Protein AF-A0A0G4HD85-F1 (afdb_monomer_lite)

Organism: NCBI:txid1169474

Secondary structure (DSSP, 8-state):
---------------------PPPP-------PPPPP-------TT--B--TTEEEEE-SSSEEEEETTEEEEE------SSPPPPEEEEETT--------B--TTEEEEE-SSSEEEEETTEEEEE-----SS--S--EEEEETT--------PPP-------------------PPTT-EEE---GGG--SS-PPP-EEEPTTB--TTEEEEE-SS-EEEE-TTSBEEEE-----SS----EEEEEPP-------PPP--------PPPPP---GGG------SSPPTTEEEE--TT-SS-EEEE-TTT-----PPPPTTEEEE--TT-SS-EEEE--------------PPPPPPPPP----------------GGG---PPP-PSTTPPPB--TT-SS-BPPPPP------------------------------

Sequence (439 aa):
MYCLTQRAPPHCLRSTEIDVVVPPVSEEEPVTTPPPVAVEEPVPENNSSCPDGCTSFFDGCNTCMCSEGRIMGCTKKACRGEMEEPRCLAWEGEEEEEAAATCPDDCVTWFDGCNYCSCEEGKVSGCTKMLCHEQDGEPRCTRRRGEIGEETTPKPPTTQTPPLPAEGPEGCTPVVCPSGFAPFVSDPAACPGKNCCPDACLPEGKCSLNCEAWYDGCNSCGCTDEGQISVCTKRHCFRQGEAYCERVAPMGGAGPTLPPFSDPVPVIEEPPSSPDCAAVTCLSPTTCAAGERLETPEGECCPRCVQDCGLARCLMVECAEGELKETPKGECCPRCKMAIMAVVPSEPEISTMSVPAPAPSSVEMGGMVEEDVASVDCALVSCERPSCPQGVVAVVPEGQCCPVCPSEAPINRSGGTVEALGGSPSTQHLRSRASSAQH

Foldseek 3Di:
DDDDDDDDDDDDDDDDDDDDDDDDDDDDDDDDDDDPDPDPDPDDPDPQFADAQFQWKFPQDWIFGDDRRGTPDTDDDDDDDDGHDIDRPDGHPPPVVVVQQFDPQQAQWKDCQPWIFGDHRRGTPDTDDDDDPPRNGHIDRPDGHPVPPPPPPPDPDDDDDDDDDDDDDDAEDADDDDPQWAFAFPDPVVDPDDGTHRPDTDHHQFAYQQFQWKDSQFWIFGADNVRGTDDIDDDDDPGGGHIDRPDGHDPPPPDDDDDDDDDDDDDDDDPDPADPLPPDDDPEDPDDDPQWDWDADVNGSYTHTAGNLVPDPEDDDDEDVQWDFDAPVRHSYTDTDHPPPPPPPDDDDPDDDDDDDDDDDDDDDDDDDDDDPDQPPLVPDDEDADDEPPPFDFDADPSGNYTDGDDPDPPPPPDDDDDDDDDDDDDDDDDDDDDDDDD

Structure (mmCIF, N/CA/C/O backbone):
data_AF-A0A0G4HD85-F1
#
_entry.id   AF-A0A0G4HD85-F1
#
loop_
_atom_site.group_PDB
_atom_site.id
_atom_site.type_symbol
_atom_site.label_atom_id
_atom_site.label_alt_id
_atom_site.label_comp_id
_atom_site.label_asym_id
_atom_site.label_entity_id
_atom_site.label_seq_id
_atom_site.pdbx_PDB_ins_code
_atom_site.Cartn_x
_atom_site.Cartn_y
_atom_site.Cartn_z
_atom_site.occupancy
_atom_site.B_iso_or_equiv
_atom_site.auth_seq_id
_atom_site.auth_comp_id
_atom_site.auth_asym_id
_atom_site.auth_atom_id
_atom_site.pdbx_PDB_model_num
ATOM 1 N N . MET A 1 1 ? 18.503 -66.100 28.464 1.00 38.03 1 MET A N 1
ATOM 2 C CA . MET A 1 1 ? 19.269 -64.863 28.212 1.00 38.03 1 MET A CA 1
ATOM 3 C C . MET A 1 1 ? 19.753 -64.336 29.548 1.00 38.03 1 MET A C 1
ATOM 5 O O . MET A 1 1 ? 18.954 -64.239 30.469 1.00 38.03 1 MET A O 1
ATOM 9 N N . TYR A 1 2 ? 21.059 -64.115 29.660 1.00 36.53 2 TYR A N 1
ATOM 10 C CA . TYR A 1 2 ? 21.729 -63.494 30.804 1.00 36.53 2 TYR A CA 1
ATOM 11 C C . TYR A 1 2 ? 21.638 -61.964 30.710 1.00 36.53 2 TYR A C 1
ATOM 13 O O . TYR A 1 2 ? 21.689 -61.447 29.600 1.00 36.53 2 TYR A O 1
ATOM 21 N N . CYS A 1 3 ? 21.545 -61.298 31.868 1.00 35.62 3 CYS A N 1
ATOM 22 C CA . CYS A 1 3 ? 22.227 -60.056 32.299 1.00 35.62 3 CYS A CA 1
ATOM 23 C C . CYS A 1 3 ? 21.561 -59.638 33.634 1.00 35.62 3 CYS A C 1
ATOM 25 O O . CYS A 1 3 ? 20.370 -59.357 33.649 1.00 35.62 3 CYS A O 1
ATOM 27 N N . LEU A 1 4 ? 22.153 -59.868 34.819 1.00 44.00 4 LEU A N 1
ATOM 28 C CA . LEU A 1 4 ? 23.215 -59.080 35.492 1.00 44.00 4 LEU A CA 1
ATOM 29 C C . LEU A 1 4 ? 22.878 -57.571 35.533 1.00 44.00 4 LEU A C 1
ATOM 31 O O . LEU A 1 4 ? 22.579 -57.014 34.490 1.00 44.00 4 LEU A O 1
ATOM 35 N N . THR A 1 5 ? 22.941 -56.790 36.618 1.00 44.41 5 THR A N 1
ATOM 36 C CA . THR A 1 5 ? 23.271 -56.953 38.049 1.00 44.41 5 THR A CA 1
ATOM 37 C C . THR A 1 5 ? 22.967 -55.608 38.738 1.00 44.41 5 THR A C 1
ATOM 39 O O . THR A 1 5 ? 23.327 -54.568 38.206 1.00 44.41 5 THR A O 1
ATOM 42 N N . GLN A 1 6 ? 22.363 -55.667 39.929 1.00 49.44 6 GLN A N 1
ATOM 43 C CA . GLN A 1 6 ? 22.637 -54.898 41.163 1.00 49.44 6 GLN A CA 1
ATOM 44 C C . GLN A 1 6 ? 23.185 -53.448 41.107 1.00 49.44 6 GLN A C 1
ATOM 46 O O . GLN A 1 6 ? 24.328 -53.231 40.715 1.00 49.44 6 GLN A O 1
ATOM 51 N N . ARG A 1 7 ? 22.482 -52.516 41.780 1.00 45.75 7 ARG A N 1
ATOM 52 C CA . ARG A 1 7 ? 22.904 -51.867 43.053 1.00 45.75 7 ARG A CA 1
ATOM 53 C C . ARG A 1 7 ? 21.785 -50.968 43.620 1.00 45.75 7 ARG A C 1
ATOM 55 O O . ARG A 1 7 ? 21.099 -50.276 42.883 1.00 45.75 7 ARG A O 1
ATOM 62 N N . ALA A 1 8 ? 21.625 -51.019 44.939 1.00 48.03 8 ALA A N 1
ATOM 63 C CA . ALA A 1 8 ? 20.710 -50.252 45.802 1.00 48.03 8 ALA A CA 1
ATOM 64 C C . ALA A 1 8 ? 21.560 -49.323 46.728 1.00 48.03 8 ALA A C 1
ATOM 66 O O . ALA A 1 8 ? 22.786 -49.398 46.604 1.00 48.03 8 ALA A O 1
ATOM 67 N N . PRO A 1 9 ? 21.056 -48.669 47.807 1.00 58.94 9 PRO A N 1
ATOM 68 C CA . PRO A 1 9 ? 19.859 -47.829 48.066 1.00 58.94 9 PRO A CA 1
ATOM 69 C C . PRO A 1 9 ? 20.277 -46.501 48.816 1.00 58.94 9 PRO A C 1
ATOM 71 O O . PRO A 1 9 ? 21.319 -45.960 48.464 1.00 58.94 9 PRO A O 1
ATOM 74 N N . PRO A 1 10 ? 19.637 -46.019 49.916 1.00 59.47 10 PRO A N 1
ATOM 75 C CA . PRO A 1 10 ? 18.411 -45.201 50.047 1.00 59.47 10 PRO A CA 1
ATOM 76 C C . PRO A 1 10 ? 18.622 -43.861 50.808 1.00 59.47 10 PRO A C 1
ATOM 78 O O . PRO A 1 10 ? 19.548 -43.739 51.599 1.00 59.47 10 PRO A O 1
ATOM 81 N N . HIS A 1 11 ? 17.674 -42.918 50.728 1.00 40.19 11 HIS A N 1
ATOM 82 C CA . HIS A 1 11 ? 17.460 -41.934 51.803 1.00 40.19 11 HIS A CA 1
ATOM 83 C C . HIS A 1 11 ? 15.960 -41.676 52.029 1.00 40.19 11 HIS A C 1
ATOM 85 O O . HIS A 1 11 ? 15.303 -40.982 51.261 1.00 40.19 11 HIS A O 1
ATOM 91 N N . CYS A 1 12 ? 15.444 -42.270 53.108 1.00 42.06 12 CYS A N 1
ATOM 92 C CA . CYS A 1 12 ? 14.314 -41.765 53.891 1.00 42.06 12 CYS A CA 1
ATOM 93 C C . CYS A 1 12 ? 14.832 -40.758 54.937 1.00 42.06 12 CYS A C 1
ATOM 95 O O . CYS A 1 12 ? 16.029 -40.773 55.223 1.00 42.06 12 CYS A O 1
ATOM 97 N N . LEU A 1 13 ? 13.893 -40.009 55.544 1.00 38.47 13 LEU A N 1
ATOM 98 C CA . LEU A 1 13 ? 13.948 -39.027 56.657 1.00 38.47 13 LEU A CA 1
ATOM 99 C C . LEU A 1 13 ? 13.450 -37.661 56.132 1.00 38.47 13 LEU A C 1
ATOM 101 O O . LEU A 1 13 ? 13.921 -37.210 55.103 1.00 38.47 13 LEU A O 1
ATOM 105 N N . ARG A 1 14 ? 12.524 -36.922 56.749 1.00 41.12 14 ARG A N 1
ATOM 106 C CA . ARG A 1 14 ? 11.869 -37.004 58.060 1.00 41.12 14 ARG A CA 1
ATOM 107 C C . ARG A 1 14 ? 10.689 -36.016 58.012 1.00 41.12 14 ARG A C 1
ATOM 109 O O . ARG A 1 14 ? 10.868 -34.899 57.542 1.00 41.12 14 ARG A O 1
ATOM 116 N N . SER A 1 15 ? 9.522 -36.423 58.500 1.00 49.31 15 SER A N 1
ATOM 117 C CA . SER A 1 15 ? 8.399 -35.521 58.781 1.00 49.31 15 SER A CA 1
ATOM 118 C C . SER A 1 15 ? 8.783 -34.616 59.953 1.00 49.31 15 SER A C 1
ATOM 120 O O . SER A 1 15 ? 9.237 -35.131 60.977 1.00 49.31 15 SER A O 1
ATOM 122 N N . THR A 1 16 ? 8.610 -33.303 59.819 1.00 57.22 16 THR A N 1
ATOM 123 C CA . THR A 1 16 ? 8.622 -32.369 60.952 1.00 57.22 16 THR A CA 1
ATOM 124 C C . THR A 1 16 ? 7.285 -31.656 61.008 1.00 57.22 16 THR A C 1
ATOM 126 O O . THR A 1 16 ? 6.876 -30.995 60.056 1.00 57.22 16 THR A O 1
ATOM 129 N N . GLU A 1 17 ? 6.618 -31.881 62.131 1.00 54.50 17 GLU A N 1
ATOM 130 C CA . GLU A 1 17 ? 5.405 -31.235 62.605 1.00 54.50 17 GLU A CA 1
ATOM 131 C C . GLU A 1 17 ? 5.627 -29.717 62.681 1.00 54.50 17 GLU A C 1
ATOM 133 O O . GLU A 1 17 ? 6.661 -29.261 63.170 1.00 54.50 17 GLU A O 1
ATOM 138 N N . ILE A 1 18 ? 4.676 -28.941 62.161 1.00 52.03 18 ILE A N 1
ATOM 139 C CA . ILE A 1 18 ? 4.621 -27.492 62.359 1.00 52.03 18 ILE A CA 1
ATOM 140 C C . ILE A 1 18 ? 3.539 -27.246 63.402 1.00 52.03 18 ILE A C 1
ATOM 142 O O . ILE A 1 18 ? 2.355 -27.482 63.155 1.00 52.03 18 ILE A O 1
ATOM 146 N N . ASP A 1 19 ? 3.996 -26.819 64.575 1.00 51.03 19 ASP A N 1
ATOM 147 C CA . ASP A 1 19 ? 3.173 -26.424 65.704 1.00 51.03 19 ASP A CA 1
ATOM 148 C C . ASP A 1 19 ? 2.289 -25.222 65.366 1.00 51.03 19 ASP A C 1
ATOM 150 O O . ASP A 1 19 ? 2.716 -24.197 64.829 1.00 51.03 19 ASP A O 1
ATOM 154 N N . VAL A 1 20 ? 1.028 -25.388 65.741 1.00 51.09 20 VAL A N 1
ATOM 155 C CA . VAL A 1 20 ? -0.043 -24.405 65.716 1.00 51.09 20 VAL A CA 1
ATOM 156 C C . VAL A 1 20 ? 0.218 -23.368 66.810 1.00 51.09 20 VAL A C 1
ATOM 158 O O . VAL A 1 20 ? 0.155 -23.682 67.997 1.00 51.09 20 VAL A O 1
ATOM 161 N N . VAL A 1 21 ? 0.447 -22.113 66.419 1.00 58.31 21 VAL A N 1
ATOM 162 C CA . VAL A 1 21 ? 0.371 -20.961 67.327 1.00 58.31 21 VAL A CA 1
ATOM 163 C C . VAL A 1 21 ? -0.889 -20.171 66.989 1.00 58.31 21 VAL A C 1
ATOM 165 O O . VAL A 1 21 ? -0.962 -19.498 65.965 1.00 58.31 21 VAL A O 1
ATOM 168 N N . VAL A 1 22 ? -1.885 -20.276 67.868 1.00 62.44 22 VAL A N 1
ATOM 169 C CA . VAL A 1 22 ? -3.081 -19.423 67.904 1.00 62.44 22 VAL A CA 1
ATOM 170 C C . VAL A 1 22 ? -2.777 -18.197 68.770 1.00 62.44 22 VAL A C 1
ATOM 172 O O . VAL A 1 22 ? -2.456 -18.376 69.947 1.00 62.44 22 VAL A O 1
ATOM 175 N N . PRO A 1 23 ? -2.914 -16.962 68.260 1.00 61.88 23 PRO A N 1
ATOM 176 C CA . PRO A 1 23 ? -3.097 -15.784 69.099 1.00 61.88 23 PRO A CA 1
ATOM 177 C C . PRO A 1 23 ? -4.593 -15.465 69.327 1.00 61.88 23 PRO A C 1
ATOM 179 O O . PRO A 1 23 ? -5.444 -15.883 68.538 1.00 61.88 23 PRO A O 1
ATOM 182 N N . PRO A 1 24 ? -4.929 -14.764 70.428 1.00 60.69 24 PRO A N 1
ATOM 183 C CA . PRO A 1 24 ? -6.292 -14.645 70.928 1.00 60.69 24 PRO A CA 1
ATOM 184 C C . PRO A 1 24 ? -7.119 -13.521 70.288 1.00 60.69 24 PRO A C 1
ATOM 186 O O . PRO A 1 24 ? -6.614 -12.544 69.747 1.00 60.69 24 PRO A O 1
ATOM 189 N N . VAL A 1 25 ? -8.423 -13.732 70.445 1.00 57.66 25 VAL A N 1
ATOM 190 C CA . VAL A 1 25 ? -9.611 -12.976 70.041 1.00 57.66 25 VAL A CA 1
ATOM 191 C C . VAL A 1 25 ? -9.637 -11.534 70.558 1.00 57.66 25 VAL A C 1
ATOM 193 O O . VAL A 1 25 ? -9.500 -11.319 71.760 1.00 57.66 25 VAL A O 1
ATOM 196 N N . SER A 1 26 ? -9.983 -10.594 69.679 1.00 55.84 26 SER A N 1
ATOM 197 C CA . SER A 1 26 ? -10.797 -9.411 69.996 1.00 55.84 26 SER A CA 1
ATOM 198 C C . SER A 1 26 ? -11.130 -8.677 68.702 1.00 55.84 26 SER A C 1
ATOM 200 O O . SER A 1 26 ? -10.200 -8.187 68.076 1.00 55.84 26 SER A O 1
ATOM 202 N N . GLU A 1 27 ? -12.406 -8.592 68.323 1.00 50.22 27 GLU A N 1
ATOM 203 C CA . GLU A 1 27 ? -12.976 -7.381 67.716 1.00 50.22 27 GLU A CA 1
ATOM 204 C C . GLU A 1 27 ? -14.501 -7.473 67.595 1.00 50.22 27 GLU A C 1
ATOM 206 O O . GLU A 1 27 ? -15.086 -8.550 67.477 1.00 50.22 27 GLU A O 1
ATOM 211 N N . GLU A 1 28 ? -15.098 -6.302 67.775 1.00 59.94 28 GLU A N 1
ATOM 212 C CA . GLU A 1 28 ? -16.490 -6.009 68.087 1.00 59.94 28 GLU A CA 1
ATOM 213 C C . GLU A 1 28 ? -17.416 -6.016 66.850 1.00 59.94 28 GLU A C 1
ATOM 215 O O . GLU A 1 28 ? -17.007 -6.252 65.717 1.00 59.94 28 GLU A O 1
ATOM 220 N N . GLU A 1 29 ? -18.702 -5.808 67.120 1.00 64.25 29 GLU A N 1
ATOM 221 C CA . GLU A 1 29 ? -19.884 -6.055 66.288 1.00 64.25 29 GLU A CA 1
ATOM 222 C C . GLU A 1 29 ? -19.949 -5.355 64.907 1.00 64.25 29 GLU A C 1
ATOM 224 O O . GLU A 1 29 ? -19.419 -4.258 64.725 1.00 64.25 29 GLU A O 1
ATOM 229 N N . PRO A 1 30 ? -20.699 -5.922 63.934 1.00 55.22 30 PRO A N 1
ATOM 230 C CA . PRO A 1 30 ? -20.920 -5.302 62.632 1.00 55.22 30 PRO A CA 1
ATOM 231 C C . PRO A 1 30 ? -22.057 -4.267 62.675 1.00 55.22 30 PRO A C 1
ATOM 233 O O . PRO A 1 30 ? -23.238 -4.614 62.703 1.00 55.22 30 PRO A O 1
ATOM 236 N N . VAL A 1 31 ? -21.714 -2.980 62.582 1.00 54.88 31 VAL A N 1
ATOM 237 C CA . VAL A 1 31 ? -22.662 -1.940 62.151 1.00 54.88 31 VAL A CA 1
ATOM 238 C C . VAL A 1 31 ? -22.603 -1.855 60.629 1.00 54.88 31 VAL A C 1
ATOM 240 O O . VAL A 1 31 ? -21.683 -1.282 60.052 1.00 54.88 31 VAL A O 1
ATOM 243 N N . THR A 1 32 ? -23.593 -2.448 59.967 1.00 50.44 32 THR A N 1
ATOM 244 C CA . THR A 1 32 ? -23.820 -2.315 58.525 1.00 50.44 32 THR A CA 1
ATOM 245 C C . THR A 1 32 ? -24.283 -0.898 58.199 1.00 50.44 32 THR A C 1
ATOM 247 O O . THR A 1 32 ? -25.456 -0.558 58.367 1.00 50.44 32 THR A O 1
ATOM 250 N N . THR A 1 33 ? -23.362 -0.070 57.720 1.00 55.72 33 THR A N 1
ATOM 251 C CA . THR A 1 33 ? -23.672 1.137 56.953 1.00 55.72 33 THR A CA 1
ATOM 252 C C . THR A 1 33 ? -24.101 0.745 55.530 1.00 55.72 33 THR A C 1
ATOM 254 O O . THR A 1 33 ? -23.528 -0.182 54.952 1.00 55.72 33 THR A O 1
ATOM 257 N N . PRO A 1 34 ? -25.123 1.397 54.945 1.00 65.56 34 PRO A N 1
ATOM 258 C CA . PRO A 1 34 ? -25.492 1.165 53.552 1.00 65.56 34 PRO A CA 1
ATOM 259 C C . PRO A 1 34 ? -24.366 1.626 52.607 1.00 65.56 34 PRO A C 1
ATOM 261 O O . PRO A 1 34 ? -23.647 2.574 52.941 1.00 65.56 34 PRO A O 1
ATOM 264 N N . PRO A 1 35 ? -24.205 0.981 51.435 1.00 60.88 35 PRO A N 1
ATOM 265 C CA . PRO A 1 35 ? -23.173 1.343 50.472 1.00 60.88 35 PRO A CA 1
ATOM 266 C C . PRO A 1 35 ? -23.379 2.784 49.980 1.00 60.88 35 PRO A C 1
ATOM 268 O O . PRO A 1 35 ? -24.527 3.199 49.781 1.00 60.88 35 PRO A O 1
ATOM 271 N N . PRO A 1 36 ? -22.298 3.559 49.778 1.00 50.97 36 PRO A N 1
ATOM 272 C CA . PRO A 1 36 ? -22.408 4.861 49.149 1.00 50.97 36 PRO A CA 1
ATOM 273 C C . PRO A 1 36 ? -22.966 4.672 47.738 1.00 50.97 36 PRO A C 1
ATOM 275 O O . PRO A 1 36 ? -22.454 3.880 46.948 1.00 50.97 36 PRO A O 1
ATOM 278 N N . VAL A 1 37 ? -24.048 5.394 47.457 1.00 52.06 37 VAL A N 1
ATOM 279 C CA . VAL A 1 37 ? -24.568 5.601 46.108 1.00 52.06 37 VAL A CA 1
ATOM 280 C C . VAL A 1 37 ? -23.394 6.055 45.247 1.00 52.06 37 VAL A C 1
ATOM 282 O O . VAL A 1 37 ? -22.765 7.065 45.564 1.00 52.06 37 VAL A O 1
ATOM 285 N N . ALA A 1 38 ? -23.078 5.269 44.217 1.00 48.22 38 ALA A N 1
ATOM 286 C CA . ALA A 1 38 ? -22.108 5.631 43.200 1.00 48.22 38 ALA A CA 1
ATOM 287 C C . ALA A 1 38 ? -22.527 6.987 42.631 1.00 48.22 38 ALA A C 1
ATOM 289 O O . ALA A 1 38 ? -23.570 7.120 41.993 1.00 48.22 38 ALA A O 1
ATOM 290 N N . VAL A 1 39 ? -21.750 8.009 42.966 1.00 47.59 39 VAL A N 1
ATOM 291 C CA . VAL A 1 39 ? -21.832 9.307 42.318 1.00 47.59 39 VAL A CA 1
ATOM 292 C C . VAL A 1 39 ? -21.321 9.050 40.908 1.00 47.59 39 VAL A C 1
ATOM 294 O O . VAL A 1 39 ? -20.146 8.735 40.746 1.00 47.59 39 VAL A O 1
ATOM 297 N N . GLU A 1 40 ? -22.208 9.088 39.913 1.00 54.91 40 GLU A N 1
ATOM 298 C CA . GLU A 1 40 ? -21.795 9.189 38.514 1.00 54.91 40 GLU A CA 1
ATOM 299 C C . GLU A 1 40 ? -20.899 10.424 38.407 1.00 54.91 40 GLU A C 1
ATOM 301 O O . GLU A 1 40 ? -21.354 11.561 38.569 1.00 54.91 40 GLU A O 1
ATOM 306 N N . GLU A 1 41 ? -19.598 10.193 38.237 1.00 51.03 41 GLU A N 1
ATOM 307 C CA . GLU A 1 41 ? -18.663 11.268 37.962 1.00 51.03 41 GLU A CA 1
ATOM 308 C C . GLU A 1 41 ? -19.018 11.876 36.598 1.00 51.03 41 GLU A C 1
ATOM 310 O O . GLU A 1 41 ? -19.295 11.139 35.646 1.00 51.03 41 GLU A O 1
ATOM 315 N N . PRO A 1 42 ? -19.056 13.213 36.481 1.00 49.50 42 PRO A N 1
ATOM 316 C CA . PRO A 1 42 ? -19.347 13.866 35.216 1.00 49.50 42 PRO A CA 1
ATOM 317 C C . PRO A 1 42 ? -18.273 13.476 34.199 1.00 49.50 42 PRO A C 1
ATOM 319 O O . PRO A 1 42 ? -17.092 13.750 34.407 1.00 49.50 42 PRO A O 1
ATOM 322 N N . VAL A 1 43 ? -18.697 12.842 33.104 1.00 50.44 43 VAL A N 1
ATOM 323 C CA . VAL A 1 43 ? -17.841 12.495 31.964 1.00 50.44 43 VAL A CA 1
ATOM 324 C C . VAL A 1 43 ? -17.116 13.772 31.512 1.00 50.44 43 VAL A C 1
ATOM 326 O O . VAL A 1 43 ? -17.789 14.726 31.111 1.00 50.44 43 VAL A O 1
ATOM 329 N N . PRO A 1 44 ? -15.776 13.855 31.622 1.00 49.12 44 PRO A N 1
ATOM 330 C CA . PRO A 1 44 ? -15.054 15.077 31.304 1.00 49.12 44 PRO A CA 1
ATOM 331 C C . PRO A 1 44 ? -15.157 15.371 29.804 1.00 49.12 44 PRO A C 1
ATOM 333 O O . PRO A 1 44 ? -14.603 14.660 28.966 1.00 49.12 44 PRO A O 1
ATOM 336 N N . GLU A 1 45 ? -15.878 16.439 29.465 1.00 54.34 45 GLU A N 1
ATOM 337 C CA . GLU A 1 45 ? -15.932 16.991 28.114 1.00 54.34 45 GLU A CA 1
ATOM 338 C C . GLU A 1 45 ? -14.532 17.474 27.687 1.00 54.34 45 GLU A C 1
ATOM 340 O O . GLU A 1 45 ? -13.929 18.333 28.331 1.00 54.34 45 GLU A O 1
ATOM 345 N N . ASN A 1 46 ? -14.048 16.948 26.555 1.00 58.47 46 ASN A N 1
ATOM 346 C CA . ASN A 1 46 ? -12.826 17.339 25.834 1.00 58.47 46 ASN A CA 1
ATOM 347 C C . ASN A 1 46 ? -11.485 17.042 26.520 1.00 58.47 46 ASN A C 1
ATOM 349 O O . ASN A 1 46 ? -10.662 17.935 26.740 1.00 58.47 46 ASN A O 1
ATOM 353 N N . ASN A 1 47 ? -11.197 15.761 26.746 1.00 63.75 47 ASN A N 1
ATOM 354 C CA . ASN A 1 47 ? -9.852 15.331 27.115 1.00 63.75 47 ASN A CA 1
ATOM 355 C C . ASN A 1 47 ? -8.951 15.188 25.867 1.00 63.75 47 ASN A C 1
ATOM 357 O O . ASN A 1 47 ? -8.654 14.087 25.417 1.00 63.75 47 ASN A O 1
ATOM 361 N N . SER A 1 48 ? -8.504 16.317 25.301 1.00 78.81 48 SER A N 1
ATOM 362 C CA . SER A 1 48 ? -7.502 16.387 24.210 1.00 78.81 48 SER A CA 1
ATOM 363 C C . SER A 1 48 ? -6.076 16.012 24.658 1.00 78.81 48 SER A C 1
ATOM 365 O O . SER A 1 48 ? -5.086 16.440 24.054 1.00 78.81 48 SER A O 1
ATOM 367 N N . SER A 1 49 ? -5.955 15.272 25.753 1.00 90.94 49 SER A N 1
ATOM 368 C CA . SER A 1 49 ? -4.701 14.857 26.362 1.00 90.94 49 SER A CA 1
ATOM 369 C C . SER A 1 49 ? -4.627 13.340 26.395 1.00 90.94 49 SER A C 1
ATOM 371 O O . SER A 1 49 ? -5.633 12.636 26.486 1.00 90.94 49 SER A O 1
ATOM 373 N N . CYS A 1 50 ? -3.407 12.843 26.313 1.00 94.88 50 CYS A N 1
ATOM 374 C CA . CYS A 1 50 ? -3.088 11.440 26.502 1.00 94.88 50 CYS A CA 1
ATOM 375 C C . CYS A 1 50 ? -2.129 11.297 27.684 1.00 94.88 50 CYS A C 1
ATOM 377 O O . CYS A 1 50 ? -1.539 12.292 28.109 1.00 94.88 50 CYS A O 1
ATOM 379 N N . PRO A 1 51 ? -1.991 10.084 28.243 1.00 95.38 51 PRO A N 1
ATOM 380 C CA . PRO A 1 51 ? -1.076 9.848 29.352 1.00 95.38 51 PRO A CA 1
ATOM 381 C C . PRO A 1 51 ? 0.353 10.300 29.021 1.00 95.38 51 PRO A C 1
ATOM 383 O O . PRO A 1 51 ? 0.808 10.146 27.885 1.00 95.38 51 PRO A O 1
ATOM 386 N N . ASP A 1 52 ? 1.064 10.841 30.010 1.00 94.31 52 ASP A N 1
ATOM 387 C CA . ASP A 1 52 ? 2.462 11.248 29.846 1.00 94.31 52 ASP A CA 1
ATOM 388 C C . ASP A 1 52 ? 3.327 10.052 29.438 1.00 94.31 52 ASP A C 1
ATOM 390 O O . ASP A 1 52 ? 3.258 8.985 30.045 1.00 94.31 52 ASP A O 1
ATOM 394 N N . GLY A 1 53 ? 4.137 10.232 28.394 1.00 93.62 53 GLY A N 1
ATOM 395 C CA . GLY A 1 53 ? 4.929 9.158 27.799 1.00 93.62 53 GLY A CA 1
ATOM 396 C C . GLY A 1 53 ? 4.135 8.230 26.880 1.00 93.62 53 GLY A C 1
ATOM 397 O O . GLY A 1 53 ? 4.697 7.264 26.398 1.00 93.62 53 GLY A O 1
ATOM 398 N N . CYS A 1 54 ? 2.856 8.475 26.597 1.00 96.12 54 CYS A N 1
ATOM 399 C CA . CYS A 1 54 ? 2.140 7.731 25.562 1.00 96.12 54 CYS A CA 1
ATOM 400 C C . CYS A 1 54 ? 2.526 8.254 24.165 1.00 96.12 54 CYS A C 1
ATOM 402 O O . CYS A 1 54 ? 2.450 9.458 23.926 1.00 96.12 54 CYS A O 1
ATOM 404 N N . THR A 1 55 ? 2.898 7.377 23.227 1.00 96.19 55 THR A N 1
ATOM 405 C CA . THR A 1 55 ? 3.193 7.734 21.819 1.00 96.19 55 THR A CA 1
ATOM 406 C C . THR A 1 55 ? 2.026 7.437 20.880 1.00 96.19 55 THR A C 1
ATOM 408 O O . THR A 1 55 ? 1.844 8.115 19.865 1.00 96.19 55 THR A O 1
ATOM 411 N N . SER A 1 56 ? 1.197 6.455 21.233 1.00 95.50 56 SER A N 1
ATOM 412 C CA . SER A 1 56 ? -0.004 6.067 20.493 1.00 95.50 56 SER A CA 1
ATOM 413 C C . SER A 1 56 ? -1.142 5.819 21.472 1.00 95.50 56 SER A C 1
ATOM 415 O O . SER A 1 56 ? -1.016 4.995 22.371 1.00 95.50 56 SER A O 1
ATOM 417 N N . PHE A 1 57 ? -2.254 6.526 21.314 1.00 96.25 57 PHE A N 1
ATOM 418 C CA . PHE A 1 57 ? -3.384 6.525 22.238 1.00 96.25 57 PHE A CA 1
ATOM 419 C C . PHE A 1 57 ? -4.671 6.159 21.508 1.00 96.25 57 PHE A C 1
ATOM 421 O O . PHE A 1 57 ? -4.948 6.678 20.434 1.00 96.25 57 PHE A O 1
ATOM 428 N N . PHE A 1 58 ? -5.476 5.278 22.081 1.00 96.44 58 PHE A N 1
ATOM 429 C CA . PHE A 1 58 ? -6.811 4.974 21.593 1.00 96.44 58 PHE A CA 1
ATOM 430 C C . PHE A 1 58 ? -7.829 5.776 22.394 1.00 96.44 58 PHE A C 1
ATOM 432 O O . PHE A 1 58 ? -7.895 5.628 23.611 1.00 96.44 58 PHE A O 1
ATOM 439 N N . ASP A 1 59 ? -8.619 6.607 21.721 1.00 94.94 59 ASP A N 1
ATOM 440 C CA . ASP A 1 59 ? -9.603 7.493 22.361 1.00 94.94 59 ASP A CA 1
ATOM 441 C C . ASP A 1 59 ? -10.980 6.834 22.583 1.00 94.94 59 ASP A C 1
ATOM 443 O O . ASP A 1 59 ? -11.939 7.515 22.934 1.00 94.94 59 ASP A O 1
ATOM 447 N N . GLY A 1 60 ? -11.079 5.519 22.364 1.00 94.75 60 GLY A N 1
ATOM 448 C CA . GLY A 1 60 ? -12.330 4.756 22.402 1.00 94.75 60 GLY A CA 1
ATOM 449 C C . GLY A 1 60 ? -12.934 4.467 21.025 1.00 94.75 60 GLY A C 1
ATOM 450 O O . GLY A 1 60 ? -13.900 3.711 20.917 1.00 94.75 60 GLY A O 1
ATOM 451 N N . CYS A 1 61 ? -12.369 5.025 19.950 1.00 95.44 61 CYS A N 1
ATOM 452 C CA . CYS A 1 61 ? -12.740 4.672 18.576 1.00 95.44 61 CYS A CA 1
ATOM 453 C C . CYS A 1 61 ? -11.617 4.887 17.551 1.00 95.44 61 CYS A C 1
ATOM 455 O O . CYS A 1 61 ? -11.450 4.119 16.596 1.00 95.44 61 CYS A O 1
ATOM 457 N N . ASN A 1 62 ? -10.850 5.953 17.726 1.00 94.75 62 ASN A N 1
ATOM 458 C CA . ASN A 1 62 ? -9.761 6.363 16.867 1.00 94.75 62 ASN A CA 1
ATOM 459 C C . ASN A 1 62 ? -8.419 6.142 17.550 1.00 94.75 62 ASN A C 1
ATOM 461 O O . ASN A 1 62 ? -8.272 6.213 18.767 1.00 94.75 62 ASN A O 1
ATOM 465 N N . THR A 1 63 ? -7.413 5.891 16.722 1.00 96.12 63 THR A N 1
ATOM 466 C CA . THR A 1 63 ? -6.025 5.840 17.160 1.00 96.12 63 THR A CA 1
ATOM 467 C C . THR A 1 63 ? -5.390 7.196 16.904 1.00 96.12 63 THR A C 1
ATOM 469 O O . THR A 1 63 ? -5.410 7.706 15.781 1.00 96.12 63 THR A O 1
ATOM 472 N N . CYS A 1 64 ? -4.840 7.774 17.955 1.00 96.44 64 CYS A N 1
ATOM 473 C CA . CYS A 1 64 ? -4.228 9.082 18.022 1.00 96.44 64 CYS A CA 1
ATOM 474 C C . CYS A 1 64 ? -2.721 8.957 18.232 1.00 96.44 64 CYS A C 1
ATOM 476 O O . CYS A 1 64 ? -2.261 8.144 19.025 1.00 96.44 64 CYS A O 1
ATOM 478 N N . MET A 1 65 ? -1.944 9.787 17.548 1.00 96.50 65 MET A N 1
ATOM 479 C CA . MET A 1 65 ? -0.531 9.982 17.851 1.00 96.50 65 MET A CA 1
ATOM 480 C C . MET A 1 65 ? -0.391 10.964 19.005 1.00 96.50 65 MET A C 1
ATOM 482 O O . MET A 1 65 ? -1.056 12.005 19.011 1.00 96.50 65 MET A O 1
ATOM 486 N N . CYS A 1 66 ? 0.506 10.658 19.932 1.00 96.38 66 CYS A N 1
ATOM 487 C CA . CYS A 1 66 ? 0.750 11.450 21.124 1.00 96.38 66 CYS A CA 1
ATOM 488 C C . CYS A 1 66 ? 2.203 11.896 21.235 1.00 96.38 66 CYS A C 1
ATOM 490 O O . CYS A 1 66 ? 3.120 11.191 20.822 1.00 96.38 66 CYS A O 1
ATOM 492 N N . SER A 1 67 ? 2.397 13.104 21.757 1.00 94.75 67 SER A N 1
ATOM 493 C CA . SER A 1 67 ? 3.712 13.674 22.041 1.00 94.75 67 SER A CA 1
ATOM 494 C C . SER A 1 67 ? 3.589 14.619 23.231 1.00 94.75 67 SER A C 1
ATOM 496 O O . SER A 1 67 ? 2.710 15.482 23.240 1.00 94.75 67 SER A O 1
ATOM 498 N N . GLU A 1 68 ? 4.426 14.420 24.253 1.00 94.00 68 GLU A N 1
ATOM 499 C CA . GLU A 1 68 ? 4.434 15.237 25.480 1.00 94.00 68 GLU A CA 1
ATOM 500 C C . GLU A 1 68 ? 3.032 15.379 26.120 1.00 94.00 68 GLU A C 1
ATOM 502 O O . GLU A 1 68 ? 2.589 16.475 26.474 1.00 94.00 68 GLU A O 1
ATOM 507 N N . GLY A 1 69 ? 2.287 14.267 26.192 1.00 93.12 69 GLY A N 1
ATOM 508 C CA . GLY A 1 69 ? 0.939 14.214 26.778 1.00 93.12 69 GLY A CA 1
ATOM 509 C C . GLY A 1 69 ? -0.162 14.873 25.931 1.00 93.12 69 GLY A C 1
ATOM 510 O O . GLY A 1 69 ? -1.297 15.033 26.389 1.00 93.12 69 GLY A O 1
ATOM 511 N N . ARG A 1 70 ? 0.137 15.276 24.687 1.00 94.69 70 ARG A N 1
ATOM 512 C CA . ARG A 1 70 ? -0.821 15.926 23.778 1.00 94.69 70 ARG A CA 1
ATOM 513 C C . ARG A 1 70 ? -1.090 15.094 22.536 1.00 94.69 70 ARG A C 1
ATOM 515 O O . ARG A 1 70 ? -0.176 14.543 21.927 1.00 94.69 70 ARG A O 1
ATOM 522 N N . ILE A 1 71 ? -2.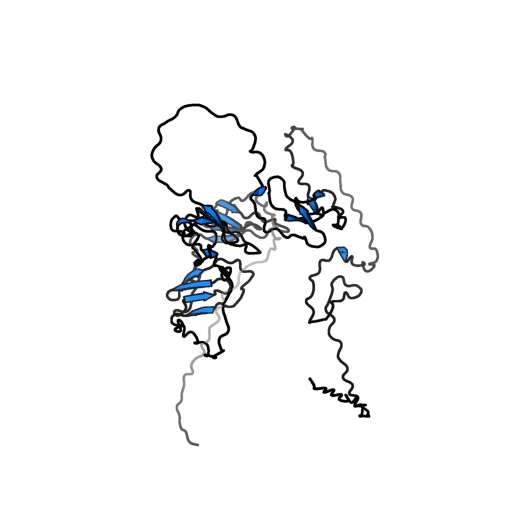355 15.084 22.122 1.00 95.31 71 ILE A N 1
ATOM 523 C CA . ILE A 1 71 ? -2.789 14.457 20.874 1.00 95.31 71 ILE A CA 1
ATOM 524 C C . ILE A 1 71 ? -2.334 15.319 19.689 1.00 95.31 71 ILE A C 1
ATOM 526 O O . ILE A 1 71 ? -2.770 16.458 19.522 1.00 95.31 71 ILE A O 1
ATOM 530 N N . MET A 1 72 ? -1.478 14.751 18.844 1.00 95.56 72 MET A N 1
ATOM 531 C CA . MET A 1 72 ? -0.947 15.389 17.634 1.00 95.56 72 MET A CA 1
ATOM 532 C C . MET A 1 72 ? -1.864 15.190 16.421 1.00 95.56 72 MET A C 1
ATOM 534 O O . MET A 1 72 ? -1.892 16.016 15.509 1.00 95.56 72 MET A O 1
ATOM 538 N N . GLY A 1 73 ? -2.637 14.106 16.407 1.00 93.50 73 GLY A N 1
ATOM 539 C CA . GLY A 1 73 ? -3.619 13.815 15.368 1.00 93.50 73 GLY A CA 1
ATOM 540 C C . GLY A 1 73 ? -4.183 12.409 15.509 1.00 93.50 73 GLY A C 1
ATOM 541 O O . GLY A 1 73 ? -3.507 11.534 16.037 1.00 93.50 73 GLY A O 1
ATOM 542 N N . CYS A 1 74 ? -5.405 12.191 15.024 1.00 96.12 74 CYS A N 1
ATOM 543 C CA . CYS A 1 74 ? -6.098 10.907 15.125 1.00 96.12 74 CYS A CA 1
ATOM 544 C C . CYS A 1 74 ? -6.579 10.405 13.767 1.00 96.12 74 CYS A C 1
ATOM 546 O O . CYS A 1 74 ? -6.840 11.188 12.845 1.00 96.12 74 CYS A O 1
ATOM 548 N N . THR A 1 75 ? -6.765 9.089 13.662 1.00 93.06 75 THR A N 1
ATOM 549 C CA . THR A 1 75 ? -7.592 8.511 12.601 1.00 93.06 75 THR A CA 1
ATOM 550 C C . THR A 1 75 ? -9.001 9.112 12.662 1.00 93.06 75 THR A C 1
ATOM 552 O O . THR A 1 75 ? -9.451 9.531 13.721 1.00 93.06 75 THR A O 1
ATOM 555 N N . LYS A 1 76 ? -9.705 9.184 11.528 1.00 92.12 76 LYS A N 1
ATOM 556 C CA . LYS A 1 76 ? -11.084 9.708 11.452 1.00 92.12 76 LYS A CA 1
ATOM 557 C C . LYS A 1 76 ? -12.057 8.607 11.043 1.00 92.12 76 LYS A C 1
ATOM 559 O O . LYS A 1 76 ? -12.691 8.684 9.991 1.00 92.12 76 LYS A O 1
ATOM 564 N N . LYS A 1 77 ? -12.107 7.535 11.830 1.00 89.88 77 LYS A N 1
ATOM 565 C CA . LYS A 1 77 ? -13.044 6.430 11.625 1.00 89.88 77 LYS A CA 1
ATOM 566 C C . LYS A 1 77 ? -14.424 6.849 12.127 1.00 89.88 77 LYS A C 1
ATOM 568 O O . LYS A 1 77 ? -14.552 7.502 13.159 1.00 89.88 77 LYS A O 1
ATOM 573 N N . ALA A 1 78 ? -15.459 6.491 11.370 1.00 91.44 78 ALA A N 1
ATOM 574 C CA . ALA A 1 78 ? -16.835 6.679 11.803 1.00 91.44 78 ALA A CA 1
ATOM 575 C C . ALA A 1 78 ? -17.158 5.632 12.876 1.00 91.44 78 ALA A C 1
ATOM 577 O O . ALA A 1 78 ? -17.319 4.451 12.571 1.00 91.44 78 ALA A O 1
ATOM 578 N N . CYS A 1 79 ? -17.230 6.078 14.123 1.00 90.50 79 CYS A N 1
ATOM 579 C CA . CYS A 1 79 ? -17.585 5.252 15.268 1.00 90.50 79 CYS A CA 1
ATOM 580 C C . CYS A 1 79 ? -19.088 4.970 15.221 1.00 90.50 79 CYS A C 1
ATOM 582 O O . CYS A 1 79 ? -19.889 5.905 15.173 1.00 90.50 79 CYS A O 1
ATOM 584 N N . ARG A 1 80 ? -19.485 3.697 15.211 1.00 88.56 80 ARG A N 1
ATOM 585 C CA . ARG A 1 80 ? -20.885 3.289 15.370 1.00 88.56 80 ARG A CA 1
ATOM 586 C C . ARG A 1 80 ? -20.994 2.460 16.642 1.00 88.56 80 ARG A C 1
ATOM 588 O O . ARG A 1 80 ? -20.282 1.471 16.759 1.00 88.56 80 ARG A O 1
ATOM 595 N N . GLY A 1 81 ? -21.905 2.839 17.533 1.00 90.19 81 GLY A N 1
ATOM 596 C CA . GLY A 1 81 ? -22.143 2.139 18.797 1.00 90.19 81 GLY A CA 1
ATOM 597 C C . GLY A 1 81 ? -21.543 2.850 20.009 1.00 90.19 81 GLY A C 1
ATOM 598 O O . GLY A 1 81 ? -21.249 4.045 19.955 1.00 90.19 81 GLY A O 1
ATOM 599 N N . GLU A 1 82 ? -21.423 2.102 21.104 1.00 90.62 82 GLU A N 1
ATOM 600 C CA . GLU A 1 82 ? -20.806 2.556 22.352 1.00 90.62 82 GLU A CA 1
ATOM 601 C C . GLU A 1 82 ? -19.287 2.677 22.164 1.00 90.62 82 GLU A C 1
ATOM 603 O O . GLU A 1 82 ? -18.666 1.816 21.540 1.00 90.62 82 GLU A O 1
ATOM 608 N N . MET A 1 83 ? -18.699 3.774 22.648 1.00 91.50 83 MET A N 1
ATOM 609 C CA . MET A 1 83 ? -17.248 3.964 22.611 1.00 91.50 83 MET A CA 1
ATOM 610 C C . MET A 1 83 ? -16.576 2.988 23.576 1.00 91.50 83 MET A C 1
ATOM 612 O O . MET A 1 83 ? -17.061 2.771 24.686 1.00 91.50 83 MET A O 1
ATOM 616 N N . GLU A 1 84 ? -15.452 2.420 23.156 1.00 93.31 84 GLU A N 1
ATOM 617 C CA . GLU A 1 84 ? -14.617 1.596 24.025 1.00 93.31 84 GLU A CA 1
ATOM 618 C C . GLU A 1 84 ? -13.863 2.464 25.048 1.00 93.31 84 GLU A C 1
ATOM 620 O O . GLU A 1 84 ? -13.738 3.680 24.890 1.00 93.31 84 GLU A O 1
ATOM 625 N N . GLU A 1 85 ? -13.325 1.843 26.100 1.00 93.56 85 GLU A N 1
ATOM 626 C CA . GLU A 1 85 ? -12.514 2.567 27.079 1.00 93.56 85 GLU A CA 1
ATOM 627 C C . GLU A 1 85 ? -11.202 3.071 26.446 1.00 93.56 85 GLU A C 1
ATOM 629 O O . GLU A 1 85 ? -10.468 2.294 25.816 1.00 93.56 85 GLU A O 1
ATOM 634 N N . PRO A 1 86 ? -10.870 4.366 26.610 1.00 94.62 86 PRO A N 1
ATOM 635 C CA . PRO A 1 86 ? -9.651 4.923 26.058 1.00 94.62 86 PRO A CA 1
ATOM 636 C C . PRO A 1 86 ? -8.419 4.365 26.779 1.00 94.62 86 PRO A C 1
ATOM 638 O O . PRO A 1 86 ? -8.400 4.211 28.001 1.00 94.62 86 PRO A O 1
ATOM 641 N N . ARG A 1 87 ? -7.356 4.080 26.026 1.00 95.50 87 ARG A N 1
ATOM 642 C CA . ARG A 1 87 ? -6.130 3.464 26.558 1.00 95.50 87 ARG A CA 1
ATOM 643 C C . ARG A 1 87 ? -4.905 3.818 25.731 1.00 95.50 87 ARG A C 1
ATOM 645 O O . ARG A 1 87 ? -4.994 4.016 24.523 1.00 95.50 87 ARG A O 1
ATOM 652 N N . CYS A 1 88 ? -3.741 3.854 26.372 1.00 96.19 88 CYS A N 1
ATOM 653 C CA . CYS A 1 88 ? -2.481 3.958 25.645 1.00 96.19 88 CYS A CA 1
ATOM 654 C C . CYS A 1 88 ? -2.165 2.626 24.943 1.00 96.19 88 CYS A C 1
ATOM 656 O O . CYS A 1 88 ? -2.313 1.561 25.541 1.00 96.19 88 CYS A O 1
ATOM 658 N N . LEU A 1 89 ? -1.771 2.696 23.673 1.00 94.50 89 LEU A N 1
ATOM 659 C CA . LEU A 1 89 ? -1.382 1.555 22.841 1.00 94.50 89 LEU A CA 1
ATOM 660 C C . LEU A 1 89 ? 0.138 1.363 22.786 1.00 94.50 89 LEU A C 1
ATOM 662 O O . LEU A 1 89 ? 0.578 0.245 22.557 1.00 94.50 89 LEU A O 1
ATOM 666 N N . ALA A 1 90 ? 0.917 2.436 22.958 1.00 92.31 90 ALA A N 1
ATOM 667 C CA . ALA A 1 90 ? 2.378 2.391 22.955 1.00 92.31 90 ALA A CA 1
ATOM 668 C C . ALA A 1 90 ? 2.967 3.517 23.813 1.00 92.31 90 ALA A C 1
ATOM 670 O O . ALA A 1 90 ? 2.472 4.649 23.763 1.00 92.31 90 ALA A O 1
ATOM 671 N N . TRP A 1 91 ? 4.038 3.222 24.552 1.00 94.38 91 TRP A N 1
ATOM 672 C CA . TRP A 1 91 ? 4.727 4.167 25.435 1.00 94.38 91 TRP A CA 1
ATOM 673 C C . TRP A 1 91 ? 6.110 4.569 24.891 1.00 94.38 91 TRP A C 1
ATOM 675 O O . TRP A 1 91 ? 6.747 3.840 24.138 1.00 94.38 91 TRP A O 1
ATOM 685 N N . GLU A 1 92 ? 6.597 5.751 25.261 1.00 91.06 92 GLU A N 1
ATOM 686 C CA . GLU A 1 92 ? 7.956 6.213 24.994 1.00 91.06 92 GLU A CA 1
ATOM 687 C C . GLU A 1 92 ? 8.939 5.350 25.787 1.00 91.06 92 GLU A C 1
ATOM 689 O O . GLU A 1 92 ? 8.829 5.214 27.004 1.00 91.06 92 GLU A O 1
ATOM 694 N N . GLY A 1 93 ? 9.920 4.769 25.099 1.00 84.38 93 GLY A N 1
ATOM 695 C CA . GLY A 1 93 ? 10.935 3.926 25.735 1.00 84.38 93 GLY A CA 1
ATOM 696 C C . GLY A 1 93 ? 10.498 2.482 25.975 1.00 84.38 93 GLY A C 1
ATOM 697 O O . GLY A 1 93 ? 11.352 1.651 26.276 1.00 84.38 93 GLY A O 1
ATOM 698 N N . GLU A 1 94 ? 9.229 2.149 25.730 1.00 74.56 94 GLU A N 1
ATOM 699 C CA . GLU A 1 94 ? 8.907 0.830 25.196 1.00 74.56 94 GLU A CA 1
ATOM 700 C C . GLU A 1 94 ? 9.357 0.850 23.733 1.00 74.56 94 GLU A C 1
ATOM 702 O O . GLU A 1 94 ? 8.571 1.011 22.801 1.00 74.56 94 GLU A O 1
ATOM 707 N N . GLU A 1 95 ? 10.673 0.730 23.524 1.00 59.62 95 GLU A N 1
ATOM 708 C CA . GLU A 1 95 ? 11.113 -0.032 22.367 1.00 59.62 95 GLU A CA 1
ATOM 709 C C . GLU A 1 95 ? 10.420 -1.370 22.570 1.00 59.62 95 GLU A C 1
ATOM 711 O O . GLU A 1 95 ? 10.813 -2.150 23.440 1.00 59.62 95 GLU A O 1
ATOM 716 N N . GLU A 1 96 ? 9.302 -1.569 21.862 1.00 56.81 96 GLU A N 1
ATOM 717 C CA . GLU A 1 96 ? 8.827 -2.903 21.572 1.00 56.81 96 GLU A CA 1
ATOM 718 C C . GLU A 1 96 ? 10.115 -3.606 21.177 1.00 56.81 96 GLU A C 1
ATOM 720 O O . GLU A 1 96 ? 10.782 -3.205 20.214 1.00 56.81 96 GLU A O 1
ATOM 725 N N . GLU A 1 97 ? 10.566 -4.535 22.020 1.00 55.91 97 GLU A N 1
ATOM 726 C CA . GLU A 1 97 ? 11.561 -5.506 21.630 1.00 55.91 97 GLU A CA 1
ATOM 727 C C . GLU A 1 97 ? 10.808 -6.292 20.558 1.00 55.91 97 GLU A C 1
ATOM 729 O O . GLU A 1 97 ? 10.282 -7.370 20.826 1.00 55.91 97 GLU A O 1
ATOM 734 N N . GLU A 1 98 ? 10.620 -5.667 19.379 1.00 56.28 98 GLU A N 1
ATOM 735 C CA . GLU A 1 98 ? 10.226 -6.277 18.134 1.00 56.28 98 GLU A CA 1
ATOM 736 C C . GLU A 1 98 ? 11.191 -7.419 18.120 1.00 56.28 98 GLU A C 1
ATOM 738 O O . GLU A 1 98 ? 12.395 -7.175 18.012 1.00 56.28 98 GLU A O 1
ATOM 743 N N . ALA A 1 99 ? 10.688 -8.605 18.453 1.00 56.91 99 ALA A N 1
ATOM 744 C CA . ALA A 1 99 ? 11.514 -9.752 18.732 1.00 56.91 99 ALA A CA 1
ATOM 745 C C . ALA A 1 99 ? 12.285 -9.966 17.444 1.00 56.91 99 ALA A C 1
ATOM 747 O O . ALA A 1 99 ? 11.695 -10.483 16.497 1.00 56.91 99 ALA A O 1
ATOM 748 N N . ALA A 1 100 ? 13.508 -9.416 17.385 1.00 62.50 100 ALA A N 1
ATOM 749 C CA . ALA A 1 100 ? 14.015 -8.812 16.154 1.00 62.50 100 ALA A CA 1
ATOM 750 C C . ALA A 1 100 ? 13.904 -9.861 15.082 1.00 62.50 100 ALA A C 1
ATOM 752 O O . ALA A 1 100 ? 14.587 -10.872 15.230 1.00 62.50 100 ALA A O 1
ATOM 753 N N . ALA A 1 101 ? 12.958 -9.681 14.146 1.00 79.88 101 ALA A N 1
ATOM 754 C CA . ALA A 1 101 ? 12.367 -10.804 13.429 1.00 79.88 101 ALA A CA 1
ATOM 755 C C . ALA A 1 101 ? 13.491 -11.728 12.959 1.00 79.88 101 ALA A C 1
ATOM 757 O O . ALA A 1 101 ? 14.337 -11.344 12.145 1.00 79.88 101 ALA A O 1
ATOM 758 N N . THR A 1 102 ? 13.591 -12.890 13.607 1.00 92.81 102 THR A N 1
ATOM 759 C CA . THR A 1 102 ? 14.726 -13.780 13.390 1.00 92.81 102 THR A CA 1
ATOM 760 C C . THR A 1 102 ? 14.404 -14.657 12.203 1.00 92.81 102 THR A C 1
ATOM 762 O O . THR A 1 102 ? 13.275 -15.108 12.005 1.00 92.81 102 THR A O 1
ATOM 765 N N . CYS A 1 103 ? 15.414 -14.889 11.388 1.00 95.06 103 CYS A N 1
ATOM 766 C CA . CYS A 1 103 ? 15.359 -15.814 10.276 1.00 95.06 103 CYS A CA 1
ATOM 767 C C . CYS A 1 103 ? 16.489 -16.838 10.449 1.00 95.06 103 CYS A C 1
ATOM 769 O O . CYS A 1 103 ? 17.438 -16.591 11.191 1.00 95.06 103 CYS A O 1
ATOM 771 N N . PRO A 1 104 ? 16.413 -18.017 9.814 1.00 96.06 104 PRO A N 1
ATOM 772 C CA . PRO A 1 104 ? 17.527 -18.960 9.825 1.00 96.06 104 PRO A CA 1
ATOM 773 C C . PRO A 1 104 ? 18.808 -18.321 9.262 1.00 96.06 104 PRO A C 1
ATOM 775 O O . PRO A 1 104 ? 18.737 -17.587 8.278 1.00 96.06 104 PRO A O 1
ATOM 778 N N . ASP A 1 105 ? 19.977 -18.629 9.836 1.00 96.06 105 ASP A N 1
ATOM 779 C CA . ASP A 1 105 ? 21.274 -18.048 9.427 1.00 96.06 105 ASP A CA 1
ATOM 780 C C . ASP A 1 105 ? 21.640 -18.329 7.958 1.00 96.06 105 ASP A C 1
ATOM 782 O O . ASP A 1 105 ? 22.376 -17.568 7.322 1.00 96.06 105 ASP A O 1
ATOM 786 N N . ASP A 1 106 ? 21.138 -19.439 7.411 1.00 95.44 106 ASP A N 1
ATOM 787 C CA . ASP A 1 106 ? 21.303 -19.825 6.013 1.00 95.44 106 ASP A CA 1
ATOM 788 C C . ASP A 1 106 ? 20.232 -19.217 5.103 1.00 95.44 106 ASP A C 1
ATOM 790 O O . ASP A 1 106 ? 20.262 -19.461 3.902 1.00 95.44 106 ASP A O 1
ATOM 794 N N . CYS A 1 107 ? 19.301 -18.416 5.617 1.00 96.94 107 CYS A N 1
ATOM 795 C CA . CYS A 1 107 ? 18.261 -17.801 4.814 1.00 96.94 107 CYS A CA 1
ATOM 796 C C . CYS A 1 107 ? 18.734 -16.490 4.176 1.00 96.94 107 CYS A C 1
ATOM 798 O O . CYS A 1 107 ? 19.417 -15.683 4.794 1.00 96.94 107 CYS A O 1
ATOM 800 N N . VAL A 1 108 ? 18.362 -16.272 2.917 1.00 96.81 108 VAL A N 1
ATOM 801 C CA . VAL A 1 108 ? 18.591 -15.013 2.188 1.00 96.81 108 VAL A CA 1
ATOM 802 C C . VAL A 1 108 ? 17.280 -14.256 2.015 1.00 96.81 108 VAL A C 1
ATOM 804 O O . VAL A 1 108 ? 17.252 -13.032 2.103 1.00 96.81 108 VAL A O 1
ATOM 807 N N . THR A 1 109 ? 16.191 -14.987 1.776 1.00 96.44 109 THR A N 1
ATOM 808 C CA . THR A 1 109 ? 14.852 -14.415 1.627 1.00 96.44 109 THR A CA 1
ATOM 809 C C . THR A 1 109 ? 13.885 -15.164 2.531 1.00 96.44 109 THR A C 1
ATOM 811 O O . THR A 1 109 ? 13.624 -16.354 2.338 1.00 96.44 109 THR A O 1
ATOM 814 N N . TRP A 1 110 ? 13.362 -14.467 3.527 1.00 96.94 110 TRP A N 1
ATOM 815 C CA . TRP A 1 110 ? 12.457 -14.976 4.547 1.00 96.94 110 TRP A CA 1
ATOM 816 C C . TRP A 1 110 ? 11.032 -14.522 4.251 1.00 96.94 110 TRP A C 1
ATOM 818 O O . TRP A 1 110 ? 10.818 -13.372 3.909 1.00 96.94 110 TRP A O 1
ATOM 828 N N . PHE A 1 111 ? 10.058 -15.411 4.356 1.00 96.00 111 PHE A N 1
ATOM 829 C CA . PHE A 1 111 ? 8.648 -15.052 4.350 1.00 96.00 111 PHE A CA 1
ATOM 830 C C . PHE A 1 111 ? 8.183 -15.035 5.801 1.00 96.00 111 PHE A C 1
ATOM 832 O O . PHE A 1 111 ? 8.304 -16.060 6.465 1.00 96.00 111 PHE A O 1
ATOM 839 N N . ASP A 1 112 ? 7.687 -13.905 6.299 1.00 93.25 112 ASP A N 1
ATOM 840 C CA . ASP A 1 112 ? 7.267 -13.751 7.705 1.00 93.25 112 ASP A CA 1
ATOM 841 C C . ASP A 1 112 ? 5.822 -14.216 7.973 1.00 93.25 112 ASP A C 1
ATOM 843 O O . ASP A 1 112 ? 5.325 -14.103 9.089 1.00 93.25 112 ASP A O 1
ATOM 847 N N . GLY A 1 113 ? 5.163 -14.761 6.949 1.00 92.44 113 GLY A N 1
ATOM 848 C CA . GLY A 1 113 ? 3.746 -15.119 6.965 1.00 92.44 113 GLY A CA 1
ATOM 849 C C . GLY A 1 113 ? 2.878 -14.204 6.103 1.00 92.44 113 GLY A C 1
ATOM 850 O O . GLY A 1 113 ? 1.739 -14.548 5.808 1.00 92.44 113 GLY A O 1
ATOM 851 N N . CYS A 1 114 ? 3.417 -13.081 5.629 1.00 94.62 114 CYS A N 1
ATOM 852 C CA . CYS A 1 114 ? 2.749 -12.214 4.660 1.00 94.62 114 CYS A CA 1
ATOM 853 C C . CYS A 1 114 ? 3.728 -11.472 3.743 1.00 94.62 114 CYS A C 1
ATOM 855 O O . CYS A 1 114 ? 3.505 -11.351 2.540 1.00 94.62 114 CYS A O 1
ATOM 857 N N . ASN A 1 115 ? 4.834 -10.989 4.295 1.00 93.31 115 ASN A N 1
ATOM 858 C CA . ASN A 1 115 ? 5.838 -10.204 3.609 1.00 93.31 115 ASN A CA 1
ATOM 859 C C . ASN A 1 115 ? 7.086 -11.024 3.297 1.00 93.31 115 ASN A C 1
ATOM 861 O O . ASN A 1 115 ? 7.455 -11.958 4.009 1.00 93.31 115 ASN A O 1
ATOM 865 N N . TYR A 1 116 ? 7.761 -10.633 2.218 1.00 94.94 116 TYR A N 1
ATOM 866 C CA . TYR A 1 116 ? 9.076 -11.142 1.868 1.00 94.94 116 TYR A CA 1
ATOM 867 C C . TYR A 1 116 ? 10.134 -10.197 2.418 1.00 94.94 116 TYR A C 1
ATOM 869 O O . TYR A 1 116 ? 10.150 -9.003 2.124 1.00 94.94 116 TYR A O 1
ATOM 877 N N . CYS A 1 117 ? 11.023 -10.763 3.211 1.00 96.44 117 CYS A N 1
ATOM 878 C CA . CYS A 1 117 ? 12.053 -10.092 3.964 1.00 96.44 117 CYS A CA 1
ATOM 879 C C . CYS A 1 117 ? 13.439 -10.525 3.492 1.00 96.44 117 CYS A C 1
ATOM 881 O O . CYS A 1 117 ? 13.685 -11.703 3.221 1.00 96.44 117 CYS A O 1
ATOM 883 N N . SER A 1 118 ? 14.370 -9.583 3.431 1.00 96.25 118 SER A N 1
ATOM 884 C CA . SER A 1 118 ? 15.795 -9.870 3.294 1.00 96.25 118 SER A CA 1
ATOM 885 C C . SER A 1 118 ? 16.345 -10.336 4.637 1.00 96.25 118 SER A C 1
ATOM 887 O O . SER A 1 118 ? 16.066 -9.722 5.666 1.00 96.25 118 SER A O 1
ATOM 889 N N . CYS A 1 119 ? 17.107 -11.428 4.623 1.00 96.69 119 CYS A N 1
ATOM 890 C CA . CYS A 1 119 ? 17.722 -12.011 5.811 1.00 96.69 119 CYS A CA 1
ATOM 891 C C . CYS A 1 119 ? 19.251 -11.939 5.712 1.00 96.69 119 CYS A C 1
ATOM 893 O O . CYS A 1 119 ? 19.849 -12.419 4.743 1.00 96.69 119 CYS A O 1
ATOM 895 N N . GLU A 1 120 ? 19.883 -11.352 6.725 1.00 95.25 120 GLU A N 1
ATOM 896 C CA . GLU A 1 120 ? 21.331 -11.209 6.846 1.00 95.25 120 GLU A CA 1
ATOM 897 C C . GLU A 1 120 ? 21.774 -11.660 8.240 1.00 95.25 120 GLU A C 1
ATOM 899 O O . GLU A 1 120 ? 21.398 -11.066 9.244 1.00 95.25 120 GLU A O 1
ATOM 904 N N . GLU A 1 121 ? 22.568 -12.736 8.301 1.00 94.06 121 GLU A N 1
ATOM 905 C CA . GLU A 1 121 ? 23.140 -13.259 9.558 1.00 94.06 121 GLU A CA 1
ATOM 906 C C . GLU A 1 121 ? 22.070 -13.550 10.626 1.00 94.06 121 GLU A C 1
ATOM 908 O O . GLU A 1 121 ? 22.198 -13.177 11.791 1.00 94.06 121 GLU A O 1
ATOM 913 N N . GLY A 1 122 ? 20.975 -14.174 10.185 1.00 93.56 122 GLY A N 1
ATOM 914 C CA . GLY A 1 122 ? 19.857 -14.556 11.044 1.00 93.56 122 GLY A CA 1
ATOM 915 C C . GLY A 1 122 ? 18.938 -13.400 11.449 1.00 93.56 122 GLY A C 1
ATOM 916 O O . GLY A 1 122 ? 17.998 -13.599 12.222 1.00 93.56 122 GLY A O 1
ATOM 917 N N . LYS A 1 123 ? 19.173 -12.192 10.919 1.00 95.12 123 LYS A N 1
ATOM 918 C CA . LYS A 1 123 ? 18.362 -11.001 11.184 1.00 95.12 123 LYS A CA 1
ATOM 919 C C . LYS A 1 123 ? 17.660 -10.515 9.927 1.00 95.12 123 LYS A C 1
ATOM 921 O O . LYS A 1 123 ? 18.262 -10.407 8.859 1.00 95.12 123 LYS A O 1
ATOM 926 N N . VAL A 1 124 ? 16.384 -10.179 10.063 1.00 94.38 124 VAL A N 1
ATOM 927 C CA . VAL A 1 124 ? 15.631 -9.513 9.002 1.00 94.38 124 VAL A CA 1
ATOM 928 C C . VAL A 1 124 ? 16.128 -8.071 8.843 1.00 94.38 124 VAL A C 1
ATOM 930 O O . VAL A 1 124 ? 16.069 -7.284 9.784 1.00 94.38 124 VAL A O 1
ATOM 933 N N . SER A 1 125 ? 16.628 -7.720 7.654 1.00 91.69 125 SER A N 1
ATOM 934 C CA . SER A 1 125 ? 17.146 -6.376 7.342 1.00 91.69 125 SER A CA 1
ATOM 935 C C . SER A 1 125 ? 16.096 -5.452 6.711 1.00 91.69 125 SER A C 1
ATOM 937 O O . SER A 1 125 ? 16.212 -4.229 6.789 1.00 91.69 125 SER A O 1
ATOM 939 N N . GLY A 1 126 ? 15.040 -6.013 6.119 1.00 90.69 126 GLY A N 1
ATOM 940 C CA . GLY A 1 126 ? 13.899 -5.258 5.604 1.00 90.69 126 GLY A CA 1
ATOM 941 C C . GLY A 1 126 ? 12.883 -6.149 4.899 1.00 90.69 126 GLY A C 1
ATOM 942 O O . GLY A 1 126 ? 13.261 -7.157 4.309 1.00 90.69 126 GLY A O 1
ATOM 943 N N . CYS A 1 127 ? 11.607 -5.767 4.941 1.00 94.81 127 CYS A N 1
ATOM 944 C CA . CYS A 1 127 ? 10.499 -6.526 4.362 1.00 94.81 127 CYS A CA 1
ATOM 945 C C . CYS A 1 127 ? 9.691 -5.700 3.364 1.00 94.81 127 CYS A C 1
ATOM 947 O O . CYS A 1 127 ? 9.604 -4.470 3.468 1.00 94.81 127 CYS A O 1
ATOM 949 N N . THR A 1 128 ? 9.028 -6.383 2.429 1.00 91.50 128 THR A N 1
ATOM 950 C CA . THR A 1 128 ? 7.881 -5.806 1.722 1.00 91.50 128 THR A CA 1
ATOM 951 C C . THR A 1 128 ? 6.836 -5.347 2.746 1.00 91.50 128 THR A C 1
ATOM 953 O O . THR A 1 128 ? 6.763 -5.890 3.840 1.00 91.50 128 THR A O 1
ATOM 956 N N . LYS A 1 129 ? 6.045 -4.320 2.425 1.00 87.50 129 LYS A N 1
ATOM 957 C CA . LYS A 1 129 ? 4.974 -3.812 3.305 1.00 87.50 129 LYS A CA 1
ATOM 958 C C . LYS A 1 129 ? 3.617 -4.010 2.641 1.00 87.50 129 LYS A C 1
ATOM 960 O O . LYS A 1 129 ? 2.970 -3.042 2.242 1.00 87.50 129 LYS A O 1
ATOM 965 N N . MET A 1 130 ? 3.248 -5.267 2.430 1.00 82.31 130 MET A N 1
ATOM 966 C CA . MET A 1 130 ? 1.945 -5.641 1.892 1.00 82.31 130 MET A CA 1
ATOM 967 C C . MET A 1 130 ? 0.911 -5.623 3.021 1.00 82.31 130 MET A C 1
ATOM 969 O O . MET A 1 130 ? 1.228 -5.914 4.173 1.00 82.31 130 MET A O 1
ATOM 973 N N . LEU A 1 131 ? -0.318 -5.211 2.703 1.00 83.62 131 LEU A N 1
ATOM 974 C CA . LEU A 1 131 ? -1.423 -5.249 3.655 1.00 83.62 131 LEU A CA 1
ATOM 975 C C . LEU A 1 131 ? -1.889 -6.702 3.787 1.00 83.62 131 LEU A C 1
ATOM 977 O O . LEU A 1 131 ? -2.486 -7.235 2.856 1.00 83.62 131 LEU A O 1
ATOM 981 N N . CYS A 1 132 ? -1.599 -7.314 4.928 1.00 85.31 132 CYS A N 1
ATOM 982 C CA . CYS A 1 132 ? -1.944 -8.698 5.241 1.00 85.31 132 CYS A CA 1
ATOM 983 C C . CYS A 1 132 ? -3.340 -8.743 5.857 1.00 85.31 132 CYS A C 1
ATOM 985 O O . CYS A 1 132 ? -3.583 -8.068 6.863 1.00 85.31 132 CYS A O 1
ATOM 987 N N . HIS A 1 133 ? -4.253 -9.521 5.283 1.00 71.12 133 HIS A N 1
ATOM 988 C CA . HIS A 1 133 ? -5.546 -9.782 5.908 1.00 71.12 133 HIS A CA 1
ATOM 989 C C . HIS A 1 133 ? -5.434 -11.101 6.671 1.00 71.12 133 HIS A C 1
ATOM 991 O O . HIS A 1 133 ? -5.638 -12.161 6.100 1.00 71.12 133 HIS A O 1
ATOM 997 N N . GLU A 1 134 ? -5.065 -11.012 7.953 1.00 73.88 134 GLU A N 1
ATOM 998 C CA . GLU A 1 134 ? -4.655 -12.176 8.757 1.00 73.88 134 GLU A CA 1
ATOM 999 C C . GLU A 1 134 ? -3.379 -12.837 8.168 1.00 73.88 134 GLU A C 1
ATOM 1001 O O . GLU A 1 134 ? -2.888 -12.435 7.116 1.00 73.88 134 GLU A O 1
ATOM 1006 N N . GLN A 1 135 ? -2.703 -13.730 8.898 1.00 71.31 135 GLN A N 1
ATOM 1007 C CA . GLN A 1 135 ? -1.437 -14.308 8.413 1.00 71.31 135 GLN A CA 1
ATOM 1008 C C . GLN A 1 135 ? -1.709 -15.198 7.186 1.00 71.31 135 GLN A C 1
ATOM 1010 O O . GLN A 1 135 ? -2.271 -16.282 7.324 1.00 71.31 135 GLN A O 1
ATOM 1015 N N . ASP A 1 136 ? -1.283 -14.757 5.996 1.00 79.81 136 ASP A N 1
ATOM 1016 C CA . ASP A 1 136 ? -1.454 -15.453 4.706 1.00 79.81 136 ASP A CA 1
ATOM 1017 C C . ASP A 1 136 ? -0.619 -16.753 4.587 1.00 79.81 136 ASP A C 1
ATOM 1019 O O . ASP A 1 136 ? -0.649 -17.458 3.571 1.00 79.81 136 ASP A O 1
ATOM 1023 N N . GLY A 1 137 ? 0.138 -17.110 5.626 1.00 85.50 137 GLY A N 1
ATOM 1024 C CA . GLY A 1 137 ? 0.787 -18.405 5.763 1.00 85.50 137 GLY A CA 1
ATOM 1025 C C . GLY A 1 137 ? 1.760 -18.480 6.935 1.00 85.50 137 GLY A C 1
ATOM 1026 O O . GLY A 1 137 ? 1.996 -17.510 7.645 1.00 85.50 137 GLY A O 1
ATOM 1027 N N . GLU A 1 138 ? 2.360 -19.656 7.117 1.00 92.81 138 GLU A N 1
ATOM 1028 C CA . GLU A 1 138 ? 3.416 -19.848 8.114 1.00 92.81 138 GLU A CA 1
ATOM 1029 C C . GLU A 1 138 ? 4.753 -19.259 7.632 1.00 92.81 138 GLU A C 1
ATOM 1031 O O . GLU A 1 138 ? 5.086 -19.372 6.436 1.00 92.81 138 GLU A O 1
ATOM 1036 N N . PRO A 1 139 ? 5.544 -18.673 8.549 1.00 94.38 139 PRO A N 1
ATOM 1037 C CA . PRO A 1 139 ? 6.820 -18.074 8.212 1.00 94.38 139 PRO A CA 1
ATOM 1038 C C . PRO A 1 139 ? 7.831 -19.139 7.764 1.00 94.38 139 PRO A C 1
ATOM 1040 O O . PRO A 1 139 ? 7.952 -20.209 8.366 1.00 94.38 139 PRO A O 1
ATOM 1043 N N . ARG A 1 140 ? 8.553 -18.878 6.670 1.00 96.31 140 ARG A N 1
ATOM 1044 C CA . ARG A 1 140 ? 9.459 -19.855 6.045 1.00 96.31 140 ARG A CA 1
ATOM 1045 C C . ARG A 1 140 ? 10.581 -19.206 5.254 1.00 96.31 140 ARG A C 1
ATOM 1047 O O . ARG A 1 140 ? 10.418 -18.150 4.652 1.00 96.31 140 ARG A O 1
ATOM 1054 N N . CYS A 1 141 ? 11.711 -19.900 5.155 1.00 97.19 141 CYS A N 1
ATOM 1055 C CA . CYS A 1 141 ? 12.773 -19.480 4.255 1.00 97.19 141 CYS A CA 1
ATOM 1056 C C . CYS A 1 141 ? 12.418 -19.847 2.811 1.00 97.19 141 CYS A C 1
ATOM 1058 O O . CYS A 1 141 ? 12.175 -21.015 2.51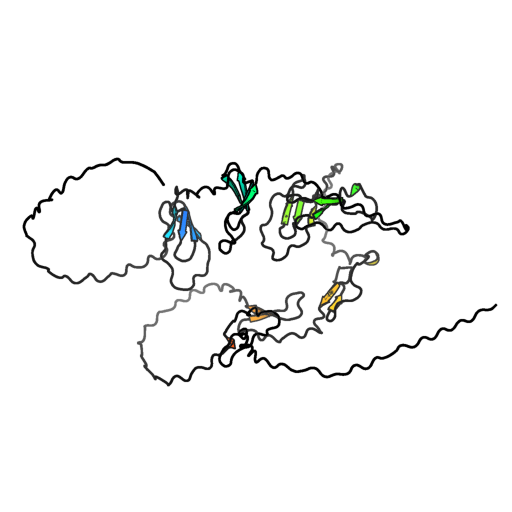1 1.00 97.19 141 CYS A O 1
ATOM 1060 N N . THR A 1 142 ? 12.396 -18.854 1.926 1.00 96.31 142 THR A N 1
ATOM 1061 C CA . THR A 1 142 ? 12.055 -19.023 0.503 1.00 96.31 142 THR A CA 1
ATOM 1062 C C . THR A 1 142 ? 13.286 -19.145 -0.387 1.00 96.31 142 THR A C 1
ATOM 1064 O O . THR A 1 142 ? 13.194 -19.704 -1.475 1.00 96.31 142 THR A O 1
ATOM 1067 N N . ARG A 1 143 ? 14.445 -18.670 0.088 1.00 96.06 143 ARG A N 1
ATOM 1068 C CA . ARG A 1 143 ? 15.739 -18.841 -0.581 1.00 96.06 143 ARG A CA 1
ATOM 1069 C C . ARG A 1 143 ? 16.860 -18.967 0.437 1.00 96.06 143 ARG A C 1
ATOM 1071 O O . ARG A 1 143 ? 17.025 -18.051 1.247 1.00 96.06 143 ARG A O 1
ATOM 1078 N N . ARG A 1 144 ? 17.666 -20.030 0.357 1.00 96.38 144 ARG A N 1
ATOM 1079 C CA . ARG A 1 144 ? 18.837 -20.220 1.228 1.00 96.38 144 ARG A CA 1
ATOM 1080 C C . ARG A 1 144 ? 20.161 -19.878 0.544 1.00 96.38 144 ARG A C 1
ATOM 1082 O O . ARG A 1 144 ? 20.314 -19.921 -0.677 1.00 96.38 144 ARG A O 1
ATOM 1089 N N . ARG A 1 145 ? 21.155 -19.531 1.354 1.00 93.75 145 ARG A N 1
ATOM 1090 C CA . ARG A 1 145 ? 22.525 -19.218 0.961 1.00 93.75 145 ARG A CA 1
ATOM 1091 C C . ARG A 1 145 ? 23.196 -20.512 0.508 1.00 93.75 145 ARG A C 1
ATOM 1093 O O . ARG A 1 145 ? 23.354 -21.440 1.289 1.00 93.75 145 ARG A O 1
ATOM 1100 N N . GLY A 1 146 ? 23.591 -20.564 -0.761 1.00 87.50 146 GLY A N 1
ATOM 1101 C CA . GLY A 1 146 ? 24.190 -21.758 -1.367 1.00 87.50 146 GLY A CA 1
ATOM 1102 C C . GLY A 1 146 ? 23.234 -22.581 -2.232 1.00 87.50 146 GLY A C 1
ATOM 1103 O O . GLY A 1 146 ? 23.701 -23.455 -2.951 1.00 87.50 146 GLY A O 1
ATOM 1104 N N . GLU A 1 147 ? 21.940 -22.243 -2.278 1.00 80.69 147 GLU A N 1
ATOM 1105 C CA . GLU A 1 147 ? 20.999 -22.783 -3.279 1.00 80.69 147 GLU A CA 1
ATOM 1106 C C . GLU A 1 147 ? 21.153 -22.124 -4.658 1.00 80.69 147 GLU A C 1
ATOM 1108 O O . GLU A 1 147 ? 20.305 -22.290 -5.533 1.00 80.69 147 GLU A O 1
ATOM 1113 N N . ILE A 1 148 ? 22.273 -21.432 -4.900 1.00 58.28 148 ILE A N 1
ATOM 1114 C CA . ILE A 1 148 ? 22.736 -21.158 -6.260 1.00 58.28 148 ILE A CA 1
ATOM 1115 C C . ILE A 1 148 ? 23.250 -22.488 -6.818 1.00 58.28 148 ILE A C 1
ATOM 1117 O O . ILE A 1 148 ? 24.451 -22.719 -6.955 1.00 58.28 148 ILE A O 1
ATOM 1121 N N . GLY A 1 149 ? 22.318 -23.403 -7.089 1.00 54.34 149 GLY A N 1
ATOM 1122 C CA . GLY A 1 149 ? 22.545 -24.417 -8.090 1.00 54.34 149 GLY A CA 1
ATOM 1123 C C . GLY A 1 149 ? 22.974 -23.665 -9.335 1.00 54.34 149 GLY A C 1
ATOM 1124 O O . GLY A 1 149 ? 22.236 -22.824 -9.844 1.00 54.34 149 GLY A O 1
ATOM 1125 N N . GLU A 1 150 ? 24.208 -23.918 -9.752 1.00 49.97 150 GLU A N 1
ATOM 1126 C CA . GLU A 1 150 ? 24.652 -23.744 -11.119 1.00 49.97 150 GLU A CA 1
ATOM 1127 C C . GLU A 1 150 ? 23.463 -24.058 -12.028 1.00 49.97 150 GLU A C 1
ATOM 1129 O O . GLU A 1 150 ? 22.961 -25.187 -12.042 1.00 49.97 150 GLU A O 1
ATOM 1134 N N . GLU A 1 151 ? 22.948 -23.030 -12.699 1.00 42.56 151 GLU A N 1
ATOM 1135 C CA . GLU A 1 151 ? 21.916 -23.166 -13.710 1.00 42.56 151 GLU A CA 1
ATOM 1136 C C . GLU A 1 151 ? 22.533 -23.968 -14.860 1.00 42.56 151 GLU A C 1
ATOM 1138 O O . GLU A 1 151 ? 23.009 -23.443 -15.866 1.00 42.56 151 GLU A O 1
ATOM 1143 N N . THR A 1 152 ? 22.583 -25.287 -14.681 1.00 42.62 152 THR A N 1
ATOM 1144 C CA . THR A 1 152 ? 22.749 -26.238 -15.764 1.00 42.62 152 THR A CA 1
ATOM 1145 C C . THR A 1 152 ? 21.465 -26.154 -16.562 1.00 42.62 152 THR A C 1
ATOM 1147 O O . THR A 1 152 ? 20.500 -26.880 -16.345 1.00 42.62 152 THR A O 1
ATOM 1150 N N . THR A 1 153 ? 21.447 -25.192 -17.477 1.00 37.47 153 THR A N 1
ATOM 1151 C CA . THR A 1 153 ? 20.513 -25.163 -18.592 1.00 37.47 153 THR A CA 1
ATOM 1152 C C . THR A 1 153 ? 20.389 -26.590 -19.146 1.00 37.47 153 THR A C 1
ATOM 1154 O O . THR A 1 153 ? 21.385 -27.166 -19.602 1.00 37.47 153 THR A O 1
ATOM 1157 N N . PRO A 1 154 ? 19.206 -27.231 -19.094 1.00 35.06 154 PRO A N 1
ATOM 1158 C CA . PRO A 1 154 ? 19.015 -28.477 -19.805 1.00 35.06 154 PRO A CA 1
ATOM 1159 C C . PRO A 1 154 ? 19.129 -28.156 -21.293 1.00 35.06 154 PRO A C 1
ATOM 1161 O O . PRO A 1 154 ? 18.252 -27.536 -21.894 1.00 35.06 154 PRO A O 1
ATOM 1164 N N . LYS A 1 155 ? 20.253 -28.561 -21.888 1.00 32.25 155 LYS A N 1
ATOM 1165 C CA . LYS A 1 155 ? 20.453 -28.551 -23.334 1.00 32.25 155 LYS A CA 1
ATOM 1166 C C . LYS A 1 155 ? 19.262 -29.275 -23.983 1.00 32.25 155 LYS A C 1
ATOM 1168 O O . LYS A 1 155 ? 19.054 -30.453 -23.679 1.00 32.25 155 LYS A O 1
ATOM 1173 N N . PRO A 1 156 ? 18.483 -28.622 -24.862 1.00 33.06 156 PRO A N 1
ATOM 1174 C CA . PRO A 1 156 ? 17.353 -29.275 -25.502 1.00 33.06 156 PRO A CA 1
ATOM 1175 C C . PRO A 1 156 ? 17.853 -30.432 -26.387 1.00 33.06 156 PRO A C 1
ATOM 1177 O O . PRO A 1 156 ? 18.922 -30.322 -27.002 1.00 33.06 156 PRO A O 1
ATOM 1180 N N . PRO A 1 157 ? 17.117 -31.557 -26.455 1.00 33.06 157 PRO A N 1
ATOM 1181 C CA . PRO A 1 157 ? 17.516 -32.706 -27.251 1.00 33.06 157 PRO A CA 1
ATOM 1182 C C . PRO A 1 157 ? 17.524 -32.341 -28.738 1.00 33.06 157 PRO A C 1
ATOM 1184 O O . PRO A 1 157 ? 16.505 -31.966 -29.318 1.00 33.06 157 PRO A O 1
ATOM 1187 N N . THR A 1 158 ? 18.697 -32.473 -29.357 1.00 37.94 158 THR A N 1
ATOM 1188 C CA . THR A 1 158 ? 18.929 -32.244 -30.782 1.00 37.94 158 THR A CA 1
ATOM 1189 C C . THR A 1 158 ? 18.107 -33.228 -31.618 1.00 37.94 158 THR A C 1
ATOM 1191 O O . THR A 1 158 ? 18.553 -34.337 -31.907 1.00 37.94 158 THR A O 1
ATOM 1194 N N . THR A 1 159 ? 16.907 -32.822 -32.028 1.00 32.50 159 THR A N 1
ATOM 1195 C CA . THR A 1 159 ? 16.110 -33.540 -33.029 1.00 32.50 159 THR A CA 1
ATOM 1196 C C . THR A 1 159 ? 16.310 -32.855 -34.374 1.00 32.50 159 THR A C 1
ATOM 1198 O O . THR A 1 159 ? 15.879 -31.725 -34.584 1.00 32.50 159 THR A O 1
ATOM 1201 N N . GLN A 1 160 ? 17.019 -33.531 -35.277 1.00 41.66 160 GLN A N 1
ATOM 1202 C CA . GLN A 1 160 ? 17.234 -33.079 -36.650 1.00 41.66 160 GLN A CA 1
ATOM 1203 C C . GLN A 1 160 ? 15.901 -33.104 -37.410 1.00 41.66 160 GLN A C 1
ATOM 1205 O O . GLN A 1 160 ? 15.275 -34.156 -37.516 1.00 41.66 160 GLN A O 1
ATOM 1210 N N . THR A 1 161 ? 15.487 -31.959 -37.954 1.00 31.42 161 THR A N 1
ATOM 1211 C CA . THR A 1 161 ? 14.375 -31.834 -38.912 1.00 31.42 161 THR A CA 1
ATOM 1212 C C . THR A 1 161 ? 14.897 -31.081 -40.148 1.00 31.42 161 THR A C 1
ATOM 1214 O O . THR A 1 161 ? 15.706 -30.165 -39.979 1.00 31.42 161 THR A O 1
ATOM 1217 N N . PRO A 1 162 ? 14.546 -31.510 -41.379 1.00 38.81 162 PRO A N 1
ATOM 1218 C CA . PRO A 1 162 ? 15.256 -31.145 -42.609 1.00 38.81 162 PRO A CA 1
ATOM 1219 C C . PRO A 1 162 ? 14.862 -29.755 -43.148 1.00 38.81 162 PRO A C 1
ATOM 1221 O O . PRO A 1 162 ? 13.824 -29.223 -42.755 1.00 38.81 162 PRO A O 1
ATOM 1224 N N . PRO A 1 163 ? 15.661 -29.164 -44.061 1.00 49.12 163 PRO A N 1
ATOM 1225 C CA . PRO A 1 163 ? 15.495 -27.777 -44.482 1.00 49.12 163 PRO A CA 1
ATOM 1226 C C . PRO A 1 163 ? 14.516 -27.654 -45.653 1.00 49.12 163 PRO A C 1
ATOM 1228 O O . PRO A 1 163 ? 14.593 -28.441 -46.592 1.00 49.12 163 PRO A O 1
ATOM 1231 N N . LEU A 1 164 ? 13.659 -26.631 -45.628 1.00 32.69 164 LEU A N 1
ATOM 1232 C CA . LEU A 1 164 ? 12.902 -26.084 -46.767 1.00 32.69 164 LEU A CA 1
ATOM 1233 C C . LEU A 1 164 ? 12.518 -24.615 -46.439 1.00 32.69 164 LEU A C 1
ATOM 1235 O O . LEU A 1 164 ? 12.584 -24.233 -45.272 1.00 32.69 164 LEU A O 1
ATOM 1239 N N . PRO A 1 165 ? 12.252 -23.754 -47.439 1.00 45.94 165 PRO A N 1
ATOM 1240 C CA . PRO A 1 165 ? 13.163 -22.677 -47.814 1.00 45.94 165 PRO A CA 1
ATOM 1241 C C . PRO A 1 165 ? 12.641 -21.271 -47.479 1.00 45.94 165 PRO A C 1
ATOM 1243 O O . PRO A 1 165 ? 11.466 -21.066 -47.190 1.00 45.94 165 PRO A O 1
ATOM 1246 N N . ALA A 1 166 ? 13.562 -20.310 -47.564 1.00 49.44 166 ALA A N 1
ATOM 1247 C CA . ALA A 1 166 ? 13.320 -18.876 -47.486 1.00 49.44 166 ALA A CA 1
ATOM 1248 C C . ALA A 1 166 ? 12.357 -18.380 -48.585 1.00 49.44 166 ALA A C 1
ATOM 1250 O O . ALA A 1 166 ? 12.408 -18.879 -49.708 1.00 49.44 166 ALA A O 1
ATOM 1251 N N . GLU A 1 167 ? 11.517 -17.389 -48.267 1.00 48.19 167 GLU A N 1
ATOM 1252 C CA . GLU A 1 167 ? 11.660 -15.988 -48.721 1.00 48.19 167 GLU A CA 1
ATOM 1253 C C . GLU A 1 167 ? 10.400 -15.148 -48.391 1.00 48.19 167 GLU A C 1
ATOM 1255 O O . GLU A 1 167 ? 9.288 -15.482 -48.794 1.00 48.19 167 GLU A O 1
ATOM 1260 N N . GLY A 1 168 ? 10.600 -14.028 -47.680 1.00 33.19 168 GLY A N 1
ATOM 1261 C CA . GLY A 1 168 ? 9.627 -12.954 -47.408 1.00 33.19 168 GLY A CA 1
ATOM 1262 C C . GLY A 1 168 ? 10.188 -11.940 -46.383 1.00 33.19 168 GLY A C 1
ATOM 1263 O O . GLY A 1 168 ? 10.911 -12.368 -45.486 1.00 33.19 168 GLY A O 1
ATOM 1264 N N . PRO A 1 169 ? 9.949 -10.611 -46.498 1.00 49.31 169 PRO A N 1
ATOM 1265 C CA . PRO A 1 169 ? 10.618 -9.609 -45.662 1.00 49.31 169 PRO A CA 1
ATOM 1266 C C . PRO A 1 169 ? 9.906 -9.450 -44.307 1.00 49.31 169 PRO A C 1
ATOM 1268 O O . PRO A 1 169 ? 8.977 -8.658 -44.162 1.00 49.31 169 PRO A O 1
ATOM 1271 N N . GLU A 1 170 ? 10.349 -10.230 -43.323 1.00 44.53 170 GLU A N 1
ATOM 1272 C CA . GLU A 1 170 ? 9.890 -10.236 -41.929 1.00 44.53 170 GLU A CA 1
ATOM 1273 C C . GLU A 1 170 ? 10.851 -9.423 -41.043 1.00 44.53 170 GLU A C 1
ATOM 1275 O O . GLU A 1 170 ? 12.068 -9.564 -41.159 1.00 44.53 170 GLU A O 1
ATOM 1280 N N . GLY A 1 171 ? 10.340 -8.573 -40.145 1.00 51.81 171 GLY A N 1
ATOM 1281 C CA . GLY A 1 171 ? 11.222 -7.755 -39.304 1.00 51.81 171 GLY A CA 1
ATOM 1282 C C . GLY A 1 171 ? 10.530 -6.883 -38.260 1.00 51.81 171 GLY A C 1
ATOM 1283 O O . GLY A 1 171 ? 10.536 -5.668 -38.396 1.00 51.81 171 GLY A O 1
ATOM 1284 N N . CYS A 1 172 ? 9.904 -7.517 -37.266 1.00 47.81 172 CYS A N 1
ATOM 1285 C CA . CYS A 1 172 ? 9.941 -7.202 -35.825 1.00 47.81 172 CYS A CA 1
ATOM 1286 C C . CYS A 1 172 ? 8.817 -8.022 -35.171 1.00 47.81 172 CYS A C 1
ATOM 1288 O O . CYS A 1 172 ? 7.637 -7.718 -35.336 1.00 47.81 172 CYS A O 1
ATOM 1290 N N . THR A 1 173 ? 9.159 -9.069 -34.425 1.00 52.19 173 THR A N 1
ATOM 1291 C CA . THR A 1 173 ? 8.209 -9.661 -33.475 1.00 52.19 173 THR A CA 1
ATOM 1292 C C . THR A 1 173 ? 8.184 -8.780 -32.223 1.00 52.19 173 THR A C 1
ATOM 1294 O O . THR A 1 173 ? 9.265 -8.457 -31.727 1.00 52.19 173 THR A O 1
ATOM 1297 N N . PRO A 1 174 ? 7.015 -8.372 -31.696 1.00 53.59 174 PRO A N 1
ATOM 1298 C CA . PRO A 1 174 ? 6.953 -7.614 -30.449 1.00 53.59 174 PRO A CA 1
ATOM 1299 C C . PRO A 1 174 ? 7.615 -8.415 -29.320 1.00 53.59 174 PRO A C 1
ATOM 1301 O O . PRO A 1 174 ? 7.310 -9.594 -29.127 1.00 53.59 174 PRO A O 1
ATOM 1304 N N . VAL A 1 175 ? 8.544 -7.786 -28.596 1.00 57.03 175 VAL A N 1
ATOM 1305 C CA . VAL A 1 175 ? 9.163 -8.390 -27.412 1.00 57.03 175 VAL A CA 1
ATOM 1306 C C . VAL A 1 175 ? 8.109 -8.437 -26.314 1.00 57.03 175 VAL A C 1
ATOM 1308 O O . VAL A 1 175 ? 7.710 -7.405 -25.782 1.00 57.03 175 VAL A O 1
ATOM 1311 N N . VAL A 1 176 ? 7.635 -9.639 -25.993 1.00 59.34 176 VAL A N 1
ATOM 1312 C CA . VAL A 1 176 ? 6.756 -9.865 -24.844 1.00 59.34 176 VAL A CA 1
ATOM 1313 C C . VAL A 1 176 ? 7.641 -9.964 -23.608 1.00 59.34 176 VAL A C 1
ATOM 1315 O O . VAL A 1 176 ? 8.324 -10.970 -23.412 1.00 59.34 176 VAL A O 1
ATOM 1318 N N . CYS A 1 177 ? 7.661 -8.910 -22.795 1.00 52.78 177 CYS A N 1
ATOM 1319 C CA . CYS A 1 177 ? 8.386 -8.925 -21.532 1.00 52.78 177 CYS A CA 1
ATOM 1320 C C . CYS A 1 177 ? 7.570 -9.650 -20.441 1.00 52.78 177 CYS A C 1
ATOM 1322 O O . CYS A 1 177 ? 6.345 -9.509 -20.393 1.00 52.78 177 CYS A O 1
ATOM 1324 N N . PRO A 1 178 ? 8.220 -10.444 -19.570 1.00 51.22 178 PRO A N 1
ATOM 1325 C CA . PRO A 1 178 ? 7.571 -11.019 -18.396 1.00 51.22 178 PRO A CA 1
ATOM 1326 C C . PRO A 1 178 ? 7.114 -9.914 -17.429 1.00 51.22 178 PRO A C 1
ATOM 1328 O O . PRO A 1 178 ? 7.620 -8.792 -17.466 1.00 51.22 178 PRO A O 1
ATOM 1331 N N . SER A 1 179 ? 6.154 -10.230 -16.557 1.00 51.66 179 SER A N 1
ATOM 1332 C CA . SER A 1 179 ? 5.641 -9.297 -15.545 1.00 51.66 179 SER A CA 1
ATOM 1333 C C . SER A 1 179 ? 6.783 -8.651 -14.748 1.00 51.66 179 SER A C 1
ATOM 1335 O O . SER A 1 179 ? 7.667 -9.359 -14.272 1.00 51.66 179 SER A O 1
ATOM 1337 N N . GLY A 1 180 ? 6.764 -7.319 -14.625 1.00 53.47 180 GLY A N 1
ATOM 1338 C CA . GLY A 1 180 ? 7.812 -6.534 -13.952 1.00 53.47 180 GLY A CA 1
ATOM 1339 C C . GLY A 1 180 ? 8.886 -5.942 -14.875 1.00 53.47 180 GLY A C 1
ATOM 1340 O O . GLY A 1 180 ? 9.774 -5.241 -14.400 1.00 53.47 180 GLY A O 1
ATOM 1341 N N . PHE A 1 181 ? 8.806 -6.177 -16.188 1.00 54.66 181 PHE A N 1
ATOM 1342 C CA . PHE A 1 181 ? 9.785 -5.679 -17.153 1.00 54.66 181 PHE A CA 1
ATOM 1343 C C . PHE A 1 181 ? 9.127 -4.859 -18.269 1.00 54.66 181 PHE A C 1
ATOM 1345 O O . PHE A 1 181 ? 8.069 -5.224 -18.778 1.00 54.66 181 PHE A O 1
ATOM 1352 N N . ALA A 1 182 ? 9.792 -3.783 -18.697 1.00 57.28 182 ALA A N 1
ATOM 1353 C CA . ALA A 1 182 ? 9.343 -2.944 -19.808 1.00 57.28 182 ALA A CA 1
ATOM 1354 C C . ALA A 1 182 ? 10.261 -3.094 -21.037 1.00 57.28 182 ALA A C 1
ATOM 1356 O O . ALA A 1 182 ? 11.483 -3.200 -20.868 1.00 57.28 182 ALA A O 1
ATOM 1357 N N . PRO A 1 183 ? 9.710 -3.089 -22.265 1.00 56.16 183 PRO A N 1
ATOM 1358 C CA . PRO A 1 183 ? 10.506 -3.101 -23.488 1.00 56.16 183 PRO A CA 1
ATOM 1359 C C . PRO A 1 183 ? 11.338 -1.816 -23.609 1.00 56.16 183 PRO A C 1
ATOM 1361 O O . PRO A 1 183 ? 10.833 -0.707 -23.441 1.00 56.16 183 PRO A O 1
ATOM 1364 N N . PHE A 1 184 ? 12.625 -1.968 -23.909 1.00 57.91 184 PHE A N 1
ATOM 1365 C CA . PHE A 1 184 ? 13.598 -0.884 -24.031 1.00 57.91 184 PHE A CA 1
ATOM 1366 C C . PHE A 1 184 ? 14.005 -0.654 -25.483 1.00 57.91 184 PHE A C 1
ATOM 1368 O O . PHE A 1 184 ? 14.302 -1.606 -26.204 1.00 57.91 184 PHE A O 1
ATOM 1375 N N . VAL A 1 185 ? 14.085 0.616 -25.888 1.00 57.38 185 VAL A N 1
ATOM 1376 C CA . VAL A 1 185 ? 14.676 1.024 -27.168 1.00 57.38 185 VAL A CA 1
ATOM 1377 C C . VAL A 1 185 ? 15.998 1.727 -26.883 1.00 57.38 185 VAL A C 1
ATOM 1379 O O . VAL A 1 185 ? 16.024 2.812 -26.299 1.00 57.38 185 VAL A O 1
ATOM 1382 N N . SER A 1 186 ? 17.098 1.100 -27.294 1.00 49.75 186 SER A N 1
ATOM 1383 C CA . SER A 1 186 ? 18.435 1.683 -27.240 1.00 49.75 186 SER A CA 1
ATOM 1384 C C . SER A 1 186 ? 18.519 2.830 -28.247 1.00 49.75 186 SER A C 1
ATOM 1386 O O . SER A 1 186 ? 18.497 2.586 -29.444 1.00 49.75 186 SER A O 1
ATOM 1388 N N . ASP A 1 187 ? 18.640 4.064 -27.764 1.00 55.34 187 ASP A N 1
ATOM 1389 C CA . ASP A 1 187 ? 19.077 5.237 -28.536 1.00 55.34 187 ASP A CA 1
ATOM 1390 C C . ASP A 1 187 ? 18.258 5.587 -29.813 1.00 55.34 187 ASP A C 1
ATOM 1392 O O . ASP A 1 187 ? 18.488 5.048 -30.899 1.00 55.34 187 ASP A O 1
ATOM 1396 N N . PRO A 1 188 ? 17.359 6.588 -29.747 1.00 49.62 188 PRO A N 1
ATOM 1397 C CA . PRO A 1 188 ? 16.620 7.076 -30.914 1.00 49.62 188 PRO A CA 1
ATOM 1398 C C . PRO A 1 188 ? 17.513 7.587 -32.062 1.00 49.62 188 PRO A C 1
ATOM 1400 O O . PRO A 1 188 ? 17.075 7.596 -33.213 1.00 49.62 188 PRO A O 1
ATOM 1403 N N . ALA A 1 189 ? 18.753 8.015 -31.782 1.00 49.59 189 ALA A N 1
ATOM 1404 C CA . ALA A 1 189 ? 19.684 8.516 -32.796 1.00 49.59 189 ALA A CA 1
ATOM 1405 C C . ALA A 1 189 ? 20.405 7.391 -33.562 1.00 49.59 189 ALA A C 1
ATOM 1407 O O . ALA A 1 189 ? 20.923 7.629 -34.656 1.00 49.59 189 ALA A O 1
ATOM 1408 N N . ALA A 1 190 ? 20.400 6.162 -33.037 1.00 50.28 190 ALA A N 1
ATOM 1409 C CA . ALA A 1 190 ? 21.007 5.000 -33.680 1.00 50.28 190 ALA A CA 1
ATOM 1410 C C . ALA A 1 190 ? 20.134 4.387 -34.797 1.00 50.28 190 ALA A C 1
ATOM 1412 O O . ALA A 1 190 ? 20.610 3.515 -35.524 1.00 50.28 190 ALA A O 1
ATOM 1413 N N . CYS A 1 191 ? 18.885 4.844 -34.979 1.00 44.75 191 CYS A N 1
ATOM 1414 C CA . CYS A 1 191 ? 17.939 4.270 -35.947 1.00 44.75 191 CYS A CA 1
ATOM 1415 C C . CYS A 1 191 ? 17.181 5.318 -36.792 1.00 44.75 191 CYS A C 1
ATOM 1417 O O . CYS A 1 191 ? 16.013 5.618 -36.536 1.00 44.75 191 CYS A O 1
ATOM 1419 N N . PRO A 1 192 ? 17.780 5.842 -37.877 1.00 42.22 192 PRO A N 1
ATOM 1420 C CA . PRO A 1 192 ? 17.067 6.654 -38.859 1.00 42.22 192 PRO A CA 1
ATOM 1421 C C . PRO A 1 192 ? 16.299 5.758 -39.853 1.00 42.22 192 PRO A C 1
ATOM 1423 O O . PRO A 1 192 ? 16.731 5.543 -40.984 1.00 42.22 192 PRO A O 1
ATOM 1426 N N . GLY A 1 193 ? 15.155 5.202 -39.442 1.00 45.62 193 GLY A N 1
ATOM 1427 C CA . GLY A 1 193 ? 14.294 4.389 -40.315 1.00 45.62 193 GLY A CA 1
ATOM 1428 C C . GLY A 1 193 ? 13.237 3.597 -39.543 1.00 45.62 193 GLY A C 1
ATOM 1429 O O . GLY A 1 193 ? 13.475 3.193 -38.417 1.00 45.62 193 GLY A O 1
ATOM 1430 N N . LYS A 1 194 ? 12.059 3.383 -40.144 1.00 42.91 194 LYS A N 1
ATOM 1431 C CA . LYS A 1 194 ? 10.792 2.942 -39.514 1.00 42.91 194 LYS A CA 1
ATOM 1432 C C . LYS A 1 194 ? 10.758 1.543 -38.844 1.00 42.91 194 LYS A C 1
ATOM 1434 O O . LYS A 1 194 ? 9.665 1.051 -38.590 1.00 42.91 194 LYS A O 1
ATOM 1439 N N . ASN A 1 195 ? 11.891 0.915 -38.525 1.00 43.97 195 ASN A N 1
ATOM 1440 C CA . ASN A 1 195 ? 11.949 -0.462 -38.017 1.00 43.97 195 ASN A CA 1
ATOM 1441 C C . ASN A 1 195 ? 12.789 -0.575 -36.728 1.00 43.97 195 ASN A C 1
ATOM 1443 O O . ASN A 1 195 ? 13.827 -1.235 -36.723 1.00 43.97 195 ASN A O 1
ATOM 1447 N N . CYS A 1 196 ? 12.349 0.058 -35.638 1.00 50.19 196 CYS A N 1
ATOM 1448 C CA . CYS A 1 196 ? 12.949 -0.152 -34.317 1.00 50.19 196 CYS A CA 1
ATOM 1449 C C . CYS A 1 196 ? 12.238 -1.316 -33.615 1.00 50.19 196 CYS A C 1
ATOM 1451 O O . CYS A 1 196 ? 11.044 -1.211 -33.327 1.00 50.19 196 CYS A O 1
ATOM 1453 N N . CYS A 1 197 ? 12.950 -2.405 -33.318 1.00 47.22 197 CYS A N 1
ATOM 1454 C CA . CYS A 1 197 ? 12.467 -3.403 -32.361 1.00 47.22 197 CYS A CA 1
ATOM 1455 C C . CYS A 1 197 ? 13.011 -3.045 -30.956 1.00 47.22 197 CYS A C 1
ATOM 1457 O O . CYS A 1 197 ? 14.107 -2.490 -30.870 1.00 47.22 197 CYS A O 1
ATOM 1459 N N . PRO A 1 198 ? 12.298 -3.337 -29.851 1.00 56.56 198 PRO A N 1
ATOM 1460 C CA . PRO A 1 198 ? 12.895 -3.267 -28.519 1.00 56.56 198 PRO A CA 1
ATOM 1461 C C . PRO A 1 198 ? 14.026 -4.299 -28.406 1.00 56.56 198 PRO A C 1
ATOM 1463 O O . PRO A 1 198 ? 13.813 -5.463 -28.741 1.00 56.56 198 PRO A O 1
ATOM 1466 N N . ASP A 1 199 ? 15.207 -3.898 -27.936 1.00 49.16 199 ASP A N 1
ATOM 1467 C CA . ASP A 1 199 ? 16.385 -4.781 -27.873 1.00 49.16 199 ASP A CA 1
ATOM 1468 C C . ASP A 1 199 ? 16.454 -5.593 -26.566 1.00 49.16 199 ASP A C 1
ATOM 1470 O O . ASP A 1 199 ? 17.128 -6.623 -26.508 1.00 49.16 199 ASP A O 1
ATOM 1474 N N . ALA A 1 200 ? 15.778 -5.148 -25.497 1.00 57.22 200 ALA A N 1
ATOM 1475 C CA . ALA A 1 200 ? 15.835 -5.797 -24.185 1.00 57.22 200 ALA A CA 1
ATOM 1476 C C . ALA A 1 200 ? 14.641 -5.449 -23.279 1.00 57.22 200 ALA A C 1
ATOM 1478 O O . ALA A 1 200 ? 13.955 -4.449 -23.474 1.00 57.22 200 ALA A O 1
ATOM 1479 N N . CYS A 1 201 ? 14.432 -6.270 -22.250 1.00 58.56 201 CYS A N 1
ATOM 1480 C CA . CYS A 1 201 ? 13.521 -6.007 -21.139 1.00 58.56 201 CYS A CA 1
ATOM 1481 C C . CYS A 1 201 ? 14.314 -5.350 -19.987 1.00 58.56 201 CYS A C 1
ATOM 1483 O O . CYS A 1 201 ? 15.321 -5.909 -19.546 1.00 58.56 201 CYS A O 1
ATOM 1485 N N . LEU A 1 202 ? 13.905 -4.166 -19.511 1.00 65.38 202 LEU A N 1
ATOM 1486 C CA . LEU A 1 202 ? 14.570 -3.481 -18.389 1.00 65.38 202 LEU A CA 1
ATOM 1487 C C . LEU A 1 202 ? 14.213 -4.136 -17.042 1.00 65.38 202 LEU A C 1
ATOM 1489 O O . LEU A 1 202 ? 13.034 -4.410 -16.822 1.00 65.38 202 LEU A O 1
ATOM 1493 N N . PRO A 1 203 ? 15.192 -4.366 -16.144 1.00 61.81 203 PRO A N 1
ATOM 1494 C CA . PRO A 1 203 ? 14.947 -4.932 -14.819 1.00 61.81 203 PRO A CA 1
ATOM 1495 C C . PRO A 1 203 ? 14.203 -3.956 -13.896 1.00 61.81 203 PRO A C 1
ATOM 1497 O O . PRO A 1 203 ? 14.290 -2.738 -14.074 1.00 61.81 203 PRO A O 1
ATOM 1500 N N . GLU A 1 204 ? 13.534 -4.505 -12.877 1.00 68.50 204 GLU A N 1
ATOM 1501 C CA . GLU A 1 204 ? 12.850 -3.741 -11.827 1.00 68.50 204 GLU A CA 1
ATOM 1502 C C . GLU A 1 204 ? 13.755 -2.645 -11.231 1.00 68.50 204 GLU A C 1
ATOM 1504 O O . GLU A 1 204 ? 14.951 -2.846 -11.000 1.00 68.50 204 GLU A O 1
ATOM 1509 N N . GLY A 1 205 ? 13.184 -1.460 -10.991 1.00 79.69 205 GLY A N 1
ATOM 1510 C CA . GLY A 1 205 ? 13.906 -0.313 -10.423 1.00 79.69 205 GLY A CA 1
ATOM 1511 C C . GLY A 1 205 ? 14.607 0.591 -11.443 1.00 79.69 205 GLY A C 1
ATOM 1512 O O . GLY A 1 205 ? 15.220 1.588 -11.051 1.00 79.69 205 GLY A O 1
ATOM 1513 N N . LYS A 1 206 ? 14.509 0.291 -12.742 1.00 88.94 206 LYS A N 1
ATOM 1514 C CA . LYS A 1 206 ? 15.013 1.158 -13.814 1.00 88.94 206 LYS A CA 1
ATOM 1515 C C . LYS A 1 206 ? 13.882 1.719 -14.660 1.00 88.94 206 LYS A C 1
ATOM 1517 O O . LYS A 1 206 ? 12.861 1.072 -14.869 1.00 88.94 206 LYS A O 1
ATOM 1522 N N . CYS A 1 207 ? 14.101 2.912 -15.182 1.00 90.94 207 CYS A N 1
ATOM 1523 C CA . CYS A 1 207 ? 13.231 3.549 -16.156 1.00 90.94 207 CYS A CA 1
ATOM 1524 C C . CYS A 1 207 ? 13.989 3.861 -17.442 1.00 90.94 207 CYS A C 1
ATOM 1526 O O . CYS A 1 207 ? 15.212 3.722 -17.522 1.00 90.94 207 CYS A O 1
ATOM 1528 N N . SER A 1 208 ? 13.246 4.251 -18.478 1.00 87.69 208 SER A N 1
ATOM 1529 C CA . SER A 1 208 ? 13.845 4.618 -19.759 1.00 87.69 208 SER A CA 1
ATOM 1530 C C . SER A 1 208 ? 14.831 5.782 -19.592 1.00 87.69 208 SER A C 1
ATOM 1532 O O . SER A 1 208 ? 14.545 6.751 -18.889 1.00 87.69 208 SER A O 1
ATOM 1534 N N . LEU A 1 209 ? 15.981 5.708 -20.271 1.00 82.25 209 LEU A N 1
ATOM 1535 C CA . LEU A 1 209 ? 16.949 6.809 -20.339 1.00 82.25 209 LEU A CA 1
ATOM 1536 C C . LEU A 1 209 ? 16.260 8.080 -20.857 1.00 82.25 209 LEU A C 1
ATOM 1538 O O . LEU A 1 209 ? 15.484 8.021 -21.814 1.00 82.25 209 LEU A O 1
ATOM 1542 N N . ASN A 1 210 ? 16.558 9.221 -20.228 1.00 85.75 210 ASN A N 1
ATOM 1543 C CA . ASN A 1 210 ? 15.912 10.522 -20.456 1.00 85.75 210 ASN A CA 1
ATOM 1544 C C . ASN A 1 210 ? 14.430 10.591 -20.060 1.00 85.75 210 ASN A C 1
ATOM 1546 O O . ASN A 1 210 ? 13.723 11.490 -20.511 1.00 85.75 210 ASN A O 1
ATOM 1550 N N . CYS A 1 211 ? 13.936 9.668 -19.240 1.00 92.44 211 CYS A N 1
ATOM 1551 C CA . CYS A 1 211 ? 12.626 9.809 -18.630 1.00 92.44 211 CYS A CA 1
ATOM 1552 C C . CYS A 1 211 ? 12.751 10.598 -17.324 1.00 92.44 211 CYS A C 1
ATOM 1554 O O . CYS A 1 211 ? 13.558 10.244 -16.478 1.00 92.44 211 CYS A O 1
ATOM 1556 N N . GLU A 1 212 ? 11.968 11.660 -17.160 1.00 95.31 212 GLU A N 1
ATOM 1557 C CA . GLU A 1 212 ? 11.870 12.426 -15.910 1.00 95.31 212 GLU A CA 1
ATOM 1558 C C . GLU A 1 212 ? 10.763 11.850 -15.013 1.00 95.31 212 GLU A C 1
ATOM 1560 O O . GLU A 1 212 ? 10.908 11.772 -13.793 1.00 95.31 212 GLU A O 1
ATOM 1565 N N . ALA A 1 213 ? 9.660 11.409 -15.629 1.00 95.38 213 ALA A N 1
ATOM 1566 C CA . ALA A 1 213 ? 8.529 10.787 -14.950 1.00 95.38 213 ALA A CA 1
ATOM 1567 C C . ALA A 1 213 ? 8.132 9.487 -15.653 1.00 95.38 213 ALA A C 1
ATOM 1569 O O . ALA A 1 213 ? 7.758 9.500 -16.824 1.00 95.38 213 ALA A O 1
ATOM 1570 N N . TRP A 1 214 ? 8.214 8.374 -14.935 1.00 95.69 214 TRP A N 1
ATOM 1571 C CA . TRP A 1 214 ? 7.962 7.019 -15.408 1.00 95.69 214 TRP A CA 1
ATOM 1572 C C . TRP A 1 214 ? 6.702 6.447 -14.769 1.00 95.69 214 TRP A C 1
ATOM 1574 O O . TRP A 1 214 ? 6.574 6.451 -13.549 1.00 95.69 214 TRP A O 1
ATOM 1584 N N . TYR A 1 215 ? 5.795 5.917 -15.578 1.00 95.06 215 TYR A N 1
ATOM 1585 C CA . TYR A 1 215 ? 4.674 5.119 -15.110 1.00 95.06 215 TYR A CA 1
ATOM 1586 C C . TYR A 1 215 ? 5.067 3.646 -15.143 1.00 95.06 215 TYR A C 1
ATOM 1588 O O . TYR A 1 215 ? 5.370 3.113 -16.208 1.00 95.06 215 TYR A O 1
ATOM 1596 N N . ASP A 1 216 ? 5.056 2.976 -13.993 1.00 93.25 216 ASP A N 1
ATOM 1597 C CA . ASP A 1 216 ? 5.452 1.564 -13.873 1.00 93.25 216 ASP A CA 1
ATOM 1598 C C . ASP A 1 216 ? 4.320 0.567 -14.192 1.00 93.25 216 ASP A C 1
ATOM 1600 O O . ASP A 1 216 ? 4.480 -0.637 -14.004 1.00 93.25 216 ASP A O 1
ATOM 160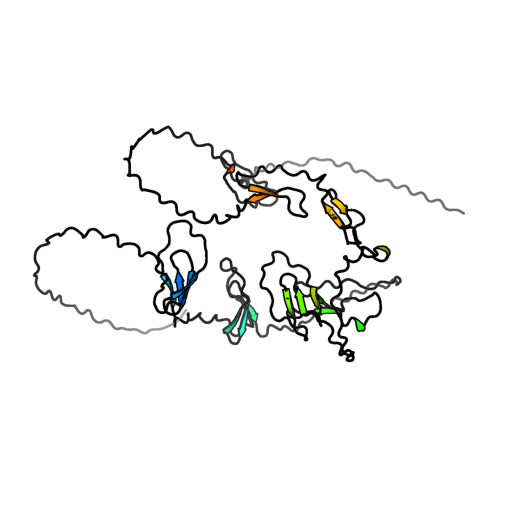4 N N . GLY A 1 217 ? 3.170 1.059 -14.660 1.00 92.88 217 GLY A N 1
ATOM 1605 C CA . GLY A 1 217 ? 1.946 0.272 -14.817 1.00 92.88 217 GLY A CA 1
ATOM 1606 C C . GLY A 1 217 ? 0.935 0.470 -13.682 1.00 92.88 217 GLY A C 1
ATOM 1607 O O . GLY A 1 217 ? -0.197 0.001 -13.775 1.00 92.88 217 GLY A O 1
ATOM 1608 N N . CYS A 1 218 ? 1.289 1.173 -12.609 1.00 95.19 218 CYS A N 1
ATOM 1609 C CA . CYS A 1 218 ? 0.365 1.503 -11.522 1.00 95.19 218 CYS A CA 1
ATOM 1610 C C . CYS A 1 218 ? 0.653 2.871 -10.892 1.00 95.19 218 CYS A C 1
ATOM 1612 O O . CYS A 1 218 ? -0.260 3.660 -10.620 1.00 95.19 218 CYS A O 1
ATOM 1614 N N . ASN A 1 219 ? 1.931 3.157 -10.690 1.00 92.50 219 ASN A N 1
ATOM 1615 C CA . ASN A 1 219 ? 2.460 4.308 -9.998 1.00 92.50 219 ASN A CA 1
ATOM 1616 C C . ASN A 1 219 ? 3.242 5.191 -10.962 1.00 92.50 219 ASN A C 1
ATOM 1618 O O . ASN A 1 219 ? 4.030 4.720 -11.778 1.00 92.50 219 ASN A O 1
ATOM 1622 N N . SER A 1 220 ? 3.065 6.498 -10.803 1.00 95.19 220 SER A N 1
ATOM 1623 C CA . SER A 1 220 ? 3.966 7.488 -11.383 1.00 95.19 220 SER A CA 1
ATOM 1624 C C . SER A 1 220 ? 5.177 7.644 -10.465 1.00 95.19 220 SER A C 1
ATOM 1626 O O . SER A 1 220 ? 5.027 7.860 -9.254 1.00 95.19 220 SER A O 1
ATOM 1628 N N . CYS A 1 221 ? 6.361 7.528 -11.047 1.00 96.31 221 CYS A N 1
ATOM 1629 C CA . CYS A 1 221 ? 7.665 7.557 -10.412 1.00 96.31 221 CYS A CA 1
ATOM 1630 C C . CYS A 1 221 ? 8.524 8.665 -11.016 1.00 96.31 221 CYS A C 1
ATOM 1632 O O . CYS A 1 221 ? 8.533 8.855 -12.226 1.00 96.31 221 CYS A O 1
ATOM 1634 N N . GLY A 1 222 ? 9.285 9.382 -10.194 1.00 95.81 222 GLY A N 1
ATOM 1635 C CA . GLY A 1 222 ? 10.358 10.240 -10.690 1.00 95.81 222 GLY A CA 1
ATOM 1636 C C . GLY A 1 222 ? 11.563 9.402 -11.110 1.00 95.81 222 GLY A C 1
ATOM 1637 O O . GLY A 1 222 ? 11.874 8.401 -10.460 1.00 95.81 222 GLY A O 1
ATOM 1638 N N . CYS A 1 223 ? 12.283 9.841 -12.131 1.00 95.81 223 CYS A N 1
ATOM 1639 C CA . CYS A 1 223 ? 13.474 9.173 -12.637 1.00 95.81 223 CYS A CA 1
ATOM 1640 C C . CYS A 1 223 ? 14.697 10.078 -12.589 1.00 95.81 223 CYS A C 1
ATOM 1642 O O . CYS A 1 223 ? 14.607 11.278 -12.835 1.00 95.81 223 CYS A O 1
ATOM 1644 N N . THR A 1 224 ? 15.838 9.495 -12.232 1.00 91.75 224 THR A N 1
ATOM 1645 C CA . THR A 1 224 ? 17.125 10.188 -12.268 1.00 91.75 224 THR A CA 1
ATOM 1646 C C . THR A 1 224 ? 17.682 10.209 -13.689 1.00 91.75 224 THR A C 1
ATOM 1648 O O . THR A 1 224 ? 17.315 9.383 -14.527 1.00 91.75 224 THR A O 1
ATOM 1651 N N . ASP A 1 225 ? 18.640 11.099 -13.942 1.00 88.25 225 ASP A N 1
ATOM 1652 C CA . ASP A 1 225 ? 19.333 11.200 -15.236 1.00 88.25 225 ASP A CA 1
ATOM 1653 C C . ASP A 1 225 ? 20.081 9.903 -15.620 1.00 88.25 225 ASP A C 1
ATOM 1655 O O . ASP A 1 225 ? 20.357 9.654 -16.792 1.00 88.25 225 ASP A O 1
ATOM 1659 N N . GLU A 1 226 ? 20.368 9.038 -14.641 1.00 87.81 226 GLU A N 1
ATOM 1660 C CA . GLU A 1 226 ? 20.972 7.711 -14.832 1.00 87.81 226 GLU A CA 1
ATOM 1661 C C . GLU A 1 226 ? 19.942 6.612 -15.169 1.00 87.81 226 GLU A C 1
ATOM 1663 O O . GLU A 1 226 ? 20.304 5.442 -15.317 1.00 87.81 226 GLU A O 1
ATOM 1668 N N . GLY A 1 227 ? 18.654 6.959 -15.269 1.00 87.81 227 GLY A N 1
ATOM 1669 C CA . GLY A 1 227 ? 17.564 6.012 -15.517 1.00 87.81 227 GLY A CA 1
ATOM 1670 C C . GLY A 1 227 ? 17.210 5.151 -14.301 1.00 87.81 227 GLY A C 1
ATOM 1671 O O . GLY A 1 227 ? 16.682 4.049 -14.465 1.00 87.81 227 GLY A O 1
ATOM 1672 N N . GLN A 1 228 ? 17.512 5.612 -13.082 1.00 92.38 228 GLN A N 1
ATOM 1673 C CA . GLN A 1 228 ? 17.082 4.940 -11.853 1.00 92.38 228 GLN A CA 1
ATOM 1674 C C . GLN A 1 228 ? 15.775 5.541 -11.341 1.00 92.38 228 GLN A C 1
ATOM 1676 O O . GLN A 1 228 ? 15.585 6.759 -11.349 1.00 92.38 228 GLN A O 1
ATOM 1681 N N . ILE A 1 229 ? 14.881 4.677 -10.865 1.00 92.38 229 ILE A N 1
ATOM 1682 C CA . ILE A 1 229 ? 13.647 5.110 -10.212 1.00 92.38 229 ILE A CA 1
ATOM 1683 C C . ILE A 1 229 ? 13.997 5.766 -8.870 1.00 92.38 229 ILE A C 1
ATOM 1685 O O . ILE A 1 229 ? 14.726 5.201 -8.059 1.00 92.38 229 ILE A O 1
ATOM 1689 N N . SER A 1 230 ? 13.466 6.964 -8.641 1.00 93.38 230 SER A N 1
ATOM 1690 C CA . SER A 1 230 ? 13.634 7.720 -7.399 1.00 93.38 230 SER A CA 1
ATOM 1691 C C . SER A 1 230 ? 12.431 7.514 -6.468 1.00 93.38 230 SER A C 1
ATOM 1693 O O . SER A 1 230 ? 12.333 6.503 -5.778 1.00 93.38 230 SER A O 1
ATOM 1695 N N . VAL A 1 231 ? 11.488 8.455 -6.447 1.00 92.62 231 VAL A N 1
ATOM 1696 C CA . VAL A 1 231 ? 10.280 8.417 -5.619 1.00 92.62 231 VAL A CA 1
ATOM 1697 C C . VAL A 1 231 ? 9.084 8.036 -6.479 1.00 92.62 231 VAL A C 1
ATOM 1699 O O . VAL A 1 231 ? 8.824 8.676 -7.494 1.00 92.62 231 VAL A O 1
ATOM 1702 N N . CYS A 1 232 ? 8.322 7.041 -6.032 1.00 95.50 232 CYS A N 1
ATOM 1703 C CA . CYS A 1 232 ? 7.061 6.638 -6.643 1.00 95.50 232 CYS A CA 1
ATOM 1704 C C . CYS A 1 232 ? 5.868 7.025 -5.777 1.00 95.50 232 CYS A C 1
ATOM 1706 O O . CYS A 1 232 ? 5.918 6.980 -4.543 1.00 95.50 232 CYS A O 1
ATOM 1708 N N . THR A 1 233 ? 4.755 7.331 -6.436 1.00 92.12 233 THR A N 1
ATOM 1709 C CA . THR A 1 233 ? 3.440 7.242 -5.796 1.00 92.12 233 THR A CA 1
ATOM 1710 C C . THR A 1 233 ? 3.207 5.798 -5.321 1.00 92.12 233 THR A C 1
ATOM 1712 O O . THR A 1 233 ? 3.745 4.862 -5.897 1.00 92.12 233 THR A O 1
ATOM 1715 N N . LYS A 1 234 ? 2.485 5.598 -4.212 1.00 91.69 234 LYS A N 1
ATOM 1716 C CA . LYS A 1 234 ? 2.188 4.260 -3.656 1.00 91.69 234 LYS A CA 1
ATOM 1717 C C . LYS A 1 234 ? 0.696 3.975 -3.752 1.00 91.69 234 LYS A C 1
ATOM 1719 O O . LYS A 1 234 ? -0.008 3.916 -2.746 1.00 91.69 234 LYS A O 1
ATOM 1724 N N . ARG A 1 235 ? 0.193 3.907 -4.978 1.00 85.69 235 ARG A N 1
ATOM 1725 C CA . ARG A 1 235 ? -1.208 3.619 -5.275 1.00 85.69 235 ARG A CA 1
ATOM 1726 C C . ARG A 1 235 ? -1.391 2.108 -5.370 1.00 85.69 235 ARG A C 1
ATOM 1728 O O . ARG A 1 235 ? -0.545 1.393 -5.891 1.00 85.69 235 ARG A O 1
ATOM 1735 N N . HIS A 1 236 ? -2.510 1.623 -4.847 1.00 86.94 236 HIS A N 1
ATOM 1736 C CA . HIS A 1 236 ? -2.938 0.251 -5.080 1.00 86.94 236 HIS A CA 1
ATOM 1737 C C . HIS A 1 236 ? -3.700 0.194 -6.407 1.00 86.94 236 HIS A C 1
ATOM 1739 O O . HIS A 1 236 ? -4.648 0.962 -6.597 1.00 86.94 236 HIS A O 1
ATOM 1745 N N . CYS A 1 237 ? -3.304 -0.702 -7.312 1.00 87.06 237 CYS A N 1
ATOM 1746 C CA . CYS A 1 237 ? -3.983 -0.899 -8.590 1.00 87.06 237 CYS A CA 1
ATOM 1747 C C . CYS A 1 237 ? -4.514 -2.324 -8.697 1.00 87.06 237 CYS A C 1
ATOM 1749 O O . CYS A 1 237 ? -3.760 -3.285 -8.597 1.00 87.06 237 CYS A O 1
ATOM 1751 N N . PHE A 1 238 ? -5.814 -2.453 -8.970 1.00 84.19 238 PHE A N 1
ATOM 1752 C CA . PHE A 1 238 ? -6.466 -3.749 -9.197 1.00 84.19 238 PHE A CA 1
ATOM 1753 C C . PHE A 1 238 ? -6.041 -4.415 -10.514 1.00 84.19 238 PHE A C 1
ATOM 1755 O O . PHE A 1 238 ? -6.232 -5.615 -10.697 1.00 84.19 238 PHE A O 1
ATOM 1762 N N . ARG A 1 239 ? -5.496 -3.635 -11.454 1.00 84.12 239 ARG A N 1
ATOM 1763 C CA . ARG A 1 239 ? -4.905 -4.103 -12.711 1.00 84.12 239 ARG A CA 1
ATOM 1764 C C . ARG A 1 239 ? -3.637 -3.300 -12.974 1.00 84.12 239 ARG A C 1
ATOM 1766 O O . ARG A 1 239 ? -3.670 -2.081 -12.830 1.00 84.12 239 ARG A O 1
ATOM 1773 N N . GL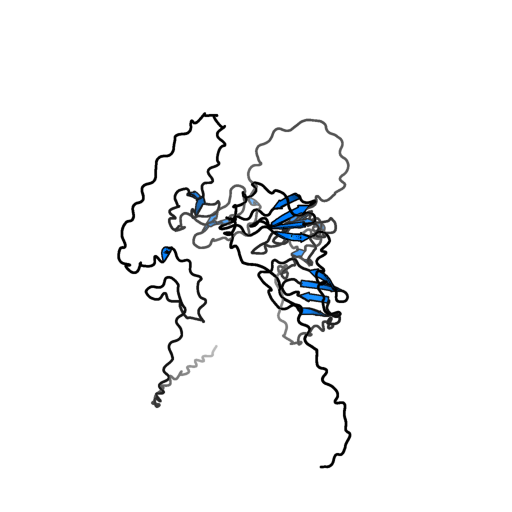N A 1 240 ? -2.559 -3.979 -13.353 1.00 86.88 240 GLN A N 1
ATOM 1774 C CA . GLN A 1 240 ? -1.350 -3.325 -13.852 1.00 86.88 240 GLN A CA 1
ATOM 1775 C C . GLN A 1 240 ? -1.574 -2.933 -15.317 1.00 86.88 240 GLN A C 1
ATOM 1777 O O . GLN A 1 240 ? -1.974 -3.767 -16.131 1.00 86.88 240 GLN A O 1
ATOM 1782 N N . GLY A 1 241 ? -1.383 -1.654 -15.627 1.00 85.94 241 GLY A N 1
ATOM 1783 C CA . GLY A 1 241 ? -1.254 -1.147 -16.987 1.00 85.94 241 GLY A CA 1
ATOM 1784 C C . GLY A 1 241 ? 0.142 -1.404 -17.555 1.00 85.94 241 GLY A C 1
ATOM 1785 O O . GLY A 1 241 ? 1.024 -1.919 -16.871 1.00 85.94 241 GLY A O 1
ATOM 1786 N N . GLU A 1 242 ? 0.347 -1.032 -18.815 1.00 86.44 242 GLU A N 1
ATOM 1787 C CA . GLU A 1 242 ? 1.676 -1.066 -19.428 1.00 86.44 242 GLU A CA 1
ATOM 1788 C C . GLU A 1 242 ? 2.534 0.086 -18.899 1.00 86.44 242 GLU A C 1
ATOM 1790 O O . GLU A 1 242 ? 2.039 1.195 -18.691 1.00 86.44 242 GLU A O 1
ATOM 1795 N N . ALA A 1 243 ? 3.819 -0.178 -18.674 1.00 89.06 243 ALA A N 1
ATOM 1796 C CA . ALA A 1 243 ? 4.755 0.836 -18.219 1.00 89.06 243 ALA A CA 1
ATOM 1797 C C . ALA A 1 243 ? 5.172 1.759 -19.378 1.00 89.06 243 ALA A C 1
ATOM 1799 O O . ALA A 1 243 ? 5.442 1.289 -20.485 1.00 89.06 243 ALA A O 1
ATOM 1800 N N . TYR A 1 244 ? 5.242 3.067 -19.132 1.00 92.50 244 TYR A N 1
ATOM 1801 C CA . TYR A 1 244 ? 5.622 4.059 -20.141 1.00 92.50 244 TYR A CA 1
ATOM 1802 C C . TYR A 1 244 ? 6.241 5.312 -19.515 1.00 92.50 244 TYR A C 1
ATOM 1804 O O . TYR A 1 244 ? 6.063 5.605 -18.336 1.00 92.50 244 TYR A O 1
ATOM 1812 N N . CYS A 1 245 ? 6.965 6.092 -20.320 1.00 95.06 245 CYS A N 1
ATOM 1813 C CA . CYS A 1 245 ? 7.487 7.382 -19.882 1.00 95.06 245 CYS A CA 1
ATOM 1814 C C . CYS A 1 245 ? 6.409 8.470 -20.004 1.00 95.06 245 CYS A C 1
ATOM 1816 O O . CYS A 1 245 ? 5.979 8.788 -21.111 1.00 95.06 245 CYS A O 1
ATOM 1818 N N . GLU A 1 246 ? 5.974 9.044 -18.881 1.00 94.19 246 GLU A N 1
ATOM 1819 C CA . GLU A 1 246 ? 4.984 10.129 -18.838 1.00 94.19 246 GLU A CA 1
ATOM 1820 C C . GLU A 1 246 ? 5.586 11.466 -19.278 1.00 94.19 246 GLU A C 1
ATOM 1822 O O . GLU A 1 246 ? 4.928 12.250 -19.963 1.00 94.19 246 GLU A O 1
ATOM 1827 N N . ARG A 1 247 ? 6.837 11.740 -18.878 1.00 93.69 247 ARG A N 1
ATOM 1828 C CA . ARG A 1 247 ? 7.574 12.951 -19.266 1.00 93.69 247 ARG A CA 1
ATOM 1829 C C . ARG A 1 247 ? 9.021 12.628 -19.584 1.00 93.69 247 ARG A C 1
ATOM 1831 O O . ARG A 1 247 ? 9.722 12.057 -18.753 1.00 93.69 247 ARG A O 1
ATOM 1838 N N . VAL A 1 248 ? 9.471 13.055 -20.758 1.00 92.31 248 VAL A N 1
ATOM 1839 C CA . VAL A 1 248 ? 10.879 13.007 -21.160 1.00 92.31 248 VAL A CA 1
ATOM 1840 C C . VAL A 1 248 ? 11.607 14.262 -20.690 1.00 92.31 248 VAL A C 1
ATOM 1842 O O . VAL A 1 248 ? 11.083 15.370 -20.818 1.00 92.31 248 VAL A O 1
ATOM 1845 N N . ALA A 1 249 ? 12.817 14.090 -20.166 1.00 84.19 249 ALA A N 1
ATOM 1846 C CA . ALA A 1 249 ? 13.697 15.195 -19.832 1.00 84.19 249 ALA A CA 1
ATOM 1847 C C . ALA A 1 249 ? 13.997 15.995 -21.114 1.00 84.19 249 ALA A C 1
ATOM 1849 O O . ALA A 1 249 ? 14.307 15.393 -22.153 1.00 84.19 249 ALA A O 1
ATOM 1850 N N . PRO A 1 250 ? 13.908 17.338 -21.086 1.00 81.75 250 PRO A N 1
ATOM 1851 C CA . PRO A 1 250 ? 14.320 18.147 -22.220 1.00 81.75 250 PRO A CA 1
ATOM 1852 C C . PRO A 1 250 ? 15.792 17.847 -22.475 1.00 81.75 250 PRO A C 1
ATOM 1854 O O . PRO A 1 250 ? 16.627 18.062 -21.598 1.00 81.75 250 PRO A O 1
ATOM 1857 N N . MET A 1 251 ? 16.106 17.307 -23.656 1.00 65.00 251 MET A N 1
ATOM 1858 C CA . MET A 1 251 ? 17.488 17.017 -24.017 1.00 65.00 251 MET A CA 1
ATOM 1859 C C . MET A 1 251 ? 18.285 18.302 -23.852 1.00 65.00 251 MET A C 1
ATOM 1861 O O . MET A 1 251 ? 18.052 19.275 -24.571 1.00 65.00 251 MET A O 1
ATOM 1865 N N . GLY A 1 252 ? 19.174 18.310 -22.858 1.00 60.31 252 GLY A N 1
ATOM 1866 C CA . GLY A 1 252 ? 20.056 19.418 -22.532 1.00 60.31 252 GLY A CA 1
ATOM 1867 C C . GLY A 1 252 ? 21.064 19.632 -23.652 1.00 60.31 252 GLY A C 1
ATOM 1868 O O . GLY A 1 252 ? 22.248 19.352 -23.506 1.00 60.31 252 GLY A O 1
ATOM 1869 N N . GLY A 1 253 ? 20.591 20.117 -24.795 1.00 48.22 253 GLY A N 1
ATOM 1870 C CA . GLY A 1 253 ? 21.423 20.707 -25.814 1.00 48.22 253 GLY A CA 1
ATOM 1871 C C . GLY A 1 253 ? 21.924 22.032 -25.271 1.00 48.22 253 GLY A C 1
ATOM 1872 O O . GLY A 1 253 ? 21.154 22.979 -25.114 1.00 48.22 253 GLY A O 1
ATOM 1873 N N . ALA A 1 254 ? 23.226 22.113 -25.015 1.00 48.88 254 ALA A N 1
ATOM 1874 C CA . ALA A 1 254 ? 23.938 23.379 -25.024 1.00 48.88 254 ALA A CA 1
ATOM 1875 C C . ALA A 1 254 ? 23.786 24.008 -26.426 1.00 48.88 254 ALA A C 1
ATOM 1877 O O . ALA A 1 254 ? 24.622 23.819 -27.307 1.00 48.88 254 ALA A O 1
ATOM 1878 N N . GLY A 1 255 ? 22.669 24.696 -26.663 1.00 40.66 255 GLY A N 1
ATOM 1879 C CA . GLY A 1 255 ? 22.456 25.532 -27.837 1.00 40.66 255 GLY A CA 1
ATOM 1880 C C . GLY A 1 255 ? 23.233 26.846 -27.690 1.00 40.66 255 GLY A C 1
ATOM 1881 O O . GLY A 1 255 ? 23.334 27.366 -26.577 1.00 40.66 255 GLY A O 1
ATOM 1882 N N . PRO A 1 256 ? 23.807 27.393 -28.777 1.00 44.56 256 PRO A N 1
ATOM 1883 C CA . PRO A 1 256 ? 24.583 28.624 -28.721 1.00 44.56 256 PRO A CA 1
ATOM 1884 C C . PRO A 1 256 ? 23.707 29.791 -28.254 1.00 44.56 256 PRO A C 1
ATOM 1886 O O . PRO A 1 256 ? 22.578 29.968 -28.708 1.00 44.56 256 PRO A O 1
ATOM 1889 N N . THR A 1 257 ? 24.263 30.595 -27.353 1.00 41.31 257 THR A N 1
ATOM 1890 C CA . THR A 1 257 ? 23.685 31.823 -26.811 1.00 41.31 257 THR A CA 1
ATOM 1891 C C . THR A 1 257 ? 23.193 32.736 -27.941 1.00 41.31 257 THR A C 1
ATOM 1893 O O . THR A 1 257 ? 24.002 33.273 -28.698 1.00 41.31 257 THR A O 1
ATOM 1896 N N . LEU A 1 258 ? 21.877 32.932 -28.059 1.00 37.03 258 LEU A N 1
ATOM 1897 C CA . LEU A 1 258 ? 21.292 33.988 -28.891 1.00 37.03 258 LEU A CA 1
ATOM 1898 C C . LEU A 1 258 ? 21.083 35.267 -28.055 1.00 37.03 258 LEU A C 1
ATOM 1900 O O . LEU A 1 258 ? 20.843 35.175 -26.849 1.00 37.03 258 LEU A O 1
ATOM 1904 N N . PRO A 1 259 ? 21.234 36.461 -28.663 1.00 45.34 259 PRO A N 1
ATOM 1905 C CA . PRO A 1 259 ? 21.277 37.737 -27.951 1.00 45.34 259 PRO A CA 1
ATOM 1906 C C . PRO A 1 259 ? 19.889 38.179 -27.451 1.00 45.34 259 PRO A C 1
ATOM 1908 O O . PRO A 1 259 ? 18.870 37.683 -27.934 1.00 45.34 259 PRO A O 1
ATOM 1911 N N . PRO A 1 260 ? 19.836 39.130 -26.497 1.00 47.44 260 PRO A N 1
ATOM 1912 C CA . PRO A 1 260 ? 18.595 39.531 -25.854 1.00 47.44 260 PRO A CA 1
ATOM 1913 C C . PRO A 1 260 ? 17.741 40.369 -26.809 1.00 47.44 260 PRO A C 1
ATOM 1915 O O . PRO A 1 260 ? 18.188 41.406 -27.298 1.00 47.44 260 PRO A O 1
ATOM 1918 N N . PHE A 1 261 ? 16.498 39.945 -27.027 1.00 40.28 261 PHE A N 1
ATOM 1919 C CA . PHE A 1 261 ? 15.458 40.796 -27.593 1.00 40.28 261 PHE A CA 1
ATOM 1920 C C . PHE A 1 261 ? 14.447 41.142 -26.503 1.00 40.28 261 PHE A C 1
ATOM 1922 O O . PHE A 1 261 ? 13.726 40.289 -25.992 1.00 40.28 261 PHE A O 1
ATOM 1929 N N . SER A 1 262 ? 14.445 42.420 -26.147 1.00 58.12 262 SER A N 1
ATOM 1930 C CA . SER A 1 262 ? 13.303 43.125 -25.579 1.00 58.12 262 SER A CA 1
ATOM 1931 C C . SER A 1 262 ? 12.260 43.311 -26.683 1.00 58.12 262 SER A C 1
ATOM 1933 O O . SER A 1 262 ? 12.672 43.704 -27.771 1.00 58.12 262 SER A O 1
ATOM 1935 N N . ASP A 1 263 ? 10.980 43.016 -26.402 1.00 39.97 263 ASP A N 1
ATOM 1936 C CA . ASP A 1 263 ? 9.724 43.561 -26.990 1.00 39.97 263 ASP A CA 1
ATOM 1937 C C . ASP A 1 263 ? 8.578 42.502 -26.943 1.00 39.97 263 ASP A C 1
ATOM 1939 O O . ASP A 1 263 ? 8.841 41.356 -26.575 1.00 39.97 263 ASP A O 1
ATOM 1943 N N . PRO A 1 264 ? 7.280 42.865 -27.082 1.00 53.44 264 PRO A N 1
ATOM 1944 C CA . PRO A 1 264 ? 6.294 42.760 -26.009 1.00 53.44 264 PRO A CA 1
ATOM 1945 C C . PRO A 1 264 ? 5.322 41.579 -26.190 1.00 53.44 264 PRO A C 1
ATOM 1947 O O . PRO A 1 264 ? 5.245 40.951 -27.241 1.00 53.44 264 PRO A O 1
ATOM 1950 N N . VAL A 1 265 ? 4.552 41.321 -25.130 1.00 47.66 265 VAL A N 1
ATOM 1951 C CA . VAL A 1 265 ? 3.520 40.275 -24.987 1.00 47.66 265 VAL A CA 1
ATOM 1952 C C . VAL A 1 265 ? 2.671 40.094 -26.261 1.00 47.66 265 VAL A C 1
ATOM 1954 O O . VAL A 1 265 ? 1.980 41.042 -26.650 1.00 47.66 265 VAL A O 1
ATOM 1957 N N . PRO A 1 266 ? 2.661 38.899 -26.888 1.00 45.81 266 PRO A N 1
ATOM 1958 C CA . PRO A 1 266 ? 1.790 38.633 -28.017 1.00 45.81 266 PRO A CA 1
ATOM 1959 C C . PRO A 1 266 ? 0.368 38.328 -27.540 1.00 45.81 266 PRO A C 1
ATOM 1961 O O . PRO A 1 266 ? 0.130 37.684 -26.517 1.00 45.81 266 PRO A O 1
ATOM 1964 N N . VAL A 1 267 ? -0.572 38.840 -28.324 1.00 55.47 267 VAL A N 1
ATOM 1965 C CA . VAL A 1 267 ? -2.007 38.575 -28.267 1.00 55.47 267 VAL A CA 1
ATOM 1966 C C . VAL A 1 267 ? -2.246 37.069 -28.414 1.00 55.47 267 VAL A C 1
ATOM 1968 O O . VAL A 1 267 ? -1.618 36.425 -29.247 1.00 55.47 267 VAL A O 1
ATOM 1971 N N . ILE A 1 268 ? -3.141 36.522 -27.589 1.00 50.03 268 ILE A N 1
ATOM 1972 C CA . ILE A 1 268 ? -3.585 35.124 -27.633 1.00 50.03 268 ILE A CA 1
ATOM 1973 C C . ILE A 1 268 ? -4.244 34.886 -28.999 1.00 50.03 268 ILE A C 1
ATOM 1975 O O . ILE A 1 268 ? -5.363 35.345 -29.227 1.00 50.03 268 ILE A O 1
ATOM 1979 N N . GLU A 1 269 ? -3.534 34.226 -29.914 1.00 52.00 269 GLU A N 1
ATOM 1980 C CA . GLU A 1 269 ? -4.119 33.701 -31.147 1.00 52.00 269 GLU A CA 1
ATOM 1981 C C . GLU A 1 269 ? -5.022 32.506 -30.819 1.00 52.00 269 GLU A C 1
ATOM 1983 O O . GLU A 1 269 ? -4.742 31.715 -29.913 1.00 52.00 269 GLU A O 1
ATOM 1988 N N . GLU A 1 270 ? -6.139 32.416 -31.542 1.00 59.19 270 GLU A N 1
ATOM 1989 C CA . GLU A 1 270 ? -7.089 31.308 -31.467 1.00 59.19 270 GLU A CA 1
ATOM 1990 C C . GLU A 1 270 ? -6.375 29.956 -31.676 1.00 59.19 270 GLU A C 1
ATOM 1992 O O . GLU A 1 270 ? -5.393 29.888 -32.422 1.00 59.19 270 GLU A O 1
ATOM 1997 N N . PRO A 1 271 ? -6.830 28.875 -31.010 1.00 59.72 271 PRO A N 1
ATOM 1998 C CA . PRO A 1 271 ? -6.165 27.578 -31.067 1.00 59.72 271 PRO A CA 1
ATOM 1999 C C . PRO A 1 271 ? -6.000 27.105 -32.520 1.00 59.72 271 PRO A C 1
ATOM 2001 O O . PRO A 1 271 ? -6.906 27.309 -33.333 1.00 59.72 271 PRO A O 1
ATOM 2004 N N . PRO A 1 272 ? -4.862 26.466 -32.859 1.00 61.03 272 PRO A N 1
ATOM 2005 C CA . PRO A 1 272 ? -4.573 26.060 -34.225 1.00 61.03 272 PRO A CA 1
ATOM 2006 C C . PRO A 1 272 ? -5.696 25.173 -34.760 1.00 61.03 272 PRO A C 1
ATOM 2008 O O . PRO A 1 272 ? -6.088 24.183 -34.139 1.00 61.03 272 PRO A O 1
ATOM 2011 N N . SER A 1 273 ? -6.210 25.560 -35.927 1.00 63.31 273 SER A N 1
ATOM 2012 C CA . SER A 1 273 ? -7.173 24.788 -36.701 1.00 63.31 273 SER A CA 1
ATOM 2013 C C . SER A 1 273 ? -6.692 23.342 -36.830 1.00 63.31 273 SER A C 1
ATOM 2015 O O . SER A 1 273 ? -5.554 23.132 -37.240 1.00 63.31 273 SER A O 1
ATOM 2017 N N . SER A 1 274 ? -7.568 22.406 -36.448 1.00 68.62 274 SER A N 1
ATOM 2018 C CA . SER A 1 274 ? -7.554 20.947 -36.656 1.00 68.62 274 SER A CA 1
ATOM 2019 C C . SER A 1 274 ? -6.320 20.354 -37.378 1.00 68.62 274 SER A C 1
ATOM 2021 O O . SER A 1 274 ? -6.015 20.773 -38.496 1.00 68.62 274 SER A O 1
ATOM 2023 N N . PRO A 1 275 ? -5.633 19.346 -36.794 1.00 73.75 275 PRO A N 1
ATOM 2024 C CA . PRO A 1 275 ? -4.476 18.714 -37.427 1.00 73.75 275 PRO A CA 1
ATOM 2025 C C . PRO A 1 275 ? -4.831 18.141 -38.807 1.00 73.75 275 PRO A C 1
ATOM 2027 O O . PRO A 1 275 ? -5.900 17.566 -38.997 1.00 73.75 275 PRO A O 1
ATOM 2030 N N . ASP A 1 276 ? -3.920 18.284 -39.775 1.00 87.06 276 ASP A N 1
ATOM 2031 C CA . ASP A 1 276 ? -4.103 17.759 -41.131 1.00 87.06 276 ASP A CA 1
ATOM 2032 C C . ASP A 1 276 ? -4.072 16.219 -41.111 1.00 87.06 276 ASP A C 1
ATOM 2034 O O . ASP A 1 276 ? -3.018 15.575 -41.136 1.00 87.06 276 ASP A O 1
ATOM 2038 N N . CYS A 1 277 ? -5.255 15.613 -41.007 1.00 90.50 277 CYS A N 1
ATOM 2039 C CA . CYS A 1 277 ? -5.415 14.173 -40.821 1.00 90.50 277 CYS A CA 1
ATOM 2040 C C . CYS A 1 277 ? -5.048 13.332 -42.053 1.00 90.50 277 CYS A C 1
ATOM 2042 O O . CYS A 1 277 ? -5.027 12.105 -41.964 1.00 90.50 277 CYS A O 1
ATOM 2044 N N . ALA A 1 278 ? -4.710 13.955 -43.188 1.00 87.88 278 ALA A N 1
ATOM 2045 C CA . ALA A 1 278 ? -4.355 13.254 -44.421 1.00 87.88 278 ALA A CA 1
ATOM 2046 C C . ALA A 1 278 ? -3.079 12.395 -44.306 1.00 87.88 278 ALA A C 1
ATOM 2048 O O . ALA A 1 278 ? -2.915 11.437 -45.062 1.00 87.88 278 ALA A O 1
ATOM 2049 N N . ALA A 1 279 ? -2.177 12.713 -43.371 1.00 88.44 279 ALA A N 1
ATOM 2050 C CA . ALA A 1 279 ? -0.913 11.993 -43.184 1.00 88.44 279 ALA A CA 1
ATOM 2051 C C . ALA A 1 279 ? -0.962 10.903 -42.092 1.00 88.44 279 ALA A C 1
ATOM 2053 O O . ALA A 1 279 ? 0.011 10.164 -41.919 1.00 88.44 279 ALA A O 1
ATOM 2054 N N . VAL A 1 280 ? -2.065 10.790 -41.346 1.00 90.94 280 VAL A N 1
ATOM 2055 C CA . VAL A 1 280 ? -2.166 9.884 -40.195 1.00 90.94 280 VAL A CA 1
ATOM 2056 C C . VAL A 1 280 ? -2.672 8.514 -40.648 1.00 90.94 280 VAL A C 1
ATOM 2058 O O . VAL A 1 280 ? -3.786 8.375 -41.142 1.00 90.94 280 VAL A O 1
ATOM 2061 N N . THR A 1 281 ? -1.851 7.475 -40.469 1.00 92.69 281 THR A N 1
ATOM 2062 C CA . THR A 1 281 ? -2.275 6.081 -40.681 1.00 92.69 281 THR A CA 1
ATOM 2063 C C . THR A 1 281 ? -2.836 5.527 -39.378 1.00 92.69 281 THR A C 1
ATOM 2065 O O . THR A 1 281 ? -2.093 5.306 -38.425 1.00 92.69 281 THR A O 1
ATOM 2068 N N . CYS A 1 282 ? -4.146 5.310 -39.328 1.00 92.56 282 CYS A N 1
ATOM 2069 C CA . CYS A 1 282 ? -4.821 4.809 -38.136 1.00 92.56 282 CYS A CA 1
ATOM 2070 C C . CYS A 1 282 ? -4.766 3.281 -38.060 1.00 92.56 282 CYS A C 1
ATOM 2072 O O . CYS A 1 282 ? -5.115 2.601 -39.022 1.00 92.56 282 CYS A O 1
ATOM 2074 N N . LEU A 1 283 ? -4.389 2.744 -36.894 1.00 90.31 283 LEU A N 1
ATOM 2075 C CA . LEU A 1 283 ? -4.518 1.314 -36.566 1.00 90.31 283 LEU A CA 1
ATOM 2076 C C . LEU A 1 283 ? -5.924 0.937 -36.068 1.00 90.31 283 LEU A C 1
ATOM 2078 O O . LEU A 1 283 ? -6.149 -0.180 -35.606 1.00 90.31 283 LEU A O 1
ATOM 2082 N N . SER A 1 284 ? -6.869 1.872 -36.130 1.00 81.12 284 SER A N 1
ATOM 2083 C CA . SER A 1 284 ? -8.218 1.686 -35.618 1.00 81.12 284 SER A CA 1
ATOM 2084 C C . SER A 1 284 ? -8.950 0.532 -36.309 1.00 81.12 284 SER A C 1
ATOM 2086 O O . SER A 1 284 ? -8.790 0.330 -37.517 1.00 81.12 284 SER A O 1
ATOM 2088 N N . PRO A 1 285 ? -9.793 -0.210 -35.572 1.00 81.94 285 PRO A N 1
ATOM 2089 C CA . PRO A 1 285 ? -10.577 -1.292 -36.149 1.00 81.94 285 PRO A CA 1
ATOM 2090 C C . PRO A 1 285 ? -11.517 -0.748 -37.232 1.00 81.94 285 PRO A C 1
ATOM 2092 O O . PRO A 1 285 ? -12.165 0.275 -37.043 1.00 81.94 285 PRO A O 1
ATOM 2095 N N . THR A 1 286 ? -11.624 -1.443 -38.367 1.00 86.88 286 THR A N 1
ATOM 2096 C CA . THR A 1 286 ? -12.552 -1.080 -39.457 1.00 86.88 286 THR A CA 1
ATOM 2097 C C . THR A 1 286 ? -14.015 -1.372 -39.116 1.00 86.88 286 THR A C 1
ATOM 2099 O O . THR A 1 286 ? -14.919 -0.892 -39.799 1.00 86.88 286 THR A O 1
ATOM 2102 N N . THR A 1 287 ? -14.258 -2.146 -38.057 1.00 91.00 287 THR A N 1
ATOM 2103 C CA . THR A 1 287 ? -15.582 -2.529 -37.560 1.00 91.00 287 THR A CA 1
ATOM 2104 C C . THR A 1 287 ? -15.571 -2.593 -36.038 1.00 91.00 287 THR A C 1
ATOM 2106 O O . THR A 1 287 ? -14.652 -3.176 -35.465 1.00 91.00 287 THR A O 1
ATOM 2109 N N . CYS A 1 288 ? -16.607 -2.059 -35.396 1.00 91.00 288 CYS A N 1
ATOM 2110 C CA . CYS A 1 288 ? -16.795 -2.177 -33.951 1.00 91.00 288 CYS A CA 1
ATOM 2111 C C . CYS A 1 288 ? -17.593 -3.425 -33.570 1.00 91.00 288 CYS A C 1
ATOM 2113 O O . CYS A 1 288 ? -18.216 -4.063 -34.426 1.00 91.00 288 CYS A O 1
ATOM 2115 N N . ALA A 1 289 ? -17.574 -3.777 -32.284 1.00 87.44 289 ALA A N 1
ATOM 2116 C CA . ALA A 1 289 ? -18.401 -4.860 -31.772 1.00 87.44 289 ALA A CA 1
ATOM 2117 C C . ALA A 1 289 ? -19.900 -4.509 -31.876 1.00 87.44 289 ALA A C 1
ATOM 2119 O O . ALA A 1 289 ? -20.290 -3.352 -32.044 1.00 87.44 289 ALA A O 1
ATOM 2120 N N . ALA A 1 290 ? -20.769 -5.518 -31.785 1.00 82.88 290 ALA A N 1
ATOM 2121 C CA . ALA A 1 290 ? -22.212 -5.291 -31.793 1.00 82.88 290 ALA A CA 1
ATOM 2122 C C . ALA A 1 290 ? -22.621 -4.373 -30.623 1.00 82.88 290 ALA A C 1
ATOM 2124 O O . ALA A 1 290 ? -22.367 -4.701 -29.466 1.00 82.88 290 ALA A O 1
ATOM 2125 N N . GLY A 1 291 ? -23.277 -3.248 -30.930 1.00 82.00 291 GLY A N 1
ATOM 2126 C CA . GLY A 1 291 ? -23.660 -2.228 -29.941 1.00 82.00 291 GLY A CA 1
ATOM 2127 C C . GLY A 1 291 ? -22.690 -1.046 -29.826 1.00 82.00 291 GLY A C 1
ATOM 2128 O O . GLY A 1 291 ? -22.868 -0.197 -28.957 1.00 82.00 291 GLY A O 1
ATOM 2129 N N . GLU A 1 292 ? -21.691 -0.965 -30.701 1.00 90.06 292 GLU A N 1
ATOM 2130 C CA . GLU A 1 292 ? -20.759 0.157 -30.807 1.00 90.06 292 GLU A CA 1
ATOM 2131 C C . GLU A 1 292 ? -20.799 0.771 -32.211 1.00 90.06 292 GLU A C 1
ATOM 2133 O O . GLU A 1 292 ? -21.140 0.106 -33.195 1.00 90.06 292 GLU A O 1
ATOM 2138 N N . ARG A 1 293 ? -20.408 2.042 -32.317 1.00 91.94 293 ARG A N 1
ATOM 2139 C CA . ARG A 1 293 ? -20.226 2.751 -33.586 1.00 91.94 293 ARG A CA 1
ATOM 2140 C C . ARG A 1 293 ? -18.839 3.384 -33.653 1.00 91.94 293 ARG A C 1
ATOM 2142 O O . ARG A 1 293 ? -18.282 3.768 -32.628 1.00 91.94 293 ARG A O 1
ATOM 2149 N N . LEU A 1 294 ? -18.282 3.492 -34.859 1.00 93.25 294 LEU A N 1
ATOM 2150 C CA . LEU A 1 294 ? -17.059 4.265 -35.065 1.00 93.25 294 LEU A CA 1
ATOM 2151 C C . LEU A 1 294 ? -17.382 5.756 -34.961 1.00 93.25 294 LEU A C 1
ATOM 2153 O O . LEU A 1 294 ? -18.224 6.258 -35.705 1.00 93.25 294 LEU A O 1
ATOM 2157 N N . GLU A 1 295 ? -16.666 6.463 -34.096 1.00 93.44 295 GLU A N 1
ATOM 2158 C CA . GLU A 1 295 ? -16.641 7.924 -34.074 1.00 93.44 295 GLU A CA 1
ATOM 2159 C C . GLU A 1 295 ? -15.212 8.439 -34.077 1.00 93.44 295 GLU A C 1
ATOM 2161 O O . GLU A 1 295 ? -14.332 7.868 -33.435 1.00 93.44 295 GLU A O 1
ATOM 2166 N N . THR A 1 296 ? -15.002 9.558 -34.764 1.00 93.06 296 THR A N 1
ATOM 2167 C CA . THR A 1 296 ? -13.759 10.324 -34.704 1.00 93.06 296 THR A CA 1
ATOM 2168 C C . THR A 1 296 ? -13.996 11.534 -33.800 1.00 93.06 296 THR A C 1
ATOM 2170 O O . THR A 1 296 ? -14.760 12.421 -34.189 1.00 93.06 296 THR A O 1
ATOM 2173 N N . PRO A 1 297 ? -13.417 11.572 -32.587 1.00 89.88 297 PRO A N 1
ATOM 2174 C CA . PRO A 1 297 ? -13.561 12.708 -31.682 1.00 89.88 297 PRO A CA 1
ATOM 2175 C C . PRO A 1 297 ? -13.046 14.005 -32.308 1.00 89.88 297 PRO A C 1
ATOM 2177 O O . PRO A 1 297 ? -12.119 13.994 -33.116 1.00 89.88 297 PRO A O 1
ATOM 2180 N N . GLU A 1 298 ? -13.625 15.135 -31.908 1.00 89.12 298 GLU A N 1
ATOM 2181 C CA . GLU A 1 298 ? -13.175 16.444 -32.376 1.00 89.12 298 GLU A CA 1
ATOM 2182 C C . GLU A 1 298 ? -11.701 16.674 -32.000 1.00 89.12 298 GLU A C 1
ATOM 2184 O O . GLU A 1 298 ? -11.321 16.564 -30.834 1.00 89.12 298 GLU A O 1
ATOM 2189 N N . GLY A 1 299 ? -10.867 16.956 -33.004 1.00 88.19 299 GLY A N 1
ATOM 2190 C CA . GLY A 1 299 ? -9.420 17.137 -32.841 1.00 88.19 299 GLY A CA 1
ATOM 2191 C C . GLY A 1 299 ? -8.580 15.858 -32.949 1.00 88.19 299 GLY A C 1
ATOM 2192 O O . GLY A 1 299 ? -7.355 15.956 -32.988 1.00 88.19 299 GLY A O 1
ATOM 2193 N N . GLU A 1 300 ? -9.196 14.678 -33.054 1.00 92.06 300 GLU A N 1
ATOM 2194 C CA . GLU A 1 300 ? -8.497 13.417 -33.317 1.00 92.06 300 GLU A CA 1
ATOM 2195 C C . GLU A 1 300 ? -8.605 13.032 -34.800 1.00 92.06 300 GLU A C 1
ATOM 2197 O O . GLU A 1 300 ? -9.606 13.293 -35.460 1.00 92.06 300 GLU A O 1
ATOM 2202 N N . CYS A 1 301 ? -7.570 12.385 -35.339 1.00 94.19 301 CYS A N 1
ATOM 2203 C CA . CYS A 1 301 ? -7.568 11.937 -36.736 1.00 94.19 301 CYS A CA 1
ATOM 2204 C C . CYS A 1 301 ? -8.045 10.496 -36.924 1.00 94.19 301 CYS A C 1
ATOM 2206 O O . CYS A 1 301 ? -8.398 10.107 -38.036 1.00 94.19 301 CYS A O 1
ATOM 2208 N N . CYS A 1 302 ? -8.053 9.700 -35.854 1.00 94.50 302 CYS A N 1
ATOM 2209 C CA . CYS A 1 302 ? -8.356 8.280 -35.926 1.00 94.50 302 CYS A CA 1
ATOM 2210 C C . CYS A 1 302 ? -9.706 7.967 -35.289 1.00 94.50 302 CYS A C 1
ATOM 2212 O O . CYS A 1 302 ? -9.965 8.411 -34.171 1.00 94.50 302 CYS A O 1
ATOM 2214 N N . PRO A 1 303 ? -10.569 7.190 -35.967 1.00 93.75 303 PRO A N 1
ATOM 2215 C CA . PRO A 1 303 ? -11.838 6.803 -35.387 1.00 93.75 303 PRO A CA 1
ATOM 2216 C C . PRO A 1 303 ? -11.606 5.782 -34.269 1.00 93.75 303 PRO A C 1
ATOM 2218 O O . PRO A 1 303 ? -10.662 4.993 -34.310 1.00 93.75 303 PRO A O 1
ATOM 2221 N N . ARG A 1 304 ? -12.486 5.758 -33.277 1.00 93.81 304 ARG A N 1
ATOM 2222 C CA . ARG A 1 304 ? -12.511 4.758 -32.207 1.00 93.81 304 ARG A CA 1
ATOM 2223 C C . ARG A 1 304 ? -13.919 4.208 -32.053 1.00 93.81 304 ARG A C 1
ATOM 2225 O O . ARG A 1 304 ? -14.894 4.874 -32.393 1.00 93.81 304 ARG A O 1
ATOM 2232 N N . CYS A 1 305 ? -14.018 2.990 -31.541 1.00 93.06 305 CYS A N 1
ATOM 2233 C CA . CYS A 1 305 ? -15.307 2.414 -31.198 1.00 93.06 305 CYS A CA 1
ATOM 2234 C C . CYS A 1 305 ? -15.818 3.059 -29.916 1.00 93.06 305 CYS A C 1
ATOM 2236 O O . CYS A 1 305 ? -15.147 3.043 -28.886 1.00 93.06 305 CYS A O 1
ATOM 2238 N N . VAL A 1 306 ? -16.994 3.661 -30.007 1.00 90.69 306 VAL A N 1
ATOM 2239 C CA . VAL A 1 306 ? -17.740 4.191 -28.871 1.00 90.69 306 VAL A CA 1
ATOM 2240 C C . VAL A 1 306 ? -19.060 3.456 -28.774 1.00 90.69 306 VAL A C 1
ATOM 2242 O O . VAL A 1 306 ? -19.658 3.067 -29.780 1.00 90.69 306 VAL A O 1
ATOM 2245 N N . GLN A 1 307 ? -19.507 3.246 -27.545 1.00 89.56 307 GLN A N 1
ATOM 2246 C CA . GLN A 1 307 ? -20.746 2.541 -27.283 1.00 89.56 307 GLN A CA 1
ATOM 2247 C C . GLN A 1 307 ? -21.925 3.330 -27.867 1.00 89.56 307 GLN A C 1
ATOM 2249 O O . GLN A 1 307 ? -22.079 4.524 -27.605 1.00 89.56 307 GLN A O 1
ATOM 2254 N N . ASP A 1 308 ? -22.746 2.677 -28.692 1.00 88.81 308 ASP A N 1
ATOM 2255 C CA . ASP A 1 308 ? -23.923 3.316 -29.272 1.00 88.81 308 ASP A CA 1
ATOM 2256 C C . ASP A 1 308 ? -25.038 3.329 -28.229 1.00 88.81 308 ASP A C 1
ATOM 2258 O O . ASP A 1 308 ? -25.810 2.377 -28.065 1.00 88.81 308 ASP A O 1
ATOM 2262 N N . CYS A 1 309 ? -25.120 4.438 -27.501 1.00 86.25 309 CYS A N 1
ATOM 2263 C CA . CYS A 1 309 ? -26.102 4.599 -26.440 1.00 86.25 309 CYS A CA 1
ATOM 2264 C C . CYS A 1 309 ? -27.552 4.592 -26.945 1.00 86.25 309 CYS A C 1
ATOM 2266 O O . CYS A 1 309 ? -28.460 4.403 -26.140 1.00 86.25 309 CYS A O 1
ATOM 2268 N N . GLY A 1 310 ? -27.796 4.720 -28.257 1.00 85.00 310 GLY A N 1
ATOM 2269 C CA . GLY A 1 310 ? -29.127 4.537 -28.842 1.00 85.00 310 GLY A CA 1
ATOM 2270 C C . GLY A 1 310 ? -29.605 3.079 -28.851 1.00 85.00 310 GLY A C 1
ATOM 2271 O O . GLY A 1 310 ? -30.809 2.828 -28.908 1.00 85.00 310 GLY A O 1
ATOM 2272 N N . LEU A 1 311 ? -28.680 2.116 -28.770 1.00 82.50 311 LEU A N 1
ATOM 2273 C CA . LEU A 1 311 ? -28.967 0.676 -28.736 1.00 82.50 311 LEU A CA 1
ATOM 2274 C C . LEU A 1 311 ? -28.842 0.076 -27.329 1.00 82.50 311 LEU A C 1
ATOM 2276 O O . LEU A 1 311 ? -29.275 -1.057 -27.097 1.00 82.50 311 LEU A O 1
ATOM 2280 N N . ALA A 1 312 ? -28.275 0.824 -26.381 1.00 82.75 312 ALA A N 1
ATOM 2281 C CA . ALA A 1 312 ? -28.128 0.387 -25.002 1.00 82.75 312 ALA A CA 1
ATOM 2282 C C . ALA A 1 312 ? -29.502 0.288 -24.310 1.00 82.75 312 ALA A C 1
ATOM 2284 O O . ALA A 1 312 ? -30.198 1.281 -24.101 1.00 82.75 312 ALA A O 1
ATOM 2285 N N . ARG A 1 313 ? -29.905 -0.926 -23.913 1.00 86.31 313 ARG A N 1
ATOM 2286 C CA . ARG A 1 313 ? -31.105 -1.139 -23.087 1.00 86.31 313 ARG A CA 1
ATOM 2287 C C . ARG A 1 313 ? -30.729 -0.956 -21.622 1.00 86.31 313 ARG A C 1
ATOM 2289 O O . ARG A 1 313 ? -30.351 -1.914 -20.954 1.00 86.31 313 ARG A O 1
ATOM 2296 N N . CYS A 1 314 ? -30.819 0.274 -21.135 1.00 87.00 314 CYS A N 1
ATOM 2297 C CA . CYS A 1 314 ? -30.593 0.564 -19.726 1.00 87.00 314 CYS A CA 1
ATOM 2298 C C . CYS A 1 314 ? -31.777 0.081 -18.885 1.00 87.00 314 CYS A C 1
ATOM 2300 O O . CYS A 1 314 ? -32.938 0.334 -19.217 1.00 87.00 314 CYS A O 1
ATOM 2302 N N . LEU A 1 315 ? -31.482 -0.599 -17.778 1.00 84.44 315 LEU A N 1
ATOM 2303 C CA . LEU A 1 315 ? -32.461 -0.786 -16.713 1.00 84.44 315 LEU A CA 1
ATOM 2304 C C . LEU A 1 315 ? -32.815 0.605 -16.187 1.00 84.44 315 LEU A C 1
ATOM 2306 O O . LEU A 1 315 ? -31.926 1.369 -15.810 1.00 84.44 315 LEU A O 1
ATOM 2310 N N . MET A 1 316 ? -34.098 0.962 -16.224 1.00 76.31 316 MET A N 1
ATOM 2311 C CA . MET A 1 316 ? -34.542 2.220 -15.636 1.00 76.31 316 MET A CA 1
ATOM 2312 C C . MET A 1 316 ? -34.291 2.153 -14.134 1.00 76.31 316 MET A C 1
ATOM 2314 O O . MET A 1 316 ? -34.999 1.454 -13.418 1.00 76.31 316 MET A O 1
ATOM 2318 N N . VAL A 1 317 ? -33.269 2.868 -13.671 1.00 84.25 317 VAL A N 1
ATOM 2319 C CA . VAL A 1 317 ? -33.010 3.025 -12.243 1.00 84.25 317 VAL A CA 1
ATOM 2320 C C . VAL A 1 317 ? -33.915 4.148 -11.745 1.00 84.25 317 VAL A C 1
ATOM 2322 O O . VAL A 1 317 ? -33.831 5.283 -12.228 1.00 84.25 317 VAL A O 1
ATOM 2325 N N . GLU A 1 318 ? -34.835 3.840 -10.839 1.00 93.38 318 GLU A N 1
ATOM 2326 C CA . GLU A 1 318 ? -35.480 4.854 -10.007 1.00 93.38 318 GLU A CA 1
ATOM 2327 C C . GLU A 1 318 ? -34.515 5.170 -8.867 1.00 93.38 318 GLU A C 1
ATOM 2329 O O . GLU A 1 318 ? -34.088 4.269 -8.150 1.00 93.38 318 GLU A O 1
ATOM 2334 N N . CYS A 1 319 ? -34.090 6.428 -8.774 1.00 95.00 319 CYS A N 1
ATOM 2335 C CA . CYS A 1 319 ? -33.161 6.848 -7.732 1.00 95.00 319 CYS A CA 1
ATOM 2336 C C . CYS A 1 319 ? -33.918 7.122 -6.440 1.00 95.00 319 CYS A C 1
ATOM 2338 O O . CYS A 1 319 ? -35.070 7.563 -6.489 1.00 95.00 319 CYS A O 1
ATOM 2340 N N . ALA A 1 320 ? -33.269 6.868 -5.304 1.00 92.75 320 ALA A N 1
ATOM 2341 C CA . ALA A 1 320 ? -33.857 7.160 -4.006 1.00 92.75 320 ALA A CA 1
ATOM 2342 C C . ALA A 1 320 ? -34.074 8.674 -3.832 1.00 92.75 320 ALA A C 1
ATOM 2344 O O . ALA A 1 320 ? -33.464 9.502 -4.516 1.00 92.75 320 ALA A O 1
ATOM 2345 N N . GLU A 1 321 ? -34.958 9.051 -2.910 1.00 92.38 321 GLU A N 1
ATOM 2346 C CA . GLU A 1 321 ? -35.206 10.457 -2.596 1.00 92.38 321 GLU A CA 1
ATOM 2347 C C . GLU A 1 321 ? -33.900 11.137 -2.137 1.00 92.38 321 GLU A C 1
ATOM 2349 O O . GLU A 1 321 ? -33.249 10.688 -1.196 1.00 92.38 321 GLU A O 1
ATOM 2354 N N . GLY A 1 322 ? -33.485 12.195 -2.845 1.00 87.81 322 GLY A N 1
ATOM 2355 C CA . GLY A 1 322 ? -32.204 12.884 -2.617 1.00 87.81 322 GLY A CA 1
ATOM 2356 C C . GLY A 1 322 ? -31.050 12.466 -3.542 1.00 87.81 322 GLY A C 1
ATOM 2357 O O . GLY A 1 322 ? -29.975 13.071 -3.493 1.00 87.81 322 GLY A O 1
ATOM 2358 N N . GLU A 1 323 ? -31.254 11.491 -4.426 1.00 93.75 323 GLU A N 1
ATOM 2359 C CA . GLU A 1 323 ? -30.288 11.119 -5.461 1.00 93.75 323 GLU A CA 1
ATOM 2360 C C . GLU A 1 323 ? -30.642 11.723 -6.829 1.00 93.75 323 GLU A C 1
ATOM 2362 O O . GLU A 1 323 ? -31.802 11.794 -7.239 1.00 93.75 323 GLU A O 1
ATOM 2367 N N . LEU A 1 324 ? -29.617 12.139 -7.572 1.00 93.50 324 LEU A N 1
ATOM 2368 C CA . LEU A 1 324 ? -29.736 12.635 -8.939 1.00 93.50 324 LEU A CA 1
ATOM 2369 C C . LEU A 1 324 ? -29.282 11.566 -9.934 1.00 93.50 324 LEU A C 1
ATOM 2371 O O . LEU A 1 324 ? -28.286 10.874 -9.718 1.00 93.50 324 LEU A O 1
ATOM 2375 N N . LYS A 1 325 ? -30.003 11.464 -11.056 1.00 94.56 325 LYS A N 1
ATOM 2376 C CA . LYS A 1 325 ? -29.584 10.662 -12.211 1.00 94.56 325 LYS A CA 1
ATOM 2377 C C . LYS A 1 325 ? -28.455 11.387 -12.932 1.00 94.56 325 LYS A C 1
ATOM 2379 O O . LYS A 1 325 ? -28.676 12.452 -13.502 1.00 94.56 325 LYS A O 1
ATOM 2384 N N . GLU A 1 326 ? -27.273 10.791 -12.953 1.00 94.38 326 GLU A N 1
ATOM 2385 C CA . GLU A 1 326 ? -26.128 11.280 -13.718 1.00 94.38 326 GLU A CA 1
ATOM 2386 C C . GLU A 1 326 ? -25.676 10.191 -14.693 1.00 94.38 326 GLU A C 1
ATOM 2388 O O . GLU A 1 326 ? -25.658 9.011 -14.351 1.00 94.38 326 GLU A O 1
ATOM 2393 N N . THR A 1 327 ? -25.335 10.570 -15.924 1.00 91.81 327 THR A N 1
ATOM 2394 C CA . THR A 1 327 ? -24.726 9.652 -16.899 1.00 91.81 327 THR A CA 1
ATOM 2395 C C . THR A 1 327 ? -23.250 10.023 -17.015 1.00 91.81 327 THR A C 1
ATOM 2397 O O . THR A 1 327 ? -22.954 11.086 -17.569 1.00 91.81 327 THR A O 1
ATOM 2400 N N . PRO A 1 328 ? -22.324 9.223 -16.452 1.00 89.25 328 PRO A N 1
ATOM 2401 C CA . PRO A 1 328 ? -20.898 9.511 -16.531 1.00 89.25 328 PRO A CA 1
ATOM 2402 C C . PRO A 1 328 ? -20.434 9.659 -17.982 1.00 89.25 328 PRO A C 1
ATOM 2404 O O . PRO A 1 328 ? -20.921 8.976 -18.884 1.00 89.25 328 PRO A O 1
ATOM 2407 N N . LYS A 1 329 ? -19.467 10.550 -18.222 1.00 84.69 329 LYS A N 1
ATOM 2408 C CA . LYS A 1 329 ? -18.908 10.756 -19.562 1.00 84.69 329 LYS A CA 1
ATOM 2409 C C . LYS A 1 329 ? -18.302 9.442 -20.074 1.00 84.69 329 LYS A C 1
ATOM 2411 O O . LYS A 1 329 ? -17.323 8.965 -19.512 1.00 84.69 329 LYS A O 1
ATOM 2416 N N . GLY A 1 330 ? -18.866 8.900 -21.153 1.00 80.94 330 GLY A N 1
ATOM 2417 C CA . GLY A 1 330 ? -18.434 7.635 -21.759 1.00 80.94 330 GLY A CA 1
ATOM 2418 C C . GLY A 1 330 ? -19.255 6.406 -21.352 1.00 80.94 330 GLY A C 1
ATOM 2419 O O . GLY A 1 330 ? -19.002 5.331 -21.884 1.00 80.94 330 GLY A O 1
ATOM 2420 N N . GLU A 1 331 ? -20.245 6.549 -20.467 1.00 87.19 331 GLU A N 1
ATOM 2421 C CA . GLU A 1 331 ? -21.216 5.495 -20.153 1.00 87.19 331 GLU A CA 1
ATOM 2422 C C . GLU A 1 331 ? -22.563 5.780 -20.831 1.00 87.19 331 GLU A C 1
ATOM 2424 O O . GLU A 1 331 ? -22.969 6.932 -20.976 1.00 87.19 331 GLU A O 1
ATOM 2429 N N . CYS A 1 332 ? -23.283 4.729 -21.228 1.00 88.56 332 CYS A N 1
ATOM 2430 C CA . CYS A 1 332 ? -24.598 4.880 -21.857 1.00 88.56 332 CYS A CA 1
ATOM 2431 C C . CYS A 1 332 ? -25.774 4.879 -20.881 1.00 88.56 332 CYS A C 1
ATOM 2433 O O . CYS A 1 332 ? -26.859 5.326 -21.248 1.00 88.56 332 CYS A O 1
ATOM 2435 N N . CYS A 1 333 ? -25.589 4.366 -19.663 1.00 91.12 333 CYS A N 1
ATOM 2436 C CA . CYS A 1 333 ? -26.680 4.209 -18.709 1.00 91.12 333 CYS A CA 1
ATOM 2437 C C . CYS A 1 333 ? -26.534 5.154 -17.514 1.00 91.12 333 CYS A C 1
ATOM 2439 O O . CYS A 1 333 ? -25.447 5.248 -16.943 1.00 91.12 333 CYS A O 1
ATOM 2441 N N . PRO A 1 334 ? -27.620 5.840 -17.106 1.00 91.94 334 PRO A N 1
ATOM 2442 C CA . PRO A 1 334 ? -27.585 6.716 -15.948 1.00 91.94 334 PRO A CA 1
ATOM 2443 C C . PRO A 1 334 ? -27.414 5.902 -14.665 1.00 91.94 334 PRO A C 1
ATOM 2445 O O . PRO A 1 334 ? -27.945 4.797 -14.530 1.00 91.94 334 PRO A O 1
ATOM 2448 N N . ARG A 1 335 ? -26.717 6.487 -13.696 1.00 93.88 335 ARG A N 1
ATOM 2449 C CA . ARG A 1 335 ? -26.563 5.969 -12.337 1.00 93.88 335 ARG A CA 1
ATOM 2450 C C . ARG A 1 335 ? -27.095 6.997 -11.348 1.00 93.88 335 ARG A C 1
ATOM 2452 O O . ARG A 1 335 ? -27.126 8.194 -11.636 1.00 93.88 335 ARG A O 1
ATOM 2459 N N . CYS A 1 336 ? -27.529 6.521 -10.191 1.00 95.50 336 CYS A N 1
ATOM 2460 C CA . CYS A 1 336 ? -27.936 7.391 -9.100 1.00 95.50 336 CYS A CA 1
ATOM 2461 C C . CYS A 1 336 ? -26.699 7.861 -8.344 1.00 95.50 336 CYS A C 1
ATOM 2463 O O . CYS A 1 336 ? -25.790 7.075 -8.064 1.00 95.50 336 CYS A O 1
ATOM 2465 N N . LYS A 1 337 ? -26.645 9.158 -8.062 1.00 94.06 337 LYS A N 1
ATOM 2466 C CA . LYS A 1 337 ? -25.584 9.782 -7.284 1.00 94.06 337 LYS A CA 1
ATOM 2467 C C . LYS A 1 337 ? -26.220 10.662 -6.228 1.00 94.06 337 LYS A C 1
ATOM 2469 O O . LYS A 1 337 ? -27.082 11.479 -6.546 1.00 94.06 337 LYS A O 1
ATOM 2474 N N . MET A 1 338 ? -25.765 10.522 -4.989 1.00 89.50 338 MET A N 1
ATOM 2475 C CA . MET A 1 338 ? -26.170 11.399 -3.895 1.00 89.50 338 MET A CA 1
ATOM 2476 C C . MET A 1 338 ? -25.969 12.861 -4.290 1.00 89.50 338 MET A C 1
ATOM 2478 O O . MET A 1 338 ? -24.856 13.270 -4.639 1.00 89.50 338 MET A O 1
ATOM 2482 N N . ALA A 1 339 ? -27.039 13.654 -4.223 1.00 83.88 339 ALA A N 1
ATOM 2483 C CA . ALA A 1 339 ? -26.915 15.093 -4.337 1.00 83.88 339 ALA A CA 1
ATOM 2484 C C . ALA A 1 339 ? -26.166 15.582 -3.096 1.00 83.88 339 ALA A C 1
ATOM 2486 O O . ALA A 1 339 ? -26.736 15.690 -2.011 1.00 83.88 339 ALA A O 1
ATOM 2487 N N . ILE A 1 340 ? -24.871 15.864 -3.236 1.00 79.56 340 ILE A N 1
ATOM 2488 C CA . ILE A 1 340 ? -24.159 16.645 -2.230 1.00 79.56 340 ILE A CA 1
ATOM 2489 C C . ILE A 1 340 ? -24.769 18.039 -2.333 1.00 79.56 340 ILE A C 1
ATOM 2491 O O . ILE A 1 340 ? -24.378 18.832 -3.189 1.00 79.56 340 ILE A O 1
ATOM 2495 N N . MET A 1 341 ? -25.787 18.314 -1.515 1.00 71.12 341 MET A N 1
ATOM 2496 C CA . MET A 1 341 ? -26.244 19.677 -1.310 1.00 71.12 341 MET A CA 1
ATOM 2497 C C . MET A 1 341 ? -25.034 20.414 -0.756 1.00 71.12 341 MET A C 1
ATOM 2499 O O . MET A 1 341 ? -24.655 20.217 0.397 1.00 71.12 341 MET A O 1
ATOM 2503 N N . ALA A 1 342 ? -24.366 21.189 -1.610 1.00 62.06 342 ALA A N 1
ATOM 2504 C CA . ALA A 1 342 ? -23.385 22.148 -1.156 1.00 62.06 342 ALA A CA 1
ATOM 2505 C C . ALA A 1 342 ? -24.140 23.045 -0.181 1.00 62.06 342 ALA A C 1
ATOM 2507 O O . ALA A 1 342 ? -24.986 23.842 -0.590 1.00 62.06 342 ALA A O 1
ATOM 2508 N N . VAL A 1 343 ? -23.907 22.827 1.112 1.00 61.06 343 VAL A N 1
ATOM 2509 C CA . VAL A 1 343 ? -24.393 23.698 2.168 1.00 61.06 343 VAL A CA 1
ATOM 2510 C C . VAL A 1 343 ? -23.687 25.016 1.915 1.00 61.06 343 VAL A C 1
ATOM 2512 O O . VAL A 1 343 ? -22.542 25.210 2.314 1.00 61.06 343 VAL A O 1
ATOM 2515 N N . VAL A 1 344 ? -24.332 25.888 1.142 1.00 62.31 344 VAL A N 1
ATOM 2516 C CA . VAL A 1 344 ? -23.941 27.285 1.052 1.00 62.31 344 VAL A CA 1
ATOM 2517 C C . VAL A 1 344 ? -24.075 27.791 2.484 1.00 62.31 344 VAL A C 1
ATOM 2519 O O . VAL A 1 344 ? -25.181 27.713 3.024 1.00 62.31 344 VAL A O 1
ATOM 2522 N N . PRO A 1 345 ? -22.986 28.214 3.146 1.00 56.00 345 PRO A N 1
ATOM 2523 C CA . PRO A 1 345 ? -23.086 28.736 4.494 1.00 56.00 345 PRO A CA 1
ATOM 2524 C C . PRO A 1 345 ? -23.944 30.000 4.425 1.00 56.00 345 PRO A C 1
ATOM 2526 O O . PRO A 1 345 ? -23.494 31.046 3.966 1.00 56.00 345 PRO A O 1
ATOM 2529 N N . SER A 1 346 ? -25.209 29.885 4.822 1.00 55.28 346 SER A N 1
ATOM 2530 C CA . SER A 1 346 ? -26.040 31.041 5.116 1.00 55.28 346 SER A CA 1
ATOM 2531 C C . SER A 1 346 ? -25.414 31.734 6.319 1.00 55.28 346 SER A C 1
ATOM 2533 O O . SER A 1 346 ? -25.249 31.108 7.370 1.00 55.28 346 SER A O 1
ATOM 2535 N N . GLU A 1 347 ? -25.021 32.994 6.145 1.00 57.84 347 GLU A N 1
ATOM 2536 C CA . GLU A 1 347 ? -24.519 33.837 7.227 1.00 57.84 347 GLU A CA 1
ATOM 2537 C C . GLU A 1 347 ? -25.501 33.797 8.413 1.00 57.84 347 GLU A C 1
ATOM 2539 O O . GLU A 1 347 ? -26.717 33.852 8.203 1.00 57.84 347 GLU A O 1
ATOM 2544 N N . PRO A 1 348 ? -25.015 33.652 9.658 1.00 55.41 348 PRO A N 1
ATOM 2545 C CA . PRO A 1 348 ? -25.893 33.521 10.807 1.00 55.41 348 PRO A CA 1
ATOM 2546 C C . PRO A 1 348 ? -26.575 34.862 11.099 1.00 55.41 348 PRO A C 1
ATOM 2548 O O . PRO A 1 348 ? -25.974 35.764 11.684 1.00 55.41 348 PRO A O 1
ATOM 2551 N N . GLU A 1 349 ? -27.855 34.987 10.745 1.00 50.91 349 GLU A N 1
ATOM 2552 C CA . GLU A 1 349 ? -28.714 35.989 11.368 1.00 50.91 349 GLU A CA 1
ATOM 2553 C C . GLU A 1 349 ? -28.912 35.608 12.841 1.00 50.91 349 GLU A C 1
ATOM 2555 O O . GLU A 1 349 ? -29.520 34.591 13.183 1.00 50.91 349 GLU A O 1
ATOM 2560 N N . ILE A 1 350 ? -28.354 36.434 13.726 1.00 51.66 350 ILE A N 1
ATOM 2561 C CA . ILE A 1 350 ? -28.510 36.342 15.177 1.00 51.66 350 ILE A CA 1
ATOM 2562 C C . ILE A 1 350 ? -29.976 36.645 15.505 1.00 51.66 350 ILE A C 1
ATOM 2564 O O . ILE A 1 350 ? -30.365 37.799 15.675 1.00 51.66 350 ILE A O 1
ATOM 2568 N N . SER A 1 351 ? -30.795 35.598 15.586 1.00 47.47 351 SER A N 1
ATOM 2569 C CA . SER A 1 351 ? -32.177 35.683 16.048 1.00 47.47 351 SER A CA 1
ATOM 2570 C C . SER A 1 351 ? -32.277 35.117 17.460 1.00 47.47 351 SER A C 1
ATOM 2572 O O . SER A 1 351 ? -32.092 33.926 17.709 1.00 47.47 351 SER A O 1
ATOM 2574 N N . THR A 1 352 ? -32.531 36.011 18.411 1.00 52.47 352 THR A N 1
ATOM 2575 C CA . THR A 1 352 ? -32.804 35.712 19.816 1.00 52.47 352 THR A CA 1
ATOM 2576 C C . THR A 1 352 ? -34.057 34.846 19.937 1.00 52.47 352 THR A C 1
ATOM 2578 O O . THR A 1 352 ? -35.169 35.357 19.804 1.00 52.47 352 THR A O 1
ATOM 2581 N N . MET A 1 353 ? -33.898 33.552 20.222 1.00 41.28 353 MET A N 1
ATOM 2582 C CA . MET A 1 353 ? -35.019 32.676 20.562 1.00 41.28 353 MET A CA 1
ATOM 2583 C C . MET A 1 353 ? -35.170 32.529 22.076 1.00 41.28 353 MET A C 1
ATOM 2585 O O . MET A 1 353 ? -34.267 32.090 22.784 1.00 41.28 353 MET A O 1
ATOM 2589 N N . SER A 1 354 ? -36.345 32.933 22.558 1.00 45.06 354 SER A N 1
ATOM 2590 C CA . SER A 1 354 ? -36.836 32.696 23.911 1.00 45.06 354 SER A CA 1
ATOM 2591 C C . SER A 1 354 ? -37.248 31.234 24.093 1.00 45.06 354 SER A C 1
ATOM 2593 O O . SER A 1 354 ? -37.902 30.647 23.236 1.00 45.06 354 SER A O 1
ATOM 2595 N N . VAL A 1 355 ? -36.876 30.680 25.245 1.00 40.12 355 VAL A N 1
ATOM 2596 C CA . VAL A 1 355 ? -37.148 29.311 25.698 1.00 40.12 355 VAL A CA 1
ATOM 2597 C C . VAL A 1 355 ? -38.639 29.130 26.030 1.00 40.12 355 VAL A C 1
ATOM 2599 O O . VAL A 1 355 ? -39.146 29.880 26.869 1.00 40.12 355 VAL A O 1
ATOM 2602 N N . PRO A 1 356 ? -39.350 28.134 25.465 1.00 50.88 356 PRO A N 1
ATOM 2603 C CA . PRO A 1 356 ? -40.623 27.677 26.006 1.00 50.88 356 PRO A CA 1
ATOM 2604 C C . PRO A 1 356 ? -40.442 26.499 26.981 1.00 50.88 356 PRO A C 1
ATOM 2606 O O . PRO A 1 356 ? -39.580 25.639 26.816 1.00 50.88 356 PRO A O 1
ATOM 2609 N N . ALA A 1 357 ? -41.279 26.502 28.020 1.00 46.78 357 ALA A N 1
ATOM 2610 C CA . ALA A 1 357 ? -41.321 25.550 29.129 1.00 46.78 357 ALA A CA 1
ATOM 2611 C C . ALA A 1 357 ? -41.788 24.131 28.718 1.00 46.78 357 ALA A C 1
ATOM 2613 O O . ALA A 1 357 ? -42.516 23.993 27.732 1.00 46.78 357 ALA A O 1
ATOM 2614 N N . PRO A 1 358 ? -41.432 23.082 29.490 1.00 47.72 358 PRO A N 1
ATOM 2615 C CA . PRO A 1 358 ? -41.768 21.696 29.168 1.00 47.72 358 PRO A CA 1
ATOM 2616 C C . PRO A 1 358 ? -43.210 21.335 29.565 1.00 47.72 358 PRO A C 1
ATOM 2618 O O . PRO A 1 358 ? -43.678 21.691 30.647 1.00 47.72 358 PRO A O 1
ATOM 2621 N N . ALA A 1 359 ? -43.896 20.581 28.701 1.00 46.34 359 ALA A N 1
ATOM 2622 C CA . ALA A 1 359 ? -45.186 19.949 28.980 1.00 46.34 359 ALA A CA 1
ATOM 2623 C C . ALA A 1 359 ? -45.006 18.435 29.235 1.00 46.34 359 ALA A C 1
ATOM 2625 O O . ALA A 1 359 ? -44.067 17.840 28.702 1.00 46.34 359 ALA A O 1
ATOM 2626 N N . PRO A 1 360 ? -45.872 17.810 30.056 1.00 51.72 360 PRO A N 1
ATOM 2627 C CA . PRO A 1 360 ? -45.646 16.472 30.586 1.00 51.72 360 PRO A CA 1
ATOM 2628 C C . PRO A 1 360 ? -46.078 15.331 29.656 1.00 51.72 360 PRO A C 1
ATOM 2630 O O . PRO A 1 360 ? -46.990 15.435 28.836 1.00 51.72 360 PRO A O 1
ATOM 2633 N N . SER A 1 361 ? -45.397 14.217 29.888 1.00 43.84 361 SER A N 1
ATOM 2634 C CA . SER A 1 361 ? -45.524 12.877 29.331 1.00 43.84 361 SER A CA 1
ATOM 2635 C C . SER A 1 361 ? -46.899 12.236 29.549 1.00 43.84 361 SER A C 1
ATOM 2637 O O . SER A 1 361 ? -47.471 12.292 30.635 1.00 43.84 361 SER A O 1
ATOM 2639 N N . SER A 1 362 ? -47.390 11.552 28.512 1.00 41.44 362 SER A N 1
ATOM 2640 C CA . SER A 1 362 ? -48.510 10.607 28.587 1.00 41.44 362 SER A CA 1
ATOM 2641 C C . SER A 1 362 ? -48.045 9.268 28.024 1.00 41.44 362 SER A C 1
ATOM 2643 O O . SER A 1 362 ? -47.639 9.184 26.869 1.00 41.44 362 SER A O 1
ATOM 2645 N N . VAL A 1 363 ? -48.056 8.249 28.878 1.00 46.50 363 VAL A N 1
ATOM 2646 C CA . VAL A 1 363 ? -47.760 6.848 28.568 1.00 46.50 363 VAL A CA 1
ATOM 2647 C C . VAL A 1 363 ? -49.055 6.194 28.093 1.00 46.50 363 VAL A C 1
ATOM 2649 O O . VAL A 1 363 ? -50.016 6.149 28.858 1.00 46.50 363 VAL A O 1
ATOM 2652 N N . GLU A 1 364 ? -49.078 5.653 26.875 1.00 44.97 364 GLU A N 1
ATOM 2653 C CA . GLU A 1 364 ? -50.101 4.695 26.443 1.00 44.97 364 GLU A CA 1
ATOM 2654 C C . GLU A 1 364 ? -49.454 3.319 26.246 1.00 44.97 364 GLU A C 1
ATOM 2656 O O . GLU A 1 364 ? -48.578 3.135 25.404 1.00 44.97 364 GLU A O 1
ATOM 2661 N N . MET A 1 365 ? -49.879 2.350 27.062 1.00 48.50 365 MET A N 1
ATOM 2662 C CA . MET A 1 365 ? -49.650 0.925 26.832 1.00 48.50 365 MET A CA 1
ATOM 2663 C C . MET A 1 365 ? -50.781 0.388 25.953 1.00 48.50 365 MET A C 1
ATOM 2665 O O . MET A 1 365 ? -51.947 0.484 26.337 1.00 48.50 365 MET A O 1
ATOM 2669 N N . GLY A 1 366 ? -50.444 -0.220 24.815 1.00 38.41 366 GLY A N 1
ATOM 2670 C CA . GLY A 1 366 ? -51.414 -0.839 23.917 1.00 38.41 366 GLY A CA 1
ATOM 2671 C C . GLY A 1 366 ? -50.892 -2.125 23.277 1.00 38.41 366 GLY A C 1
ATOM 2672 O O . GLY A 1 366 ? -49.969 -2.078 22.478 1.00 38.41 366 GLY A O 1
ATOM 2673 N N . GLY A 1 367 ? -51.544 -3.243 23.616 1.00 39.78 367 GLY A N 1
ATOM 2674 C CA . GLY A 1 367 ? -51.905 -4.322 22.686 1.00 39.78 367 GLY A CA 1
ATOM 2675 C C . GLY A 1 367 ? -50.832 -5.330 22.277 1.00 39.78 367 GLY A C 1
ATOM 2676 O O . GLY A 1 367 ? -50.126 -5.126 21.299 1.00 39.78 367 GLY A O 1
ATOM 2677 N N . MET A 1 368 ? -50.824 -6.493 22.936 1.00 39.78 368 MET A N 1
ATOM 2678 C CA . MET A 1 368 ? -50.296 -7.730 22.350 1.00 39.78 368 MET A CA 1
ATOM 2679 C C . MET A 1 368 ? -51.254 -8.191 21.240 1.00 39.78 368 MET A C 1
ATOM 2681 O O . MET A 1 368 ? -52.412 -8.503 21.524 1.00 39.78 368 MET A O 1
ATOM 2685 N N . VAL A 1 369 ? -50.780 -8.212 19.997 1.00 40.78 369 VAL A N 1
ATOM 2686 C CA . VAL A 1 369 ? -51.421 -8.882 18.856 1.00 40.78 369 VAL A CA 1
ATOM 2687 C C . VAL A 1 369 ? -50.612 -10.126 18.508 1.00 40.78 369 VAL A C 1
ATOM 2689 O O . VAL A 1 369 ? -49.388 -10.120 18.612 1.00 40.78 369 VAL A O 1
ATOM 2692 N N . GLU A 1 370 ? -51.335 -11.193 18.178 1.00 48.75 370 GLU A N 1
ATOM 2693 C CA . GLU A 1 370 ? -50.832 -12.526 17.852 1.00 48.75 370 GLU A CA 1
ATOM 2694 C C . GLU A 1 370 ? -49.735 -12.479 16.774 1.00 48.75 370 GLU A C 1
ATOM 2696 O O . GLU A 1 370 ? -49.878 -11.814 15.750 1.00 48.75 370 GLU A O 1
ATOM 2701 N N . GLU A 1 371 ? -48.628 -13.182 17.034 1.00 48.31 371 GLU A N 1
ATOM 2702 C CA . GLU A 1 371 ? -47.518 -13.388 16.101 1.00 48.31 371 GLU A CA 1
ATOM 2703 C C . GLU A 1 371 ? -47.975 -14.249 14.917 1.00 48.31 371 GLU A C 1
ATOM 2705 O O . GLU A 1 371 ? -47.890 -15.479 14.935 1.00 48.31 371 GLU A O 1
ATOM 2710 N N . ASP A 1 372 ? -48.432 -13.591 13.857 1.00 49.06 372 ASP A N 1
ATOM 2711 C CA . ASP A 1 372 ? -48.357 -14.151 12.515 1.00 49.06 372 ASP A CA 1
ATOM 2712 C C . ASP A 1 372 ? -46.878 -14.225 12.116 1.00 49.06 372 ASP A C 1
ATOM 2714 O O . ASP A 1 372 ? -46.154 -13.228 12.159 1.00 49.06 372 ASP A O 1
ATOM 2718 N N . VAL A 1 373 ? -46.422 -15.424 11.743 1.00 56.69 373 VAL A N 1
ATOM 2719 C CA . VAL A 1 373 ? -45.065 -15.691 11.250 1.00 56.69 373 VAL A CA 1
ATOM 2720 C C . VAL A 1 373 ? -44.776 -14.731 10.098 1.00 56.69 373 VAL A C 1
ATOM 2722 O O . VAL A 1 373 ? -45.277 -14.907 8.986 1.00 56.69 373 VAL A O 1
ATOM 2725 N N . ALA A 1 374 ? -44.006 -13.683 10.390 1.00 59.38 374 ALA A N 1
ATOM 2726 C CA . ALA A 1 374 ? -43.699 -12.628 9.445 1.00 59.38 374 ALA A CA 1
ATOM 2727 C C . ALA A 1 374 ? -43.055 -13.241 8.197 1.00 59.38 374 ALA A C 1
ATOM 2729 O O . ALA A 1 374 ? -41.992 -13.861 8.263 1.00 59.38 374 ALA A O 1
ATOM 2730 N N . SER A 1 375 ? -43.723 -13.075 7.055 1.00 70.69 375 SER A N 1
ATOM 2731 C CA . SER A 1 375 ? -43.156 -13.346 5.739 1.00 70.69 375 SER A CA 1
ATOM 2732 C C . SER A 1 375 ? -41.853 -12.560 5.621 1.00 70.69 375 SER A C 1
ATOM 2734 O O . SER A 1 375 ? -41.882 -11.334 5.529 1.00 70.69 375 SER A O 1
ATOM 2736 N N . VAL A 1 376 ? -40.715 -13.252 5.667 1.00 80.56 376 VAL A N 1
ATOM 2737 C CA . VAL A 1 376 ? -39.395 -12.627 5.554 1.00 80.56 376 VAL A CA 1
ATOM 2738 C C . VAL A 1 376 ? -39.297 -11.967 4.180 1.00 80.56 376 VAL A C 1
ATOM 2740 O O . VAL A 1 376 ? -39.380 -12.644 3.155 1.00 80.56 376 VAL A O 1
ATOM 2743 N N . ASP A 1 377 ? -39.148 -10.642 4.156 1.00 89.12 377 ASP A N 1
ATOM 2744 C CA . ASP A 1 377 ? -38.926 -9.901 2.918 1.00 89.12 377 ASP A CA 1
ATOM 2745 C C . ASP A 1 377 ? -37.489 -10.135 2.437 1.00 89.12 377 ASP A C 1
ATOM 2747 O O . ASP A 1 377 ? -36.525 -9.526 2.911 1.00 89.12 377 ASP A O 1
ATOM 2751 N N . CYS A 1 378 ? -37.343 -11.057 1.488 1.00 89.25 378 CYS A N 1
ATOM 2752 C CA . CYS A 1 378 ? -36.048 -11.410 0.923 1.00 89.25 378 CYS A CA 1
ATOM 2753 C C . CYS A 1 378 ? -35.397 -10.280 0.108 1.00 89.25 378 CYS A C 1
ATOM 2755 O O . CYS A 1 378 ? -34.232 -10.422 -0.260 1.00 89.25 378 CYS A O 1
ATOM 2757 N N . ALA A 1 379 ? -36.080 -9.155 -0.149 1.00 86.88 379 ALA A N 1
ATOM 2758 C CA . ALA A 1 379 ? -35.486 -8.000 -0.825 1.00 86.88 379 ALA A CA 1
ATOM 2759 C C . ALA A 1 379 ? -34.409 -7.288 0.016 1.00 86.88 379 ALA A C 1
ATOM 2761 O O . ALA A 1 379 ? -33.559 -6.597 -0.542 1.00 86.88 379 ALA A O 1
ATOM 2762 N N . LEU A 1 380 ? -34.420 -7.465 1.343 1.00 89.12 380 LEU A N 1
ATOM 2763 C CA . LEU A 1 380 ? -33.467 -6.829 2.262 1.00 89.12 380 LEU A CA 1
ATOM 2764 C C . LEU A 1 380 ? -32.290 -7.736 2.657 1.00 89.12 380 LEU A C 1
ATOM 2766 O O . LEU A 1 380 ? -31.408 -7.309 3.403 1.00 89.12 380 LEU A O 1
ATOM 2770 N N . VAL A 1 381 ? -32.254 -8.981 2.173 1.00 90.81 381 VAL A N 1
ATOM 2771 C CA . VAL A 1 381 ? -31.232 -9.965 2.549 1.00 90.81 381 VAL A CA 1
ATOM 2772 C C . VAL A 1 381 ? -30.152 -10.043 1.467 1.00 90.81 381 VAL A C 1
ATOM 2774 O O . 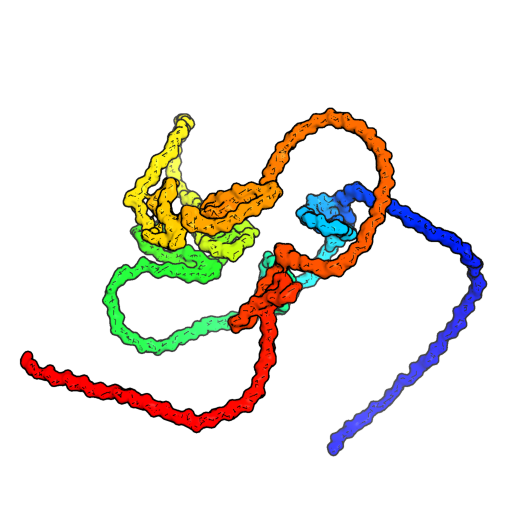VAL A 1 381 ? -30.379 -10.567 0.379 1.00 90.81 381 VAL A O 1
ATOM 2777 N N . SER A 1 382 ? -28.948 -9.556 1.778 1.00 92.81 382 SER A N 1
ATOM 2778 C CA . SER A 1 382 ? -27.758 -9.766 0.941 1.00 92.81 382 SER A CA 1
ATOM 2779 C C . SER A 1 382 ? -27.138 -11.129 1.234 1.00 92.81 382 SER A C 1
ATOM 2781 O O . SER A 1 382 ? -26.613 -11.352 2.323 1.00 92.81 382 SER A O 1
ATOM 2783 N N . CYS A 1 383 ? -27.171 -12.028 0.251 1.00 95.25 383 CYS A N 1
ATOM 2784 C CA . CYS A 1 383 ? -26.574 -13.359 0.345 1.00 95.25 383 CYS A CA 1
ATOM 2785 C C . CYS A 1 383 ? -25.283 -13.444 -0.474 1.00 95.25 383 CYS A C 1
ATOM 2787 O O . CYS A 1 383 ? -25.224 -12.987 -1.618 1.00 95.25 383 CYS A O 1
ATOM 2789 N N . GLU A 1 384 ? -24.270 -14.104 0.077 1.00 92.62 384 GLU A N 1
ATOM 2790 C CA . GLU A 1 384 ? -23.068 -14.467 -0.667 1.00 92.62 384 GLU A CA 1
ATOM 2791 C C . GLU A 1 384 ? -23.366 -15.654 -1.599 1.00 92.62 384 GLU A C 1
ATOM 2793 O O . GLU A 1 384 ? -24.085 -16.588 -1.235 1.00 92.62 384 GLU A O 1
ATOM 2798 N N . ARG A 1 385 ? -22.874 -15.612 -2.843 1.00 92.81 385 ARG A N 1
ATOM 2799 C CA . ARG A 1 385 ? -23.190 -16.636 -3.851 1.00 92.81 385 ARG A CA 1
ATOM 2800 C C . ARG A 1 385 ? -22.390 -17.917 -3.561 1.00 92.81 385 ARG A C 1
ATOM 2802 O O . ARG A 1 385 ? -21.166 -17.878 -3.673 1.00 92.81 385 ARG A O 1
ATOM 2809 N N . PRO A 1 386 ? -23.031 -19.063 -3.258 1.00 94.12 386 PRO A N 1
ATOM 2810 C CA . PRO A 1 386 ? -22.305 -20.278 -2.910 1.00 94.12 386 PRO A CA 1
ATOM 2811 C C . PRO A 1 386 ? -21.584 -20.863 -4.132 1.00 94.12 386 PRO A C 1
ATOM 2813 O O . PRO A 1 386 ? -22.124 -20.900 -5.243 1.00 94.12 386 PRO A O 1
ATOM 2816 N N . SER A 1 387 ? -20.366 -21.360 -3.917 1.00 94.94 387 SER A N 1
ATOM 2817 C CA . SER A 1 387 ? -19.592 -22.081 -4.932 1.00 94.94 387 SER A CA 1
ATOM 2818 C C . SER A 1 387 ? -19.966 -23.564 -4.918 1.00 94.94 387 SER A C 1
ATOM 2820 O O . SER A 1 387 ? -19.429 -24.337 -4.127 1.00 94.94 387 SER A O 1
ATOM 2822 N N . CYS A 1 388 ? -20.909 -23.967 -5.774 1.00 95.19 388 CYS A N 1
ATOM 2823 C CA . CYS A 1 388 ? -21.317 -25.368 -5.876 1.00 95.19 388 CYS A CA 1
ATOM 2824 C C . CYS A 1 388 ? -20.315 -26.205 -6.697 1.00 95.19 388 CYS A C 1
ATOM 2826 O O . CYS A 1 388 ? -19.725 -25.693 -7.654 1.00 95.19 388 CYS A O 1
ATOM 2828 N N . PRO A 1 389 ? -20.123 -27.497 -6.362 1.00 90.00 389 PRO A N 1
ATOM 2829 C CA . PRO A 1 389 ? -19.295 -28.409 -7.147 1.00 90.00 389 PRO A CA 1
ATOM 2830 C C . PRO A 1 389 ? -1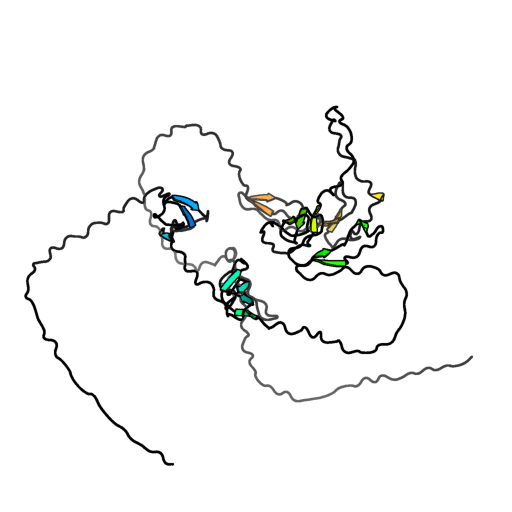9.793 -28.523 -8.598 1.00 90.00 389 PRO A C 1
ATOM 2832 O O . PRO A 1 389 ? -20.964 -28.281 -8.897 1.00 90.00 389 PRO A O 1
ATOM 2835 N N . GLN A 1 390 ? -18.871 -28.844 -9.512 1.00 90.38 390 GLN A N 1
ATOM 2836 C CA . GLN A 1 390 ? -19.031 -28.637 -10.956 1.00 90.38 390 GLN A CA 1
ATOM 2837 C C . GLN A 1 390 ? -20.365 -29.157 -11.512 1.00 90.38 390 GLN A C 1
ATOM 2839 O O . GLN A 1 390 ? -20.639 -30.354 -11.506 1.00 90.38 390 GLN A O 1
ATOM 2844 N N . GLY A 1 391 ? -21.164 -28.229 -12.046 1.00 85.50 391 GLY A N 1
ATOM 2845 C CA . GLY A 1 391 ? -22.433 -28.512 -12.719 1.00 85.50 391 GLY A CA 1
ATOM 2846 C C . GLY A 1 391 ? -23.675 -28.456 -11.825 1.00 85.50 391 GLY A C 1
ATOM 2847 O O . GLY A 1 391 ? -24.785 -28.513 -12.352 1.00 85.50 391 GLY A O 1
ATOM 2848 N N . VAL A 1 392 ? -23.522 -28.298 -10.507 1.00 92.81 392 VAL A N 1
ATOM 2849 C CA . VAL A 1 392 ? -24.659 -28.157 -9.588 1.00 92.81 392 VAL A CA 1
ATOM 2850 C C . VAL A 1 392 ? -25.127 -26.701 -9.552 1.00 92.81 392 VAL A C 1
ATOM 2852 O O . VAL A 1 392 ? -24.356 -25.786 -9.271 1.00 92.81 392 VAL A O 1
ATOM 2855 N N . VAL A 1 393 ? -26.412 -26.484 -9.834 1.00 93.56 393 VAL A N 1
ATOM 2856 C CA . VAL A 1 393 ? -27.056 -25.168 -9.741 1.00 93.56 393 VAL A CA 1
ATOM 2857 C C . VAL A 1 393 ? -27.566 -24.975 -8.313 1.00 93.56 393 VAL A C 1
ATOM 2859 O O . VAL A 1 393 ? -28.283 -25.830 -7.795 1.00 93.56 393 VAL A O 1
ATOM 2862 N N . ALA A 1 394 ? -27.190 -23.866 -7.672 1.00 94.06 394 ALA A N 1
ATOM 2863 C CA . ALA A 1 394 ? -27.709 -23.509 -6.355 1.00 94.06 394 ALA A CA 1
ATOM 2864 C C . ALA A 1 394 ? -29.225 -23.257 -6.425 1.00 94.06 394 ALA A C 1
ATOM 2866 O O . ALA A 1 394 ? -29.713 -22.654 -7.383 1.00 94.06 394 ALA A O 1
ATOM 2867 N N . VAL A 1 395 ? -29.962 -23.700 -5.409 1.00 96.06 395 VAL A N 1
ATOM 2868 C CA . VAL A 1 395 ? -31.425 -23.563 -5.323 1.00 96.06 395 VAL A CA 1
ATOM 2869 C C . VAL A 1 395 ? -31.804 -22.784 -4.070 1.00 96.06 395 VAL A C 1
ATOM 2871 O O . VAL A 1 395 ? -31.106 -22.870 -3.065 1.00 96.06 395 VAL A O 1
ATOM 2874 N N . VAL A 1 396 ? -32.893 -22.018 -4.118 1.00 95.88 396 VAL A N 1
ATOM 2875 C CA . VAL A 1 396 ? -33.440 -21.301 -2.954 1.00 95.88 396 VAL A CA 1
ATOM 2876 C C . VAL A 1 396 ? -34.586 -22.142 -2.378 1.00 95.88 396 VAL A C 1
ATOM 2878 O O . VAL A 1 396 ? -35.586 -22.326 -3.077 1.00 95.88 396 VAL A O 1
ATOM 2881 N N . PRO A 1 397 ? -34.454 -22.711 -1.166 1.00 92.38 397 PRO A N 1
ATOM 2882 C CA . PRO A 1 397 ? -35.524 -23.481 -0.537 1.00 92.38 397 PRO A CA 1
ATOM 2883 C C . PRO A 1 397 ? -36.737 -22.601 -0.212 1.00 92.38 397 PRO A C 1
ATOM 2885 O O . PRO A 1 397 ? -36.585 -21.413 0.074 1.00 92.38 397 PRO A O 1
ATOM 2888 N N . GLU A 1 398 ? -37.940 -23.180 -0.204 1.00 88.94 398 GLU A N 1
ATOM 2889 C CA . GLU A 1 398 ? -39.145 -22.450 0.211 1.00 88.94 398 GLU A CA 1
ATOM 2890 C C . GLU A 1 398 ? -38.981 -21.903 1.640 1.00 88.94 398 GLU A C 1
ATOM 2892 O O . GLU A 1 398 ? -38.593 -22.627 2.558 1.00 88.94 398 GLU A O 1
ATOM 2897 N N . GLY A 1 399 ? -39.249 -20.606 1.816 1.00 90.19 399 GLY A N 1
ATOM 2898 C CA . GLY A 1 399 ? -39.107 -19.912 3.100 1.00 90.19 399 GLY A CA 1
ATOM 2899 C C . GLY A 1 399 ? -37.682 -19.471 3.458 1.00 90.19 399 GLY A C 1
ATOM 2900 O O . GLY A 1 399 ? -37.478 -18.951 4.551 1.00 90.19 399 GLY A O 1
ATOM 2901 N N . GLN A 1 400 ? -36.699 -19.649 2.570 1.00 93.81 400 GLN A N 1
ATOM 2902 C CA . GLN A 1 400 ? -35.345 -19.114 2.741 1.00 93.81 400 GLN A CA 1
ATOM 2903 C C . GLN A 1 400 ? -35.049 -18.038 1.695 1.00 93.81 400 GLN A C 1
ATOM 2905 O O . GLN A 1 400 ? -35.533 -18.104 0.570 1.00 93.81 400 GLN A O 1
ATOM 2910 N N . CYS A 1 401 ? -34.219 -17.058 2.055 1.00 96.19 401 CYS A N 1
ATOM 2911 C CA . CYS A 1 401 ? -33.828 -15.985 1.137 1.00 96.19 401 CYS A CA 1
ATOM 2912 C C . CYS A 1 401 ? -32.514 -16.259 0.394 1.00 96.19 401 CYS A C 1
ATOM 2914 O O . CYS A 1 401 ? -32.277 -15.669 -0.657 1.00 96.19 401 CYS A O 1
ATOM 2916 N N . CYS A 1 402 ? -31.666 -17.158 0.906 1.00 96.94 402 CYS A N 1
ATOM 2917 C CA . CYS A 1 402 ? -30.345 -17.416 0.337 1.00 96.94 402 CYS A CA 1
ATOM 2918 C C . CYS A 1 402 ? -30.278 -18.749 -0.427 1.00 96.94 402 CYS A C 1
ATOM 2920 O O . CYS A 1 402 ? -30.837 -19.749 0.027 1.00 96.94 402 CYS A O 1
ATOM 2922 N N . PRO A 1 403 ? -29.578 -18.791 -1.578 1.00 96.06 403 PRO A N 1
ATOM 2923 C CA . PRO A 1 403 ? -29.382 -20.020 -2.335 1.00 96.06 403 PRO A CA 1
ATOM 2924 C C . PRO A 1 403 ? -28.428 -20.977 -1.608 1.00 96.06 403 PRO A C 1
ATOM 2926 O O . PRO A 1 403 ? -27.430 -20.553 -1.028 1.00 96.06 403 PRO A O 1
ATOM 2929 N N . VAL A 1 404 ? -28.696 -22.280 -1.698 1.00 96.69 404 VAL A N 1
ATOM 2930 C CA . VAL A 1 404 ? -27.860 -23.359 -1.151 1.00 96.69 404 VAL A CA 1
ATOM 2931 C C . VAL A 1 404 ? -27.523 -24.382 -2.235 1.00 96.69 404 VAL A C 1
ATOM 2933 O O . VAL A 1 404 ? -28.296 -24.599 -3.172 1.00 96.69 404 VAL A O 1
ATOM 2936 N N . CYS A 1 405 ? -26.362 -25.029 -2.125 1.00 96.75 405 CYS A N 1
ATOM 2937 C CA . CYS A 1 405 ? -26.028 -26.156 -2.993 1.00 96.75 405 CYS A CA 1
ATOM 2938 C C . CYS A 1 405 ? -26.772 -27.402 -2.488 1.00 96.75 405 CYS A C 1
ATOM 2940 O O . CYS A 1 405 ? -26.576 -27.775 -1.328 1.00 96.75 405 CYS A O 1
ATOM 2942 N N . PRO A 1 406 ? -27.620 -28.049 -3.306 1.00 91.44 406 PRO A N 1
ATOM 2943 C CA . PRO A 1 406 ? -28.297 -29.270 -2.892 1.00 91.44 406 PRO A CA 1
ATOM 2944 C C . PRO A 1 406 ? -27.251 -30.342 -2.569 1.00 91.44 406 PRO A C 1
ATOM 2946 O O . PRO A 1 406 ? -26.377 -30.634 -3.388 1.00 91.44 406 PRO A O 1
ATOM 2949 N N . SER A 1 407 ? -27.321 -30.912 -1.365 1.00 83.62 407 SER A N 1
ATOM 2950 C CA . SER A 1 407 ? -26.518 -32.078 -1.008 1.00 83.62 407 SER A CA 1
ATOM 2951 C C . SER A 1 407 ? -26.935 -33.244 -1.901 1.00 83.62 407 SER A C 1
ATOM 2953 O O . SER A 1 407 ? -28.127 -33.480 -2.104 1.00 83.62 407 SER A O 1
ATOM 2955 N N . GLU A 1 408 ? -25.964 -33.946 -2.491 1.00 74.69 408 GLU A N 1
ATOM 2956 C CA . GLU A 1 408 ? -26.250 -35.076 -3.374 1.00 74.69 408 GLU A CA 1
ATOM 2957 C C . GLU A 1 408 ? -27.157 -36.078 -2.647 1.00 74.69 408 GLU A C 1
ATOM 2959 O O . GLU A 1 408 ? -26.795 -36.631 -1.605 1.00 74.69 408 GLU A O 1
ATOM 2964 N N . ALA A 1 409 ? -28.365 -36.293 -3.177 1.00 60.25 409 ALA A N 1
ATOM 2965 C CA . ALA A 1 409 ? -29.255 -37.317 -2.657 1.00 60.25 409 ALA A CA 1
ATOM 2966 C C . ALA A 1 409 ? -28.529 -38.675 -2.716 1.00 60.25 409 ALA A C 1
ATOM 2968 O O . ALA A 1 409 ? -27.863 -38.961 -3.716 1.00 60.25 409 ALA A O 1
ATOM 2969 N N . PRO A 1 410 ? -28.641 -39.530 -1.683 1.00 51.97 410 PRO A N 1
ATOM 2970 C CA . PRO A 1 410 ? -27.952 -40.810 -1.658 1.00 51.97 410 PRO A CA 1
ATOM 2971 C C . PRO A 1 410 ? -28.351 -41.630 -2.884 1.00 51.97 410 PRO A C 1
ATOM 2973 O O . PRO A 1 410 ? -29.508 -42.025 -3.045 1.00 51.97 410 PRO A O 1
ATOM 2976 N N . ILE A 1 411 ? -27.376 -41.878 -3.760 1.00 49.94 411 ILE A N 1
ATOM 2977 C CA . ILE A 1 411 ? -27.533 -42.738 -4.928 1.00 49.94 411 ILE A CA 1
ATOM 2978 C C . ILE A 1 411 ? -27.882 -44.127 -4.398 1.00 49.94 411 ILE A C 1
ATOM 2980 O O . ILE A 1 411 ? -27.022 -44.865 -3.911 1.00 49.94 411 ILE A O 1
ATOM 2984 N N . ASN A 1 412 ? -29.161 -44.481 -4.474 1.00 42.56 412 ASN A N 1
ATOM 2985 C CA . ASN A 1 412 ? -29.650 -45.792 -4.096 1.00 42.56 412 ASN A CA 1
ATOM 2986 C C . ASN A 1 412 ? -29.148 -46.802 -5.143 1.00 42.56 412 ASN A C 1
ATOM 2988 O O . ASN A 1 412 ? -29.809 -47.061 -6.150 1.00 42.56 412 ASN A O 1
ATOM 2992 N N . ARG A 1 413 ? -27.930 -47.328 -4.943 1.00 47.88 413 ARG A N 1
ATOM 2993 C CA . ARG A 1 413 ? -27.360 -48.439 -5.719 1.00 47.88 413 ARG A CA 1
ATOM 2994 C C . ARG A 1 413 ? -28.158 -49.710 -5.424 1.00 47.88 413 ARG A C 1
ATOM 2996 O O . ARG A 1 413 ? -27.732 -50.568 -4.658 1.00 47.88 413 ARG A O 1
ATOM 3003 N N . SER A 1 414 ? -29.312 -49.840 -6.065 1.00 44.75 414 SER A N 1
ATOM 3004 C CA . SER A 1 414 ? -29.952 -51.135 -6.269 1.00 44.75 414 SER A CA 1
ATOM 3005 C C . SER A 1 414 ? -29.332 -51.767 -7.515 1.00 44.75 414 SER A C 1
ATOM 3007 O O . SER A 1 414 ? -29.485 -51.290 -8.637 1.00 44.75 414 SER A O 1
ATOM 3009 N N . GLY A 1 415 ? -28.531 -52.809 -7.289 1.00 50.34 415 GLY A N 1
ATOM 3010 C CA . GLY A 1 415 ? -27.939 -53.617 -8.344 1.00 50.34 415 GLY A CA 1
ATOM 3011 C C . GLY A 1 415 ? -29.020 -54.381 -9.103 1.00 50.34 415 GLY A C 1
ATOM 3012 O O . GLY A 1 415 ? -29.695 -55.233 -8.533 1.00 50.34 415 GLY A O 1
ATOM 3013 N N . GLY A 1 416 ? -29.152 -54.085 -10.393 1.00 36.84 416 GLY A N 1
ATOM 3014 C CA . GLY A 1 416 ? -29.899 -54.881 -11.357 1.00 36.84 416 GLY A CA 1
ATOM 3015 C C . GLY A 1 416 ? -28.968 -55.291 -12.490 1.00 36.84 416 GLY A C 1
ATOM 3016 O O . GLY A 1 416 ? -28.670 -54.497 -13.376 1.00 36.84 416 GLY A O 1
ATOM 3017 N N . THR A 1 417 ? -28.481 -56.528 -12.436 1.00 45.53 417 THR A N 1
ATOM 3018 C CA . THR A 1 417 ? -27.901 -57.249 -13.573 1.00 45.53 417 THR A CA 1
ATOM 3019 C C . THR A 1 417 ? -28.926 -57.327 -14.700 1.00 45.53 417 THR A C 1
ATOM 3021 O O . THR A 1 417 ? -30.013 -57.861 -14.482 1.00 45.53 417 THR A O 1
ATOM 3024 N N . VAL A 1 418 ? -28.583 -56.844 -15.896 1.00 41.09 418 VAL A N 1
ATOM 3025 C CA . VAL A 1 418 ? -29.377 -57.088 -17.107 1.00 41.09 418 VAL A CA 1
ATOM 3026 C C . VAL A 1 418 ? -28.500 -57.805 -18.124 1.00 41.09 418 VAL A C 1
ATOM 3028 O O . VAL A 1 418 ? -27.427 -57.330 -18.495 1.00 41.09 418 VAL A O 1
ATOM 3031 N N . GLU A 1 419 ? -28.960 -58.998 -18.483 1.00 40.31 419 GLU A N 1
ATOM 3032 C CA . GLU A 1 419 ? -28.369 -59.932 -19.430 1.00 40.31 419 GLU A CA 1
ATOM 3033 C C . GLU A 1 419 ? -28.308 -59.391 -20.863 1.00 40.31 419 GLU A C 1
ATOM 3035 O O . GLU A 1 419 ? -29.092 -58.547 -21.297 1.00 40.31 419 GLU A O 1
ATOM 3040 N N . ALA A 1 420 ? -27.351 -59.950 -21.597 1.00 43.78 420 ALA A N 1
ATOM 3041 C CA . ALA A 1 420 ? -27.041 -59.688 -22.987 1.00 43.78 420 ALA A CA 1
ATOM 3042 C C . ALA A 1 420 ? -28.018 -60.365 -23.961 1.00 43.78 420 ALA A C 1
ATOM 3044 O O . ALA A 1 420 ? -28.159 -61.581 -23.928 1.00 43.78 420 ALA A O 1
ATOM 3045 N N . LEU A 1 421 ? -28.555 -59.592 -24.909 1.00 39.19 421 LEU A N 1
ATOM 3046 C CA . LEU A 1 421 ? -28.993 -59.965 -26.267 1.00 39.19 421 LEU A CA 1
ATOM 3047 C C . LEU A 1 421 ? -28.920 -58.641 -27.062 1.00 39.19 421 LEU A C 1
ATOM 3049 O O . LEU A 1 421 ? -29.416 -57.637 -26.574 1.00 39.19 421 LEU A O 1
ATOM 3053 N N . GLY A 1 422 ? -28.302 -58.440 -28.222 1.00 36.28 422 GLY A N 1
ATOM 3054 C CA . GLY A 1 422 ? -27.920 -59.280 -29.346 1.00 36.28 422 GLY A CA 1
ATOM 3055 C C . GLY A 1 422 ? -28.228 -58.456 -30.613 1.00 36.28 422 GLY A C 1
ATOM 3056 O O . GLY A 1 422 ? -29.347 -57.975 -30.753 1.00 36.28 422 GLY A O 1
ATOM 3057 N N . GLY A 1 423 ? -27.260 -58.284 -31.525 1.00 32.59 423 GLY A N 1
ATOM 3058 C CA . GLY A 1 423 ? -27.527 -57.867 -32.914 1.00 32.59 423 GLY A CA 1
ATOM 3059 C C . GLY A 1 423 ? -26.932 -56.530 -33.380 1.00 32.59 423 GLY A C 1
ATOM 3060 O O . GLY A 1 423 ? -27.584 -55.495 -33.317 1.00 32.59 423 GLY A O 1
ATOM 3061 N N . SER A 1 424 ? -25.739 -56.590 -33.978 1.00 38.03 424 SER A N 1
ATOM 3062 C CA . SER A 1 424 ? -25.236 -55.582 -34.925 1.00 38.03 424 SER A CA 1
ATOM 3063 C C . SER A 1 424 ? -25.621 -55.963 -36.357 1.00 38.03 424 SER A C 1
ATOM 3065 O O . SER A 1 424 ? -25.461 -57.133 -36.716 1.00 38.03 424 SER A O 1
ATOM 3067 N N . PRO A 1 425 ? -25.965 -55.004 -37.234 1.00 51.56 425 PRO A N 1
ATOM 3068 C CA . PRO A 1 425 ? -25.745 -55.151 -38.661 1.00 51.56 425 PRO A CA 1
ATOM 3069 C C . PRO A 1 425 ? -24.554 -54.305 -39.122 1.00 51.56 425 PRO A C 1
ATOM 3071 O O . PRO A 1 425 ? -24.435 -53.111 -38.861 1.00 51.56 425 PRO A O 1
ATOM 3074 N N . SER A 1 426 ? -23.666 -55.002 -39.821 1.00 35.19 426 SER A N 1
ATOM 3075 C CA . SER A 1 426 ? -22.484 -54.524 -40.520 1.00 35.19 426 SER A CA 1
ATOM 3076 C C . SER A 1 426 ? -22.887 -53.833 -41.829 1.00 35.19 426 SER A C 1
ATOM 3078 O O . SER A 1 426 ? -23.588 -54.437 -42.642 1.00 35.19 426 SER A O 1
ATOM 3080 N N . THR A 1 427 ? -22.424 -52.604 -42.068 1.00 45.94 427 THR A N 1
ATOM 3081 C CA . THR A 1 427 ? -22.537 -51.941 -43.377 1.00 45.94 427 THR A CA 1
ATOM 3082 C C . THR A 1 427 ? -21.194 -52.015 -44.095 1.00 45.94 427 THR A C 1
ATOM 3084 O O . THR A 1 427 ? -20.211 -51.387 -43.708 1.00 45.94 427 THR A O 1
ATOM 3087 N N . GLN A 1 428 ? -21.162 -52.833 -45.145 1.00 39.41 428 GLN A N 1
ATOM 3088 C CA . GLN A 1 428 ? -20.045 -52.994 -46.068 1.00 39.41 428 GLN A CA 1
ATOM 3089 C C . GLN A 1 428 ? -19.883 -51.744 -46.945 1.00 39.41 428 GLN A C 1
ATOM 3091 O O . GLN A 1 428 ? -20.842 -51.284 -47.565 1.00 39.41 428 GLN A O 1
ATOM 3096 N N . HIS A 1 429 ? -18.654 -51.239 -47.069 1.00 42.31 429 HIS A N 1
ATOM 3097 C CA . HIS A 1 429 ? -18.265 -50.328 -48.146 1.00 42.31 429 HIS A CA 1
ATOM 3098 C C . HIS A 1 429 ? -17.593 -51.119 -49.272 1.00 42.31 429 HIS A C 1
ATOM 3100 O O . HIS A 1 429 ? -16.491 -51.652 -49.133 1.00 42.31 429 HIS A O 1
ATOM 3106 N N . LEU A 1 430 ? -18.310 -51.209 -50.394 1.00 44.19 430 LEU A N 1
ATOM 3107 C CA . LEU A 1 430 ? -17.860 -51.781 -51.654 1.00 44.19 430 LEU A CA 1
ATOM 3108 C C . LEU A 1 430 ? -16.959 -50.793 -52.403 1.00 44.19 430 LEU A C 1
ATOM 3110 O O . LEU A 1 430 ? -17.270 -49.616 -52.568 1.00 44.19 430 LEU A O 1
ATOM 3114 N N . ARG A 1 431 ? -15.840 -51.335 -52.884 1.00 42.25 431 ARG A N 1
ATOM 3115 C CA . ARG A 1 431 ? -14.887 -50.723 -53.812 1.00 42.25 431 ARG A CA 1
ATOM 3116 C C . ARG A 1 431 ? -15.556 -50.388 -55.146 1.00 42.25 431 ARG A C 1
ATOM 3118 O O . ARG A 1 431 ? -16.327 -51.186 -55.669 1.00 42.25 431 ARG A O 1
ATOM 3125 N N . SER A 1 432 ? -15.116 -49.310 -55.786 1.00 42.41 432 SER A N 1
ATOM 3126 C CA . SER A 1 432 ? -15.115 -49.204 -57.249 1.00 42.41 432 SER A CA 1
ATOM 3127 C C . SER A 1 432 ? -13.867 -48.451 -57.703 1.00 42.41 432 SER A C 1
ATOM 3129 O O . SER A 1 432 ? -13.704 -47.261 -57.462 1.00 42.41 432 SER A O 1
ATOM 3131 N N . ARG A 1 433 ? -12.954 -49.209 -58.318 1.00 46.19 433 ARG A N 1
ATOM 3132 C CA . ARG A 1 433 ? -11.855 -48.718 -59.150 1.00 46.19 433 ARG A CA 1
ATOM 3133 C C . ARG A 1 433 ? -12.434 -48.361 -60.519 1.00 46.19 433 ARG A C 1
ATOM 3135 O O . ARG A 1 433 ? -13.136 -49.188 -61.092 1.00 46.19 433 ARG A O 1
ATOM 3142 N N . ALA A 1 434 ? -12.042 -47.222 -61.073 1.00 47.28 434 ALA A N 1
ATOM 3143 C CA . ALA A 1 434 ? -12.046 -46.998 -62.512 1.00 47.28 434 ALA A CA 1
ATOM 3144 C C . ALA A 1 434 ? -10.638 -46.552 -62.916 1.00 47.28 434 ALA A C 1
ATOM 3146 O O . ALA A 1 434 ? -10.113 -45.559 -62.420 1.00 47.28 434 ALA A O 1
ATOM 3147 N N . SER A 1 435 ? -10.017 -47.363 -63.765 1.00 49.16 435 SER A N 1
ATOM 3148 C CA . SER A 1 435 ? -8.791 -47.077 -64.494 1.00 49.16 435 SER A CA 1
ATOM 3149 C C . SER A 1 435 ? -9.207 -46.904 -65.949 1.00 49.16 435 SER A C 1
ATOM 3151 O O . SER A 1 435 ? -9.895 -47.776 -66.473 1.00 49.16 435 SER A O 1
ATOM 3153 N N . SER A 1 436 ? -8.795 -45.807 -66.578 1.00 50.97 436 SER A N 1
ATOM 3154 C CA . SER A 1 436 ? -8.674 -45.713 -68.031 1.00 50.97 436 SER A CA 1
ATOM 3155 C C . SER A 1 436 ? -7.366 -45.006 -68.349 1.00 50.97 436 SER A C 1
ATOM 3157 O O . SER A 1 436 ? -7.081 -43.929 -67.831 1.00 50.97 436 SER A O 1
ATOM 3159 N N . ALA A 1 437 ? -6.575 -45.682 -69.171 1.00 56.75 437 ALA A N 1
ATOM 3160 C CA . ALA A 1 437 ? -5.364 -45.210 -69.815 1.00 56.75 437 ALA A CA 1
ATOM 3161 C C . ALA A 1 437 ? -5.654 -44.918 -71.301 1.00 56.75 437 ALA A C 1
ATOM 3163 O O . ALA A 1 437 ? -6.698 -45.332 -71.805 1.00 56.75 437 ALA A O 1
ATOM 3164 N N . GLN A 1 438 ? -4.646 -44.344 -71.976 1.00 60.25 438 GLN A N 1
ATOM 3165 C CA . GLN A 1 438 ? -4.535 -43.986 -73.407 1.00 60.25 438 GLN A CA 1
ATOM 3166 C C . GLN A 1 438 ? -5.116 -42.588 -73.714 1.00 60.25 438 GLN A C 1
ATOM 3168 O O . GLN A 1 438 ? -6.239 -42.297 -73.329 1.00 60.25 438 GLN A O 1
ATOM 3173 N N . HIS A 1 439 ? -4.401 -41.650 -74.344 1.00 51.53 439 HIS A N 1
ATOM 3174 C CA . HIS A 1 439 ? -3.319 -41.767 -75.322 1.00 51.53 439 HIS A CA 1
ATOM 3175 C C . HIS A 1 439 ? -2.356 -40.577 -75.266 1.00 51.53 439 HIS A C 1
ATOM 3177 O O . HIS A 1 439 ? -2.807 -39.495 -74.827 1.00 51.53 439 HIS A O 1
#

Radius of gyration: 41.24 Å; chains: 1; bounding box: 77×108×146 Å

InterPro domains:
  IPR001007 VWFC domain [PS50184] (199-306)
  IPR008037 Pacifastin domain [PS51446] (47-82)

pLDDT: mean 72.15, std 21.6, range [31.42, 97.19]